Protein 1FN9 (pdb70)

GO terms:
  GO:0042025 host cell nucleus (C, EXP)
  GO:0030430 host cell cytoplasm (C, EXP)
  GO:0039580 symbiont-mediated suppression of host PKR/eIFalpha signaling (P, EXP)

InterPro domains:
  IPR000153 Reovirus, outer capsid sigma 3 [PF00979] (1-363)
  IPR023634 Reovirus, outer capsid sigma-3 domain superfamily [SSF64465] (1-364)

Foldseek 3Di:
DEFFAAALQLQLQLLLCLQQLHKQFADPVPGRDPLAPDQGQWIGRPQFIAGQQANTTQGGVVVVDRDRDDYDGLSQRDSVLQVQSVQSSLVSLQVLVLVLVVLVVLLVQLVVFDPVLLVCCLVWKAFGDWDFQCPRVCVELQADPPHDSNHGRPDDPPSQVSSFVSVLSNLLSLLVSLKAWQWKALAQVCLQPPFAADDPSVVDDDPLGRGPVARFHDFAKTFDCVCLRPDPVNINVNSSVAGRPCQQQNRQCPGQAWMWTQCGGSNWIWIFGGVVVPTTGIGTRHFLLVSLVSNVSVQVSCPVSDDPVSQCVRHNPVGVVNSSVVCSVVSVPSSPDPNNVRRGDDHDHGDHPTHMYRGITTMMD/DAFFAAALQLQLQLLLCLQQLRKQFADPVPFRDPLAPDQGQWIGRPQFIAGQQANTTQGGPVVPDRDRDDDDGLSLRDSVLQVLSVQSNLVSLQVLVLVLQVLVVLLVQLVPFDPVLLVVCLPWWWFGDWDFQCPRVPAELQADPPYDSNHGRPDDPPSQVSVQVSVLSNQLSLLVSLKAWQWWALAQVCLVPPFDADDPRNPDDDPLGRGPPDGQHDFAKTFDCVCLRPPPVCTNVNSSCAGRVCNQQNRQCPGQAWIWTQCGGSNWIWIFGGVVVPTGGIGTRHFLLVSLVSNVSVLVSNPVRDDPVSQCVRHNDPGPVVSSVVCSVCSVPSSDDVNNVRRGDDHDHGDHPTHMYRGIITMMD

Radius of gyration: 28.76 Å; Cα contacts (8 Å, |Δi|>4): 1478; chains: 2; bounding box: 69×72×65 Å

B-factor: mean 16.49, std 8.3, range [4.38, 50.14]

Organism: Reovirus type 3 (strain Dearing) (NCBI:txid10886)

Secondary structure (DSSP, 8-state):
----PPPHHHHHHHHHHHTTT---EEBTTTBT--SS----SEEEETTEEEETTTTEEEEEGGGT--SPPP--------HHHHHHHHHHHHHHHHHHHHHHHHHHHHHHHHHTS-HHHHHHHHHH--EEEE--GGGSSTTSTTT-TT--TTSPPP--TTHHHHHHHHHHHHHHHHHHTT-EESSEES-THHHHTTSPB-GGGGG----SS--TTS----PPEEE--HHHHH-GGG-HHHIIIIISTHHHH--GGG----EEE---STT--EEE--GGGTS--EEE---HHHHHGGGHHHHHHHHHHS-HHHHHHHH-TTHHHHHHHHHHHHHHHHTS-GGGG---SS-SS-SSSS-EEE---EEE-/----PPPHHHHHHHHHHHTTT---EEBTTTBT-TTS----SEEEETTEEEETTT--EEEEGGG---S-----------GGGTHHHHHHHHHHHHHHHHHHHHHHHHHHHHHT--HHHHHHHHHH--EEEE--GGGSSTTSTTT-TT--TTSPPP--TTHHHHHHHHHHHHHHHHHHTT-EESSEESSTHHHHTTSPB-GGGGG----SS--TTS------EEE--HHHHH-TTS-HHHIIIIISTHHHH--GGG----EEE-S-STT--EEE--GGGTS--EEE---HHHHHGGGHHHHHHHHHHS-HHHHHHHH-TTHHHHHHHHHHHHHHHHTS-GGGG---SS-SS-SSSS-EEE---EEE-

Sequence (730 aa):
MEVCLPNGHQVVDLINNAFEGRVSIYSAQEGWDKTISAQPDMMVCGGAVVCMHCLGVVGSLQRKLKHLPHHRCNQQIRHQDYVDVQFADRVTAHWKRGMLSFVAQMHEMMNDVSPDDLDRVRTEGGSLVELNWLQVDPNSMFRSIHSSWTDPLQVVDDLDTKLDQYWTALNLMIDSSDLIPNFMMRDPSHAFNGVKLGGDARQTQFSRTFDSRSSLEWGVMVYDYSELEHDPSKGRAYRKELVTPARDFGHFGLSHYSRATTPILGKMPAVFSGMLTGNCKMYPFIKGTAKLKTVRKLVEAVNHAWGVEKIRYALGPGGMTGWYNRTMQQAPIVLTPAALTMFPDTIKFGDLNYPVMIGDPMILGMEVCLPNGHQVVDLINNAFEGRVSIYSAQEGWDKTISAQPDMMVCGGAVVCMHCLGVVGSLQRKLKHLPHHRCNQQIRHQDYVDVQFADRVTAHWKRGMLSFVAQMHEMMNDVSPDDLDRVRTEGGSLVELNWLQVDPNSMFRSIHSSWTDPLQVVDDLDTKLDQYWTALNLMIDSSDLIPNFMMRDPSHAFNGVKLGGDARQTQFSRTFDSRSSLEWGVMVYDYSELEHDPSKGRAYRKELVTPARDFGHFGLSHYSRATTPILGKMPAVFSGMLTGNCKMYPFIKGTAKLKTVRKLVEAVNHAWGVEKIRYALGPGGMTGWYNRTMQQAPIVLTPAALTMFPDTIKFGDLNYPVMIGDPMILG

Structure (mmCIF, N/CA/C/O backbone):
data_1FN9
#
_entry.id   1FN9
#
_cell.length_a   77.898
_cell.length_b   82.564
_cell.length_c   132.264
_cell.angle_alpha   90.00
_cell.angle_beta   90.00
_cell.angle_gamma   90.00
#
_symmetry.space_group_name_H-M   'P 21 21 21'
#
loop_
_entity.id
_entity.type
_entity.pdbx_description
1 polymer 'OUTER-CAPSID PROTEIN SIGMA 3'
2 non-polymer 'ZINC ION'
3 water water
#
loop_
_atom_site.group_PDB
_atom_site.id
_atom_site.type_symbol
_atom_site.label_atom_id
_atom_site.label_alt_id
_atom_site.label_comp_id
_atom_site.label_asym_id
_atom_site.label_entity_id
_atom_site.label_seq_id
_atom_site.pdbx_PDB_ins_code
_atom_site.Cartn_x
_atom_site.Cartn_y
_atom_site.Cartn_z
_atom_site.occupancy
_atom_site.B_iso_or_equiv
_atom_site.auth_seq_id
_atom_site.auth_comp_id
_atom_site.auth_asym_id
_atom_site.auth_atom_id
_atom_site.pdbx_PDB_model_num
ATOM 1 N N . MET A 1 1 ? 36.536 46.517 53.181 1.00 15.60 1 MET A N 1
ATOM 2 C CA . MET A 1 1 ? 36.328 45.231 53.915 1.00 15.91 1 MET A CA 1
ATOM 3 C C . MET A 1 1 ? 34.867 44.806 53.907 1.00 14.79 1 MET A C 1
ATOM 4 O O . MET A 1 1 ? 33.970 45.649 53.911 1.00 13.30 1 MET A O 1
ATOM 9 N N . GLU A 1 2 ? 34.633 43.492 53.929 1.00 13.59 2 GLU A N 1
ATOM 10 C CA . GLU A 1 2 ? 33.261 42.997 53.961 1.00 12.67 2 GLU A CA 1
ATOM 11 C C . GLU A 1 2 ? 32.732 43.223 55.386 1.00 11.08 2 GLU A C 1
ATOM 12 O O . GLU A 1 2 ? 33.510 43.209 56.334 1.00 10.68 2 GLU A O 1
ATOM 18 N N . VAL A 1 3 ? 31.427 43.430 55.538 1.00 8.94 3 VAL A N 1
ATOM 19 C CA . VAL A 1 3 ? 30.864 43.609 56.882 1.00 9.32 3 VAL A CA 1
ATOM 20 C C . VAL A 1 3 ? 29.670 42.686 57.086 1.00 8.51 3 VAL A C 1
ATOM 21 O O . VAL A 1 3 ? 29.022 42.253 56.121 1.00 9.06 3 VAL A O 1
ATOM 25 N N . CYS A 1 4 ? 29.407 42.384 58.357 1.00 9.17 4 CYS A N 1
ATOM 26 C CA . CYS A 1 4 ? 28.297 41.528 58.758 1.00 8.15 4 CYS A CA 1
ATOM 27 C C . CYS A 1 4 ? 27.389 42.336 59.668 1.00 7.95 4 CYS A C 1
ATOM 28 O O . CYS A 1 4 ? 27.778 43.364 60.224 1.00 8.28 4 CYS A O 1
ATOM 31 N N . LEU A 1 5 ? 26.172 41.845 59.818 1.00 8.00 5 LEU A N 1
ATOM 32 C CA . LEU A 1 5 ? 25.204 42.506 60.687 1.00 6.18 5 LEU A CA 1
ATOM 33 C C . LEU A 1 5 ? 25.610 42.293 62.138 1.00 6.38 5 LEU A C 1
ATOM 34 O O . LEU A 1 5 ? 26.360 41.396 62.449 1.00 7.37 5 LEU A O 1
ATOM 39 N N . PRO A 1 6 ? 25.108 43.138 63.044 1.00 6.29 6 PRO A N 1
ATOM 40 C CA . PRO A 1 6 ? 25.403 42.996 64.472 1.00 6.39 6 PRO A CA 1
ATOM 41 C C . PRO A 1 6 ? 24.592 41.748 64.956 1.00 6.79 6 PRO A C 1
ATOM 42 O O . PRO A 1 6 ? 23.667 41.290 64.242 1.00 6.11 6 PRO A O 1
ATOM 46 N N . ASN A 1 7 ? 24.941 41.191 66.115 1.00 6.84 7 ASN A N 1
ATOM 47 C CA . ASN A 1 7 ? 24.183 40.047 66.661 1.00 7.38 7 ASN A CA 1
ATOM 48 C C . ASN A 1 7 ? 23.029 40.570 67.529 1.00 7.57 7 ASN A C 1
ATOM 49 O O . ASN A 1 7 ? 22.970 41.766 67.824 1.00 7.19 7 ASN A O 1
ATOM 54 N N . GLY A 1 8 ? 22.086 39.689 67.884 1.00 6.03 8 GLY A N 1
ATOM 55 C CA . GLY A 1 8 ? 20.911 40.137 68.629 1.00 7.11 8 GLY A CA 1
ATOM 56 C C . GLY A 1 8 ? 21.183 40.747 70.001 1.00 6.13 8 GLY A C 1
ATOM 57 O O . GLY A 1 8 ? 20.459 41.632 70.461 1.00 6.08 8 GLY A O 1
ATOM 58 N N . HIS A 1 9 ? 22.211 40.254 70.680 1.00 6.02 9 HIS A N 1
ATOM 59 C CA . HIS A 1 9 ? 22.552 40.779 71.997 1.00 7.18 9 HIS A CA 1
ATOM 60 C C . HIS A 1 9 ? 23.027 42.221 71.851 1.00 7.60 9 HIS A C 1
ATOM 61 O O . HIS A 1 9 ? 22.757 43.070 72.711 1.00 7.95 9 HIS A O 1
ATOM 68 N N . GLN A 1 10 ? 23.705 42.513 70.747 1.00 6.92 10 GLN A N 1
ATOM 69 C CA . GLN A 1 10 ? 24.184 43.873 70.514 1.00 5.26 10 GLN A CA 1
ATOM 70 C C . GLN A 1 10 ? 23.012 44.824 70.242 1.00 5.63 10 GLN A C 1
ATOM 71 O O . GLN A 1 10 ? 23.066 45.995 70.647 1.00 5.62 10 GLN A O 1
ATOM 77 N N . VAL A 1 11 ? 21.967 44.337 69.572 1.00 4.98 11 VAL A N 1
ATOM 78 C CA . VAL A 1 11 ? 20.807 45.193 69.333 1.00 5.82 11 VAL A CA 1
ATOM 79 C C . VAL A 1 11 ? 20.052 45.433 70.652 1.00 6.23 11 VAL A C 1
ATOM 80 O O . VAL A 1 11 ? 19.550 46.548 70.920 1.00 6.34 11 VAL A O 1
ATOM 84 N N . VAL A 1 12 ? 19.970 44.404 71.494 1.00 6.16 12 VAL A N 1
ATOM 85 C CA . VAL A 1 12 ? 19.336 44.593 72.794 1.00 6.57 12 VAL A CA 1
ATOM 86 C C . VAL A 1 12 ? 20.128 45.649 73.586 1.00 6.75 12 VAL A C 1
ATOM 87 O O . VAL A 1 12 ? 19.549 46.524 74.255 1.00 5.00 12 VAL A O 1
ATOM 91 N N . ASP A 1 13 ? 21.455 45.577 73.517 1.00 6.82 13 ASP A N 1
ATOM 92 C CA . ASP A 1 13 ? 22.270 46.562 74.241 1.00 7.74 13 ASP A CA 1
ATOM 93 C C . ASP A 1 13 ? 22.005 47.976 73.719 1.00 7.26 13 ASP A C 1
ATOM 94 O O . ASP A 1 13 ? 21.944 48.944 74.494 1.00 7.50 13 ASP A O 1
ATOM 99 N N . LEU A 1 14 ? 21.862 48.097 72.406 1.00 5.99 14 LEU A N 1
ATOM 100 C CA . LEU A 1 14 ? 21.590 49.389 71.789 1.00 6.58 14 LEU A CA 1
ATOM 101 C C . LEU A 1 14 ? 20.268 49.947 72.329 1.00 6.41 14 LEU A C 1
ATOM 102 O O . LEU A 1 14 ? 20.188 51.107 72.725 1.00 5.44 14 LEU A O 1
ATOM 107 N N . ILE A 1 15 ? 19.235 49.112 72.371 1.00 5.31 15 ILE A N 1
ATOM 108 C CA . ILE A 1 15 ? 17.939 49.550 72.851 1.00 5.45 15 ILE A CA 1
ATOM 109 C C . ILE A 1 15 ? 18.004 49.939 74.317 1.00 5.65 15 ILE A C 1
ATOM 110 O O . ILE A 1 15 ? 17.488 50.991 74.720 1.00 6.31 15 ILE A O 1
ATOM 115 N N . ASN A 1 16 ? 18.644 49.106 75.141 1.00 6.16 16 ASN A N 1
ATOM 116 C CA . ASN A 1 16 ? 18.719 49.445 76.559 1.00 6.46 16 ASN A CA 1
ATOM 117 C C . ASN A 1 16 ? 19.495 50.759 76.736 1.00 7.33 16 ASN A C 1
ATOM 118 O O . ASN A 1 16 ? 19.121 51.599 77.570 1.00 7.22 16 ASN A O 1
ATOM 123 N N . ASN A 1 17 ? 20.535 50.973 75.939 1.00 7.58 17 ASN A N 1
ATOM 124 C CA . ASN A 1 17 ? 21.290 52.224 76.066 1.00 7.19 17 ASN A CA 1
ATOM 125 C C . ASN A 1 17 ? 20.427 53.416 75.638 1.00 7.54 17 ASN A C 1
ATOM 126 O O . ASN A 1 17 ? 20.481 54.468 76.267 1.00 7.53 17 ASN A O 1
ATOM 131 N N . ALA A 1 18 ? 19.646 53.269 74.568 1.00 7.01 18 ALA A N 1
ATOM 132 C CA . ALA A 1 18 ? 18.790 54.379 74.118 1.00 6.83 18 ALA A CA 1
ATOM 133 C C . ALA A 1 18 ? 17.824 54.803 75.222 1.00 7.91 18 ALA A C 1
ATOM 134 O O . ALA A 1 18 ? 17.552 55.995 75.397 1.00 7.99 18 ALA A O 1
ATOM 136 N N . PHE A 1 19 ? 17.297 53.840 75.977 1.00 5.48 19 PHE A N 1
ATOM 137 C CA . PHE A 1 19 ? 16.374 54.216 77.029 1.00 6.44 19 PHE A CA 1
ATOM 138 C C . PHE A 1 19 ? 17.013 54.693 78.335 1.00 6.50 19 PHE A C 1
ATOM 139 O O . PHE A 1 19 ? 16.337 54.859 79.356 1.00 6.10 19 PHE A O 1
ATOM 147 N N . GLU A 1 20 ? 18.332 54.927 78.272 1.00 7.09 20 GLU A N 1
ATOM 148 C CA . GLU A 1 20 ? 19.088 55.567 79.354 1.00 7.75 20 GLU A CA 1
ATOM 149 C C . GLU A 1 20 ? 19.738 56.819 78.748 1.00 8.37 20 GLU A C 1
ATOM 150 O O . GLU A 1 20 ? 20.499 57.511 79.430 1.00 7.63 20 GLU A O 1
ATOM 156 N N . GLY A 1 21 ? 19.423 57.106 77.476 1.00 7.77 21 GLY A N 1
ATOM 157 C CA . GLY A 1 21 ? 19.975 58.279 76.787 1.00 8.68 21 GLY A CA 1
ATOM 158 C C . GLY A 1 21 ? 21.479 58.209 76.612 1.00 9.62 21 GLY A C 1
ATOM 159 O O . GLY A 1 21 ? 22.152 59.247 76.488 1.00 8.96 21 GLY A O 1
ATOM 160 N N . ARG A 1 22 ? 22.005 56.987 76.575 1.00 8.01 22 ARG A N 1
ATOM 161 C CA . ARG A 1 22 ? 23.445 56.795 76.500 1.00 9.25 22 ARG A CA 1
ATOM 162 C C . ARG A 1 22 ? 24.036 56.120 75.264 1.00 8.66 22 ARG A C 1
ATOM 163 O O . ARG A 1 22 ? 25.144 55.598 75.328 1.00 8.92 22 ARG A O 1
ATOM 171 N N . VAL A 1 23 ? 23.331 56.150 74.141 1.00 7.99 23 VAL A N 1
ATOM 172 C CA . VAL A 1 23 ? 23.892 55.554 72.926 1.00 7.96 23 VAL A CA 1
ATOM 173 C C . VAL A 1 23 ? 25.046 56.443 72.461 1.00 8.72 23 VAL A C 1
ATOM 174 O O . VAL A 1 23 ? 24.902 57.672 72.460 1.00 9.72 23 VAL A O 1
ATOM 178 N N . SER A 1 24 ? 26.188 55.843 72.125 1.00 8.97 24 SER A N 1
ATOM 179 C CA . SER A 1 24 ? 27.306 56.633 71.595 1.00 9.26 24 SER A CA 1
ATOM 180 C C . SER A 1 24 ? 27.054 56.693 70.098 1.00 9.36 24 SER A C 1
ATOM 181 O O . SER A 1 24 ? 26.965 55.651 69.437 1.00 8.33 24 SER A O 1
ATOM 184 N N . ILE A 1 25 ? 26.928 57.921 69.577 1.00 8.58 25 ILE A N 1
ATOM 185 C CA . ILE A 1 25 ? 26.636 58.183 68.167 1.00 9.85 25 ILE A CA 1
ATOM 186 C C . ILE A 1 25 ? 27.772 58.964 67.547 1.00 10.67 25 ILE A C 1
ATOM 187 O O . ILE A 1 25 ? 28.297 59.896 68.167 1.00 9.97 25 ILE A O 1
ATOM 192 N N . TYR A 1 26 ? 28.179 58.553 66.348 1.00 8.86 26 TYR A N 1
ATOM 193 C CA . TYR A 1 26 ? 29.221 59.254 65.606 1.00 9.92 26 TYR A CA 1
ATOM 194 C C . TYR A 1 26 ? 28.594 59.865 64.353 1.00 10.78 26 TYR A C 1
ATOM 195 O O . TYR A 1 26 ? 27.783 59.221 63.670 1.00 9.30 26 TYR A O 1
ATOM 204 N N . SER A 1 27 ? 28.929 61.128 64.067 1.00 11.11 27 SER A N 1
ATOM 205 C CA . SER A 1 27 ? 28.461 61.767 62.844 1.00 12.14 27 SER A CA 1
ATOM 206 C C . SER A 1 27 ? 29.679 62.489 62.267 1.00 13.33 27 SER A C 1
ATOM 207 O O . SER A 1 27 ? 30.581 62.872 63.005 1.00 13.05 27 SER A O 1
ATOM 210 N N . ALA A 1 28 ? 29.730 62.625 60.944 1.00 13.89 28 ALA A N 1
ATOM 211 C CA . ALA A 1 28 ? 30.870 63.310 60.354 1.00 14.64 28 ALA A CA 1
ATOM 212 C C . ALA A 1 28 ? 30.955 64.733 60.912 1.00 15.67 28 ALA A C 1
ATOM 213 O O . ALA A 1 28 ? 32.030 65.211 61.254 1.00 15.87 28 ALA A O 1
ATOM 215 N N . GLN A 1 29 ? 29.811 65.386 61.038 1.00 16.50 29 GLN A N 1
ATOM 216 C CA . GLN A 1 29 ? 29.772 66.764 61.507 1.00 17.64 29 GLN A CA 1
ATOM 217 C C . GLN A 1 29 ? 30.214 66.996 62.946 1.00 17.00 29 GLN A C 1
ATOM 218 O O . GLN A 1 29 ? 30.974 67.937 63.233 1.00 14.65 29 GLN A O 1
ATOM 224 N N . GLU A 1 30 ? 29.780 66.126 63.854 1.00 14.63 30 GLU A N 1
ATOM 225 C CA . GLU A 1 30 ? 30.087 66.335 65.274 1.00 14.31 30 GLU A CA 1
ATOM 226 C C . GLU A 1 30 ? 30.984 65.330 65.955 1.00 13.43 30 GLU A C 1
ATOM 227 O O . GLU A 1 30 ? 31.227 65.441 67.159 1.00 12.77 30 GLU A O 1
ATOM 233 N N . GLY A 1 31 ? 31.483 64.354 65.210 1.00 13.55 31 GLY A N 1
ATOM 234 C CA . GLY A 1 31 ? 32.321 63.346 65.833 1.00 12.62 31 GLY A CA 1
ATOM 235 C C . GLY A 1 31 ? 31.444 62.494 66.753 1.00 11.80 31 GLY A C 1
ATOM 236 O O . GLY A 1 31 ? 30.284 62.242 66.432 1.00 11.49 31 GLY A O 1
ATOM 237 N N . TRP A 1 32 ? 31.987 62.104 67.900 1.00 10.88 32 TRP A N 1
ATOM 238 C CA . TRP A 1 32 ? 31.265 61.277 68.870 1.00 11.46 32 TRP A CA 1
ATOM 239 C C . TRP A 1 32 ? 30.461 62.074 69.898 1.00 11.71 32 TRP A C 1
ATOM 240 O O . TRP A 1 32 ? 29.892 61.494 70.831 1.00 13.36 32 TRP A O 1
ATOM 251 N N . ASP A 1 33 ? 30.414 63.394 69.731 1.00 10.92 33 ASP A N 1
ATOM 252 C CA . ASP A 1 33 ? 29.703 64.281 70.654 1.00 12.07 33 ASP A CA 1
ATOM 253 C C . ASP A 1 33 ? 28.310 64.523 70.107 1.00 12.26 33 ASP A C 1
ATOM 254 O O . ASP A 1 33 ? 28.145 65.144 69.052 1.00 12.34 33 ASP A O 1
ATOM 259 N N . LYS A 1 34 ? 27.293 64.033 70.806 1.00 11.27 34 LYS A N 1
ATOM 260 C CA . LYS A 1 34 ? 25.949 64.208 70.306 1.00 10.58 34 LYS A CA 1
ATOM 261 C C . LYS A 1 34 ? 25.245 65.427 70.897 1.00 10.67 34 LYS A C 1
ATOM 262 O O . LYS A 1 34 ? 24.034 65.592 70.750 1.00 10.34 34 LYS A O 1
ATOM 268 N N . THR A 1 35 ? 26.015 66.307 71.535 1.00 11.34 35 THR A N 1
ATOM 269 C CA . THR A 1 35 ? 25.432 67.525 72.099 1.00 12.10 35 THR A CA 1
ATOM 270 C C . THR A 1 35 ? 24.607 68.209 71.004 1.00 12.14 35 THR A C 1
ATOM 271 O O . THR A 1 35 ? 23.467 68.620 71.232 1.00 12.69 35 THR A O 1
ATOM 275 N N . ILE A 1 36 ? 25.196 68.342 69.817 1.00 11.41 36 ILE A N 1
ATOM 276 C CA . ILE A 1 36 ? 24.499 68.942 68.672 1.00 11.93 36 ILE A CA 1
ATOM 277 C C . ILE A 1 36 ? 23.994 67.785 67.794 1.00 11.91 36 ILE A C 1
ATOM 278 O O . ILE A 1 36 ? 24.769 66.898 67.414 1.00 12.67 36 ILE A O 1
ATOM 283 N N . SER A 1 37 ? 22.705 67.804 67.479 1.00 12.71 37 SER A N 1
ATOM 284 C CA . SER A 1 37 ? 22.094 66.743 66.702 1.00 13.36 37 SER A CA 1
ATOM 285 C C . SER A 1 37 ? 22.592 66.707 65.271 1.00 14.34 37 SER A C 1
ATOM 286 O O . SER A 1 37 ? 22.771 67.754 64.626 1.00 12.96 37 SER A O 1
ATOM 289 N N . ALA A 1 38 ? 22.829 65.497 64.771 1.00 13.44 38 ALA A N 1
ATOM 290 C CA . ALA A 1 38 ? 23.276 65.317 63.393 1.00 13.97 38 ALA A CA 1
ATOM 291 C C . ALA A 1 38 ? 22.831 63.910 62.990 1.00 14.98 38 ALA A C 1
ATOM 292 O O . ALA A 1 38 ? 22.534 63.095 63.858 1.00 14.20 38 ALA A O 1
ATOM 294 N N . GLN A 1 39 ? 22.752 63.628 61.691 1.00 14.41 39 GLN A N 1
ATOM 295 C CA . GLN A 1 39 ? 22.340 62.291 61.276 1.00 14.94 39 GLN A CA 1
ATOM 296 C C . GLN A 1 39 ? 23.406 61.297 61.697 1.00 13.19 39 GLN A C 1
ATOM 297 O O . GLN A 1 39 ? 24.600 61.488 61.419 1.00 13.15 39 GLN A O 1
ATOM 303 N N . PRO A 1 40 ? 23.001 60.212 62.382 1.00 11.86 40 PRO A N 1
ATOM 304 C CA . PRO A 1 40 ? 24.045 59.271 62.786 1.00 11.41 40 PRO A CA 1
ATOM 305 C C . PRO A 1 40 ? 24.734 58.564 61.628 1.00 12.43 40 PRO A C 1
ATOM 306 O O . PRO A 1 40 ? 24.066 58.127 60.700 1.00 13.90 40 PRO A O 1
ATOM 310 N N . ASP A 1 41 ? 26.054 58.450 61.692 1.00 10.55 41 ASP A N 1
ATOM 311 C CA . ASP A 1 41 ? 26.791 57.685 60.685 1.00 10.93 41 ASP A CA 1
ATOM 312 C C . ASP A 1 41 ? 27.114 56.326 61.309 1.00 9.38 41 ASP A C 1
ATOM 313 O O . ASP A 1 41 ? 27.182 55.306 60.596 1.00 9.82 41 ASP A O 1
ATOM 318 N N . MET A 1 42 ? 27.382 56.321 62.621 1.00 8.17 42 MET A N 1
ATOM 319 C CA . MET A 1 42 ? 27.635 55.064 63.340 1.00 7.42 42 MET A CA 1
ATOM 320 C C . MET A 1 42 ? 26.994 55.110 64.727 1.00 8.26 42 MET A C 1
ATOM 321 O O . MET A 1 42 ? 26.802 56.181 65.309 1.00 9.25 42 MET A O 1
ATOM 326 N N . MET A 1 43 ? 26.681 53.933 65.256 1.00 8.02 43 MET A N 1
ATOM 327 C CA . MET A 1 43 ? 26.172 53.815 66.632 1.00 6.66 43 MET A CA 1
ATOM 328 C C . MET A 1 43 ? 26.890 52.645 67.295 1.00 9.04 43 MET A C 1
ATOM 329 O O . MET A 1 43 ? 27.186 51.645 66.641 1.00 8.34 43 MET A O 1
ATOM 334 N N . VAL A 1 44 ? 27.189 52.765 68.582 1.00 8.35 44 VAL A N 1
ATOM 335 C CA . VAL A 1 44 ? 27.810 51.658 69.306 1.00 8.86 44 VAL A CA 1
ATOM 336 C C . VAL A 1 44 ? 26.654 50.753 69.756 1.00 9.36 44 VAL A C 1
ATOM 337 O O . VAL A 1 44 ? 25.676 51.234 70.356 1.00 9.84 44 VAL A O 1
ATOM 341 N N . CYS A 1 45 ? 26.751 49.463 69.432 1.00 8.50 45 CYS A N 1
ATOM 342 C CA . CYS A 1 45 ? 25.730 48.467 69.774 1.00 7.36 45 CYS A CA 1
ATOM 343 C C . CYS A 1 45 ? 26.501 47.418 70.551 1.00 7.88 45 CYS A C 1
ATOM 344 O O . CYS A 1 45 ? 27.168 46.555 69.947 1.00 8.96 45 CYS A O 1
ATOM 347 N N . GLY A 1 46 ? 26.424 47.484 71.872 1.00 8.24 46 GLY A N 1
ATOM 348 C CA . GLY A 1 46 ? 27.209 46.549 72.675 1.00 9.30 46 GLY A CA 1
ATOM 349 C C . GLY A 1 46 ? 28.690 46.857 72.459 1.00 9.67 46 GLY A C 1
ATOM 350 O O . GLY A 1 46 ? 29.126 48.000 72.584 1.00 10.89 46 GLY A O 1
ATOM 351 N N . GLY A 1 47 ? 29.469 45.834 72.122 1.00 9.50 47 GLY A N 1
ATOM 352 C CA . GLY A 1 47 ? 30.884 46.042 71.910 1.00 11.56 47 GLY A CA 1
ATOM 353 C C . GLY A 1 47 ? 31.210 46.372 70.468 1.00 11.26 47 GLY A C 1
ATOM 354 O O . GLY A 1 47 ? 32.377 46.624 70.145 1.00 13.82 47 GLY A O 1
ATOM 355 N N . ALA A 1 48 ? 30.207 46.375 69.597 1.00 9.53 48 ALA A N 1
ATOM 356 C CA . ALA A 1 48 ? 30.445 46.680 68.179 1.00 9.90 48 ALA A CA 1
ATOM 357 C C . ALA A 1 48 ? 30.134 48.115 67.821 1.00 9.50 48 ALA A C 1
ATOM 358 O O . ALA A 1 48 ? 29.361 48.769 68.509 1.00 10.29 48 ALA A O 1
ATOM 360 N N . VAL A 1 49 ? 30.756 48.587 66.739 1.00 7.97 49 VAL A N 1
ATOM 361 C CA . VAL A 1 49 ? 30.479 49.907 66.191 1.00 7.37 49 VAL A CA 1
ATOM 362 C C . VAL A 1 49 ? 29.844 49.549 64.852 1.00 7.25 49 VAL A C 1
ATOM 363 O O . VAL A 1 49 ? 30.420 48.806 64.045 1.00 9.05 49 VAL A O 1
ATOM 367 N N . VAL A 1 50 ? 28.673 50.121 64.610 1.00 7.14 50 VAL A N 1
ATOM 368 C CA . VAL A 1 50 ? 27.871 49.796 63.433 1.00 6.57 50 VAL A CA 1
ATOM 369 C C . VAL A 1 50 ? 27.609 50.974 62.517 1.00 5.97 50 VAL A C 1
ATOM 370 O O . VAL A 1 50 ? 27.249 52.058 62.986 1.00 7.09 50 VAL A O 1
ATOM 374 N N . CYS A 1 51 ? 27.825 50.751 61.221 1.00 6.67 51 CYS A N 1
ATOM 375 C CA . CYS A 1 51 ? 27.556 51.765 60.184 1.00 7.84 51 CYS A CA 1
ATOM 376 C C . CYS A 1 51 ? 26.032 51.839 60.028 1.00 7.35 51 CYS A C 1
ATOM 377 O O . CYS A 1 51 ? 25.375 50.827 59.777 1.00 7.29 51 CYS A O 1
ATOM 380 N N . MET A 1 52 ? 25.455 53.034 60.165 1.00 8.17 52 MET A N 1
ATOM 381 C CA . MET A 1 52 ? 24.017 53.137 60.063 1.00 9.31 52 MET A CA 1
ATOM 382 C C . MET A 1 52 ? 23.484 53.229 58.638 1.00 11.25 52 MET A C 1
ATOM 383 O O . MET A 1 52 ? 22.275 53.345 58.454 1.00 12.76 52 MET A O 1
ATOM 388 N N . HIS A 1 53 ? 24.371 53.189 57.642 1.00 9.78 53 HIS A N 1
ATOM 389 C CA . HIS A 1 53 ? 23.945 53.209 56.253 1.00 10.72 53 HIS A CA 1
ATOM 390 C C . HIS A 1 53 ? 23.736 51.798 55.713 1.00 9.51 53 HIS A C 1
ATOM 391 O O . HIS A 1 53 ? 23.064 51.634 54.699 1.00 10.98 53 HIS A O 1
ATOM 398 N N . CYS A 1 54 ? 24.314 50.789 56.374 1.00 8.04 54 CYS A N 1
ATOM 399 C CA . CYS A 1 54 ? 24.125 49.397 55.949 1.00 8.12 54 CYS A CA 1
ATOM 400 C C . CYS A 1 54 ? 23.818 48.480 57.133 1.00 7.75 54 CYS A C 1
ATOM 401 O O . CYS A 1 54 ? 23.443 47.334 56.923 1.00 8.02 54 CYS A O 1
ATOM 404 N N . LEU A 1 55 ? 23.949 49.004 58.351 1.00 7.19 55 LEU A N 1
ATOM 405 C CA . LEU A 1 55 ? 23.808 48.255 59.624 1.00 7.25 55 LEU A CA 1
ATOM 406 C C . LEU A 1 55 ? 24.886 47.154 59.717 1.00 7.78 55 LEU A C 1
ATOM 407 O O . LEU A 1 55 ? 24.665 46.082 60.295 1.00 7.92 55 LEU A O 1
ATOM 412 N N . GLY A 1 56 ? 26.061 47.424 59.161 1.00 8.72 56 GLY A N 1
ATOM 413 C CA . GLY A 1 56 ? 27.151 46.453 59.232 1.00 8.22 56 GLY A CA 1
ATOM 414 C C . GLY A 1 56 ? 28.142 46.809 60.337 1.00 8.80 56 GLY A C 1
ATOM 415 O O . GLY A 1 56 ? 28.360 47.983 60.621 1.00 9.00 56 GLY A O 1
ATOM 416 N N . VAL A 1 57 ? 28.764 45.803 60.959 1.00 5.96 57 VAL A N 1
ATOM 417 C CA . VAL A 1 57 ? 29.718 46.073 62.033 1.00 6.41 57 VAL A CA 1
ATOM 418 C C . VAL A 1 57 ? 31.030 46.518 61.379 1.00 7.42 57 VAL A C 1
ATOM 419 O O . VAL A 1 57 ? 31.608 45.760 60.597 1.00 9.70 57 VAL A O 1
ATOM 423 N N . VAL A 1 58 ? 31.470 47.735 61.676 1.00 7.73 58 VAL A N 1
ATOM 424 C CA . VAL A 1 58 ? 32.707 48.263 61.096 1.00 7.12 58 VAL A CA 1
ATOM 425 C C . VAL A 1 58 ? 33.877 48.344 62.062 1.00 8.67 58 VAL A C 1
ATOM 426 O O . VAL A 1 58 ? 34.986 48.738 61.677 1.00 9.49 58 VAL A O 1
ATOM 430 N N . GLY A 1 59 ? 33.648 47.972 63.309 1.00 9.17 59 GLY A N 1
ATOM 431 C CA . GLY A 1 59 ? 34.730 47.988 64.282 1.00 9.31 59 GLY A CA 1
ATOM 432 C C . GLY A 1 59 ? 34.243 47.617 65.666 1.00 10.06 59 GLY A C 1
ATOM 433 O O . GLY A 1 59 ? 33.142 47.114 65.821 1.00 8.60 59 GLY A O 1
ATOM 434 N N . SER A 1 60 ? 35.084 47.831 66.669 1.00 11.15 60 SER A N 1
ATOM 435 C CA . SER A 1 60 ? 34.714 47.535 68.042 1.00 11.59 60 SER A CA 1
ATOM 436 C C . SER A 1 60 ? 34.989 48.741 68.912 1.00 13.06 60 SER A C 1
ATOM 437 O O . SER A 1 60 ? 35.704 49.666 68.528 1.00 12.57 60 SER A O 1
ATOM 440 N N . LEU A 1 61 ? 34.392 48.728 70.089 1.00 14.02 61 LEU A N 1
ATOM 441 C CA . LEU A 1 61 ? 34.589 49.785 71.057 1.00 17.05 61 LEU A CA 1
ATOM 442 C C . LEU A 1 61 ? 36.065 49.881 71.402 1.00 19.10 61 LEU A C 1
ATOM 443 O O . LEU A 1 61 ? 36.644 50.976 71.451 1.00 19.19 61 LEU A O 1
ATOM 448 N N . GLN A 1 62 ? 36.698 48.729 71.623 1.00 20.31 62 GLN A N 1
ATOM 449 C CA . GLN A 1 62 ? 38.097 48.745 72.006 1.00 22.57 62 GLN A CA 1
ATOM 450 C C . GLN A 1 62 ? 39.051 49.335 70.976 1.00 23.84 62 GLN A C 1
ATOM 451 O O . GLN A 1 62 ? 40.117 49.823 71.342 1.00 26.63 62 GLN A O 1
ATOM 457 N N . ARG A 1 63 ? 38.681 49.314 69.701 1.00 23.34 63 ARG A N 1
ATOM 458 C CA . ARG A 1 63 ? 39.531 49.875 68.653 1.00 23.92 63 ARG A CA 1
ATOM 459 C C . ARG A 1 63 ? 39.525 51.405 68.610 1.00 22.82 63 ARG A C 1
ATOM 460 O O . ARG A 1 63 ? 40.340 52.013 67.913 1.00 23.60 63 ARG A O 1
ATOM 468 N N . LYS A 1 64 ? 38.606 52.016 69.345 1.00 21.54 64 LYS A N 1
ATOM 469 C CA . LYS A 1 64 ? 38.489 53.468 69.413 1.00 21.05 64 LYS A CA 1
ATOM 470 C C . LYS A 1 64 ? 38.473 54.129 68.046 1.00 19.17 64 LYS A C 1
ATOM 471 O O . LYS A 1 64 ? 39.332 54.954 67.717 1.00 18.68 64 LYS A O 1
ATOM 477 N N . LEU A 1 65 ? 37.475 53.781 67.241 1.00 16.56 65 LEU A N 1
ATOM 478 C CA . LEU A 1 65 ? 37.356 54.363 65.917 1.00 14.86 65 LEU A CA 1
ATOM 479 C C . LEU A 1 65 ? 37.179 55.861 66.000 1.00 15.75 65 LEU A C 1
ATOM 480 O O . LEU A 1 65 ? 36.403 56.366 66.829 1.00 14.86 65 LEU A O 1
ATOM 485 N N . LYS A 1 66 ? 37.863 56.555 65.095 1.00 14.66 66 LYS A N 1
ATOM 486 C CA . LYS A 1 66 ? 37.806 58.004 65.018 1.00 16.51 66 LYS A CA 1
ATOM 487 C C . LYS A 1 66 ? 36.929 58.511 63.877 1.00 15.55 66 LYS A C 1
ATOM 488 O O . LYS A 1 66 ? 36.574 59.696 63.846 1.00 15.55 66 LYS A O 1
ATOM 494 N N . HIS A 1 67 ? 36.592 57.627 62.934 1.00 13.86 67 HIS A N 1
ATOM 495 C CA . HIS A 1 67 ? 35.743 58.000 61.807 1.00 12.70 67 HIS A CA 1
ATOM 496 C C . HIS A 1 67 ? 35.095 56.742 61.232 1.00 11.44 67 HIS A C 1
ATOM 497 O O . HIS A 1 67 ? 35.364 55.640 61.704 1.00 11.34 67 HIS A O 1
ATOM 504 N N . LEU A 1 68 ? 34.231 56.924 60.241 1.00 11.52 68 LEU A N 1
ATOM 505 C CA . LEU A 1 68 ? 33.578 55.786 59.579 1.00 10.24 68 LEU A CA 1
ATOM 506 C C . LEU A 1 68 ? 34.638 55.074 58.731 1.00 10.07 68 LEU A C 1
ATOM 507 O O . LEU A 1 68 ? 35.188 55.657 57.797 1.00 9.89 68 LEU A O 1
ATOM 512 N N . PRO A 1 69 ? 34.928 53.798 59.024 1.00 10.74 69 PRO A N 1
ATOM 513 C CA . PRO A 1 69 ? 35.945 53.085 58.237 1.00 11.03 69 PRO A CA 1
ATOM 514 C C . PRO A 1 69 ? 35.477 52.749 56.827 1.00 10.77 69 PRO A C 1
ATOM 515 O O . PRO A 1 69 ? 34.292 52.586 56.580 1.00 9.70 69 PRO A O 1
ATOM 519 N N . HIS A 1 70 ? 36.429 52.658 55.901 1.00 10.44 70 HIS A N 1
ATOM 520 C CA . HIS A 1 70 ? 36.133 52.274 54.522 1.00 9.73 70 HIS A CA 1
ATOM 521 C C . HIS A 1 70 ? 35.642 50.815 54.533 1.00 10.39 70 HIS A C 1
ATOM 522 O O . HIS A 1 70 ? 36.301 49.933 55.097 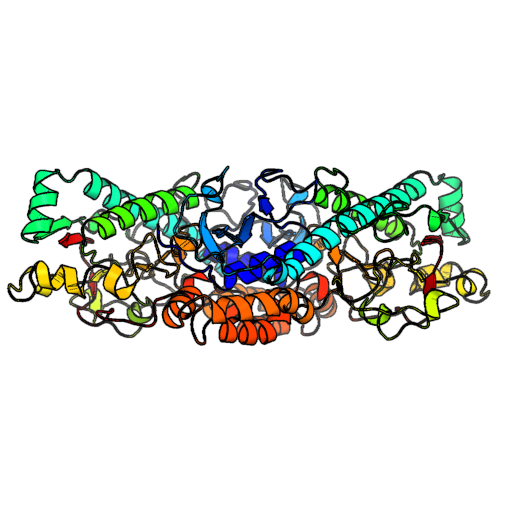1.00 11.77 70 HIS A O 1
ATOM 529 N N . HIS A 1 71 ? 34.475 50.576 53.949 1.00 10.76 71 HIS A N 1
ATOM 530 C CA . HIS A 1 71 ? 33.943 49.218 53.886 1.00 10.61 71 HIS A CA 1
ATOM 531 C C . HIS A 1 71 ? 32.972 49.072 52.715 1.00 11.56 71 HIS A C 1
ATOM 532 O O . HIS A 1 71 ? 32.557 50.059 52.111 1.00 10.21 71 HIS A O 1
ATOM 539 N N . ARG A 1 72 ? 32.613 47.830 52.392 1.00 11.87 72 ARG A N 1
ATOM 540 C CA . ARG A 1 72 ? 31.670 47.558 51.311 1.00 13.92 72 ARG A CA 1
ATOM 541 C C . ARG A 1 72 ? 30.295 47.761 51.936 1.00 13.28 72 ARG A C 1
ATOM 542 O O . ARG A 1 72 ? 29.773 46.879 52.637 1.00 12.61 72 ARG A O 1
ATOM 550 N N . CYS A 1 73 ? 29.727 48.935 51.685 1.00 11.62 73 CYS A N 1
ATOM 551 C CA . CYS A 1 73 ? 28.447 49.350 52.269 1.00 11.93 73 CYS A CA 1
ATOM 552 C C . CYS A 1 73 ? 27.272 49.238 51.299 1.00 12.46 73 CYS A C 1
ATOM 553 O O . CYS A 1 73 ? 27.316 49.820 50.215 1.00 13.06 73 CYS A O 1
ATOM 556 N N . ASN A 1 74 ? 26.221 48.505 51.670 1.00 11.87 74 ASN A N 1
ATOM 557 C CA . ASN A 1 74 ? 25.085 48.380 50.759 1.00 12.16 74 ASN A CA 1
ATOM 558 C C . ASN A 1 74 ? 24.307 49.684 50.615 1.00 11.95 74 ASN A C 1
ATOM 559 O O . ASN A 1 74 ? 23.529 49.857 49.664 1.00 11.84 74 ASN A O 1
ATOM 564 N N . GLN A 1 75 ? 24.508 50.600 51.562 1.00 12.28 75 GLN A N 1
ATOM 565 C CA . GLN A 1 75 ? 23.879 51.918 51.541 1.00 13.96 75 GLN A CA 1
ATOM 566 C C . GLN A 1 75 ? 22.357 51.887 51.458 1.00 15.01 75 GLN A C 1
ATOM 567 O O . GLN A 1 75 ? 21.733 52.873 51.049 1.00 15.42 75 GLN A O 1
ATOM 573 N N . GLN A 1 76 ? 21.748 50.788 51.896 1.00 14.30 76 GLN A N 1
ATOM 574 C CA . GLN A 1 76 ? 20.298 50.662 51.807 1.00 14.72 76 GLN A CA 1
ATOM 575 C C . GLN A 1 76 ? 19.523 50.951 53.062 1.00 14.88 76 GLN A C 1
ATOM 576 O O . GLN A 1 76 ? 18.295 50.955 53.019 1.00 16.24 76 GLN A O 1
ATOM 582 N N . ILE A 1 77 ? 20.201 51.162 54.188 1.00 12.32 77 ILE A N 1
ATOM 583 C CA . ILE A 1 77 ? 19.480 51.471 55.419 1.00 11.16 77 ILE A CA 1
ATOM 584 C C . ILE A 1 77 ? 19.317 52.990 55.441 1.00 12.12 77 ILE A C 1
ATOM 585 O O . ILE A 1 77 ? 20.293 53.724 55.341 1.00 12.43 77 ILE A O 1
ATOM 590 N N . ARG A 1 78 ? 18.074 53.444 55.531 1.00 11.85 78 ARG A N 1
ATOM 591 C CA . ARG A 1 78 ? 17.771 54.867 55.492 1.00 13.10 78 ARG A CA 1
ATOM 592 C C . ARG A 1 78 ? 17.606 55.457 56.876 1.00 12.55 78 ARG A C 1
ATOM 593 O O . ARG A 1 78 ? 17.352 54.744 57.846 1.00 11.27 78 ARG A O 1
ATOM 601 N N . HIS A 1 79 ? 17.729 56.772 56.964 1.00 10.22 79 HIS A N 1
ATOM 602 C CA . HIS A 1 79 ? 17.584 57.417 58.254 1.00 11.42 79 HIS A CA 1
ATOM 603 C C . HIS A 1 79 ? 16.242 57.033 58.903 1.00 11.51 79 HIS A C 1
ATOM 604 O O . HIS A 1 79 ? 16.186 56.751 60.099 1.00 9.87 79 HIS A O 1
ATOM 611 N N . GLN A 1 80 ? 15.166 56.989 58.122 1.00 10.68 80 GLN A N 1
ATOM 612 C CA . GLN A 1 80 ? 13.867 56.634 58.688 1.00 11.36 80 GLN A CA 1
ATOM 613 C C . GLN A 1 80 ? 13.790 55.227 59.262 1.00 10.44 80 GLN A C 1
ATOM 614 O O . GLN A 1 80 ? 12.915 54.935 60.100 1.00 9.87 80 GLN A O 1
ATOM 620 N N . ASP A 1 81 ? 14.704 54.361 58.824 1.00 9.58 81 ASP A N 1
ATOM 621 C CA . ASP A 1 81 ? 14.714 52.984 59.291 1.00 9.85 81 ASP A CA 1
ATOM 622 C C . ASP A 1 81 ? 15.227 52.826 60.708 1.00 9.24 81 ASP A C 1
ATOM 623 O O . ASP A 1 81 ? 14.989 51.786 61.326 1.00 10.42 81 ASP A O 1
ATOM 628 N N . TYR A 1 82 ? 15.933 53.832 61.232 1.00 8.95 82 TYR A N 1
ATOM 629 C CA . TYR A 1 82 ? 16.440 53.709 62.602 1.00 9.11 82 TYR A CA 1
ATOM 630 C C . TYR A 1 82 ? 16.214 54.970 63.425 1.00 9.28 82 TYR A C 1
ATOM 631 O O . TYR A 1 82 ? 16.604 55.012 64.573 1.00 8.68 82 TYR A O 1
ATOM 640 N N . VAL A 1 83 ? 15.560 55.973 62.855 1.00 8.35 83 VAL A N 1
ATOM 641 C CA . VAL A 1 83 ? 15.346 57.210 63.612 1.00 9.38 83 VAL A CA 1
ATOM 642 C C . VAL A 1 83 ? 14.573 56.977 64.915 1.00 8.70 83 VAL A C 1
ATOM 643 O O . VAL A 1 83 ? 14.743 57.737 65.886 1.00 7.53 83 VAL A O 1
ATOM 647 N N . ASP A 1 84 ? 13.760 55.925 64.975 1.00 8.39 84 ASP A N 1
ATOM 648 C CA . ASP A 1 84 ? 13.030 55.680 66.218 1.00 8.47 84 ASP A CA 1
ATOM 649 C C . ASP A 1 84 ? 13.977 55.422 67.397 1.00 8.54 84 ASP A C 1
ATOM 650 O O . ASP A 1 84 ? 13.653 55.757 68.553 1.00 7.64 84 ASP A O 1
ATOM 655 N N . VAL A 1 85 ? 15.135 54.825 67.116 1.00 7.35 85 VAL A N 1
ATOM 656 C CA . VAL A 1 85 ? 16.122 54.548 68.161 1.00 8.01 85 VAL A CA 1
ATOM 657 C C . VAL A 1 85 ? 16.809 55.874 68.513 1.00 8.76 85 VAL A C 1
ATOM 658 O O . VAL A 1 85 ? 16.980 56.234 69.684 1.00 8.76 85 VAL A O 1
ATOM 662 N N . GLN A 1 86 ? 17.187 56.616 67.483 1.00 8.26 86 GLN A N 1
ATOM 663 C CA . GLN A 1 86 ? 17.828 57.906 67.725 1.00 7.38 86 GLN A CA 1
ATOM 664 C C . GLN A 1 86 ? 16.907 58.826 68.533 1.00 7.36 86 GLN A C 1
ATOM 665 O O . GLN A 1 86 ? 17.364 59.572 69.418 1.00 7.08 86 GLN A O 1
ATOM 671 N N . PHE A 1 87 ? 15.615 58.794 68.206 1.00 7.38 87 PHE A N 1
ATOM 672 C CA . PHE A 1 87 ? 14.623 59.610 68.897 1.00 6.84 87 PHE A CA 1
ATOM 673 C C . PHE A 1 87 ? 14.511 59.167 70.357 1.00 8.44 87 PHE A C 1
ATOM 674 O O . PHE A 1 87 ? 14.611 59.989 71.270 1.00 8.26 87 PHE A O 1
ATOM 682 N N . ALA A 1 88 ? 14.330 57.871 70.609 1.00 6.77 88 ALA A N 1
ATOM 683 C CA . ALA A 1 88 ? 14.215 57.432 72.003 1.00 6.51 88 ALA A CA 1
ATOM 684 C C . ALA A 1 88 ? 15.454 57.815 72.808 1.00 6.69 88 ALA A C 1
ATOM 685 O O . ALA A 1 88 ? 15.354 58.266 73.958 1.00 6.98 88 ALA A O 1
ATOM 687 N N . ASP A 1 89 ? 16.628 57.637 72.209 1.00 6.21 89 ASP A N 1
ATOM 688 C CA . ASP A 1 89 ? 17.856 57.974 72.903 1.00 8.39 89 ASP A CA 1
ATOM 689 C C . ASP A 1 89 ? 17.965 59.467 73.205 1.00 8.10 89 ASP A C 1
ATOM 690 O O . ASP A 1 89 ? 18.303 59.851 74.320 1.00 8.08 89 ASP A O 1
ATOM 695 N N . ARG A 1 90 ? 17.713 60.308 72.208 1.00 7.14 90 ARG A N 1
ATOM 696 C CA . ARG A 1 90 ? 17.872 61.745 72.433 1.00 7.17 90 ARG A CA 1
ATOM 697 C C . ARG A 1 90 ? 16.815 62.319 73.368 1.00 7.20 90 ARG A C 1
ATOM 698 O O . ARG A 1 90 ? 17.105 63.193 74.208 1.00 6.61 90 ARG A O 1
ATOM 706 N N . VAL A 1 91 ? 15.592 61.827 73.257 1.00 6.90 91 VAL A N 1
ATOM 707 C CA . VAL A 1 91 ? 14.542 62.332 74.138 1.00 6.43 91 VAL A CA 1
ATOM 708 C C . VAL A 1 91 ? 14.840 61.871 75.574 1.00 7.12 91 VAL A C 1
ATOM 709 O O . VAL A 1 91 ? 14.681 62.648 76.526 1.00 6.50 91 VAL A O 1
ATOM 713 N N . THR A 1 92 ? 15.293 60.627 75.737 1.00 7.31 92 THR A N 1
ATOM 714 C CA . THR A 1 92 ? 15.611 60.185 77.083 1.00 6.65 92 THR A CA 1
ATOM 715 C C . THR A 1 92 ? 16.759 61.041 77.631 1.00 7.76 92 THR A C 1
ATOM 716 O O . THR A 1 92 ? 16.780 61.381 78.828 1.00 7.20 92 THR A O 1
ATOM 720 N N . ALA A 1 93 ? 17.708 61.404 76.762 1.00 6.57 93 ALA A N 1
ATOM 721 C CA . ALA A 1 93 ? 18.828 62.233 77.219 1.00 6.89 93 ALA A CA 1
ATOM 722 C C . ALA A 1 93 ? 18.312 63.591 77.671 1.00 7.23 93 ALA A C 1
ATOM 723 O O . ALA A 1 93 ? 18.744 64.087 78.732 1.00 8.44 93 ALA A O 1
ATOM 725 N N . HIS A 1 94 ? 17.423 64.209 76.896 1.00 6.40 94 HIS A N 1
ATOM 726 C CA . HIS A 1 94 ? 16.860 65.512 77.339 1.00 6.59 94 HIS A CA 1
ATOM 727 C C . HIS A 1 94 ? 16.081 65.329 78.646 1.00 7.17 94 HIS A C 1
ATOM 728 O O . HIS A 1 94 ? 16.124 66.160 79.559 1.00 7.06 94 HIS A O 1
ATOM 735 N N . TRP A 1 95 ? 15.308 64.256 78.705 1.00 5.53 95 TRP A N 1
ATOM 736 C CA . TRP A 1 95 ? 14.468 63.983 79.861 1.00 5.78 95 TRP A CA 1
ATOM 737 C C . TRP A 1 95 ? 15.291 63.793 81.151 1.00 5.74 95 TRP A C 1
ATOM 738 O O . TRP A 1 95 ? 14.919 64.326 82.204 1.00 6.81 95 TRP A O 1
ATOM 749 N N . LYS A 1 96 ? 16.424 63.086 81.073 1.00 5.48 96 LYS A N 1
ATOM 750 C CA . LYS A 1 96 ? 17.245 62.871 82.266 1.00 6.60 96 LYS A CA 1
ATOM 751 C C . LYS A 1 96 ? 17.845 64.190 82.773 1.00 7.19 96 LYS A C 1
ATOM 752 O O . LYS A 1 96 ? 17.949 64.412 83.977 1.00 7.35 96 LYS A O 1
ATOM 758 N N . ARG A 1 97 ? 18.231 65.051 81.841 1.00 7.33 97 ARG A N 1
ATOM 759 C CA . ARG A 1 97 ? 18.777 66.368 82.188 1.00 8.36 97 ARG A CA 1
ATOM 760 C C . ARG A 1 97 ? 17.676 67.199 82.840 1.00 9.32 97 ARG A C 1
ATOM 761 O O . ARG A 1 97 ? 17.912 67.865 83.852 1.00 7.90 97 ARG A O 1
ATOM 769 N N . GLY A 1 98 ? 16.469 67.135 82.287 1.00 10.12 98 GLY A N 1
ATOM 770 C CA . GLY A 1 98 ? 15.370 67.886 82.889 1.00 9.52 98 GLY A CA 1
ATOM 771 C C . GLY A 1 98 ? 15.030 67.377 84.280 1.00 10.38 98 GLY A C 1
ATOM 772 O O . GLY A 1 98 ? 14.784 68.168 85.203 1.00 9.50 98 GLY A O 1
ATOM 773 N N . MET A 1 99 ? 15.003 66.056 84.443 1.00 8.64 99 MET A N 1
ATOM 774 C CA . MET A 1 99 ? 14.704 65.482 85.755 1.00 8.62 99 MET A CA 1
ATOM 775 C C . MET A 1 99 ? 15.811 65.881 86.727 1.00 8.20 99 MET A C 1
ATOM 776 O O . MET A 1 99 ? 15.546 66.171 87.885 1.00 8.62 99 MET A O 1
ATOM 781 N N . LEU A 1 100 ? 17.060 65.886 86.278 1.00 8.35 100 LEU A N 1
ATOM 782 C CA . LEU A 1 100 ? 18.119 66.308 87.196 1.00 9.52 100 LEU A CA 1
ATOM 783 C C . LEU A 1 100 ? 17.880 67.755 87.665 1.00 10.33 100 LEU A C 1
ATOM 784 O O . LEU A 1 100 ? 17.986 68.052 88.865 1.00 11.03 100 LEU A O 1
ATOM 789 N N . SER A 1 101 ? 17.570 68.648 86.735 1.00 9.99 101 SER A N 1
ATOM 790 C CA . SER A 1 101 ? 17.376 70.051 87.131 1.00 10.13 101 SER A CA 1
ATOM 791 C C . SER A 1 101 ? 16.234 70.178 88.142 1.00 10.11 101 SER A C 1
ATOM 792 O O . SER A 1 101 ? 16.331 70.971 89.083 1.00 10.11 101 SER A O 1
ATOM 795 N N . PHE A 1 102 ? 15.171 69.393 87.964 1.00 8.74 102 PHE A N 1
ATOM 796 C CA . PHE A 1 102 ? 14.033 69.394 88.900 1.00 9.14 102 PHE A CA 1
ATOM 797 C C . PHE A 1 102 ? 14.436 68.864 90.281 1.00 9.17 102 PHE A C 1
ATOM 798 O O . PHE A 1 102 ? 14.132 69.490 91.304 1.00 9.92 102 PHE A O 1
ATOM 806 N N . VAL A 1 103 ? 15.128 67.730 90.332 1.00 8.82 103 VAL A N 1
ATOM 807 C CA . VAL A 1 103 ? 15.520 67.192 91.634 1.00 8.70 103 VAL A CA 1
ATOM 808 C C . VAL A 1 103 ? 16.475 68.163 92.346 1.00 9.89 103 VAL A C 1
ATOM 809 O O . VAL A 1 103 ? 16.382 68.374 93.570 1.00 9.22 103 VAL A O 1
ATOM 813 N N . ALA A 1 104 ? 17.364 68.792 91.583 1.00 9.08 104 ALA A N 1
ATOM 814 C CA . ALA A 1 104 ? 18.311 69.740 92.175 1.00 10.12 104 ALA A CA 1
ATOM 815 C C . ALA A 1 104 ? 17.568 70.950 92.735 1.00 10.99 104 ALA A C 1
ATOM 816 O O . ALA A 1 104 ? 17.903 71.463 93.800 1.00 10.85 104 ALA A O 1
ATOM 818 N N . GLN A 1 105 ? 16.556 71.417 92.017 1.00 11.46 105 GLN A N 1
ATOM 819 C CA . GLN A 1 105 ? 15.760 72.560 92.490 1.00 11.82 105 GLN A CA 1
ATOM 820 C C . GLN A 1 105 ? 15.087 72.233 93.819 1.00 12.48 105 GLN A C 1
ATOM 821 O O . GLN A 1 105 ? 15.043 73.069 94.731 1.00 12.25 105 GLN A O 1
ATOM 827 N N . MET A 1 106 ? 14.531 71.027 93.933 1.00 11.61 106 MET A N 1
ATOM 828 C CA . MET A 1 106 ? 13.857 70.661 95.179 1.00 11.79 106 MET A CA 1
ATOM 829 C C . MET A 1 106 ? 14.875 70.531 96.310 1.00 11.86 106 MET A C 1
ATOM 830 O O . MET A 1 106 ? 14.625 70.957 97.448 1.00 13.25 106 MET A O 1
ATOM 835 N N . HIS A 1 107 ? 16.021 69.934 96.003 1.00 12.74 107 HIS A N 1
ATOM 836 C CA . HIS A 1 107 ? 17.080 69.773 96.995 1.00 13.79 107 HIS A CA 1
ATOM 837 C C . HIS A 1 107 ? 17.560 71.147 97.447 1.00 15.18 107 HIS A C 1
ATOM 838 O O . HIS A 1 107 ? 17.767 71.389 98.639 1.00 15.06 107 HIS A O 1
ATOM 845 N N . GLU A 1 108 ? 17.747 72.051 96.490 1.00 15.20 108 GLU A N 1
ATOM 846 C CA . GLU A 1 108 ? 18.197 73.407 96.801 1.00 18.42 108 GLU A CA 1
ATOM 847 C C . GLU A 1 108 ? 17.214 74.140 97.722 1.00 18.66 108 GLU A C 1
ATOM 848 O O . GLU A 1 108 ? 17.620 74.786 98.704 1.00 18.90 108 GLU A O 1
ATOM 854 N N . MET A 1 109 ? 15.927 74.043 97.415 1.00 18.32 109 MET A N 1
ATOM 855 C CA . MET A 1 109 ? 14.922 74.708 98.240 1.00 18.90 109 MET A CA 1
ATOM 856 C C . MET A 1 109 ? 14.893 74.084 99.629 1.00 19.33 109 MET A C 1
ATOM 857 O O . MET A 1 109 ? 14.744 74.794 100.634 1.00 20.40 109 MET A O 1
ATOM 862 N N . MET A 1 110 ? 15.032 72.770 99.704 1.00 18.16 110 MET A N 1
ATOM 863 C CA . MET A 1 110 ? 15.027 72.119 101.002 1.00 19.92 110 MET A CA 1
ATOM 864 C C . MET A 1 110 ? 16.221 72.568 101.835 1.00 21.57 110 MET A C 1
ATOM 865 O O . MET A 1 110 ? 16.118 72.737 103.056 1.00 20.22 110 MET A O 1
ATOM 870 N N . ASN A 1 111 ? 17.358 72.771 101.188 1.00 22.77 111 ASN A N 1
ATOM 871 C CA . ASN A 1 111 ? 18.522 73.204 101.944 1.00 25.66 111 ASN A CA 1
ATOM 872 C C . ASN A 1 111 ? 18.442 74.657 102.367 1.00 26.24 111 ASN A C 1
ATOM 873 O O . ASN A 1 111 ? 19.184 75.080 103.244 1.00 28.11 111 ASN A O 1
ATOM 878 N N . ASP A 1 112 ? 17.557 75.434 101.758 1.00 25.54 112 ASP A N 1
ATOM 879 C CA . ASP A 1 112 ? 17.448 76.839 102.137 1.00 27.15 112 ASP A CA 1
ATOM 880 C C . ASP A 1 112 ? 16.401 77.061 103.222 1.00 26.40 112 ASP A C 1
ATOM 881 O O . ASP A 1 112 ? 16.196 78.187 103.668 1.00 27.29 112 ASP A O 1
ATOM 886 N N . VAL A 1 113 ? 15.739 75.991 103.643 1.00 25.68 113 VAL A N 1
ATOM 887 C CA . VAL A 1 113 ? 14.719 76.102 104.685 1.00 25.11 113 VAL A CA 1
ATOM 888 C C . VAL A 1 113 ? 15.395 76.402 106.019 1.00 25.07 113 VAL A C 1
ATOM 889 O O . VAL A 1 113 ? 16.291 75.669 106.433 1.00 25.44 113 VAL A O 1
ATOM 893 N N . SER A 1 114 ? 14.946 77.450 106.705 1.00 26.30 114 SER A N 1
ATOM 894 C CA . SER A 1 114 ? 15.546 77.797 107.989 1.00 26.68 114 SER A CA 1
ATOM 895 C C . SER A 1 114 ? 15.257 76.727 109.025 1.00 27.37 114 SER A C 1
ATOM 896 O O . SER A 1 114 ? 14.247 76.026 108.955 1.00 27.02 114 SER A O 1
ATOM 899 N N . PRO A 1 115 ? 16.166 76.564 109.992 1.00 27.90 115 PRO A N 1
ATOM 900 C CA . PRO A 1 115 ? 15.972 75.569 111.043 1.00 28.13 115 PRO A CA 1
ATOM 901 C C . PRO A 1 115 ? 14.623 75.769 111.739 1.00 28.43 115 PRO A C 1
ATOM 902 O O . PRO A 1 115 ? 13.929 74.805 112.043 1.00 28.13 115 PRO A O 1
ATOM 906 N N . ASP A 1 116 ? 14.247 77.022 111.976 1.00 29.08 116 ASP A N 1
ATOM 907 C CA . ASP A 1 116 ? 12.980 77.305 112.637 1.00 29.44 116 ASP A CA 1
ATOM 908 C C . ASP A 1 116 ? 11.792 76.874 111.785 1.00 28.59 116 ASP A C 1
ATOM 909 O O . ASP A 1 116 ? 10.824 76.321 112.309 1.00 27.40 116 ASP A O 1
ATOM 914 N N . ASP A 1 117 ? 11.852 77.133 110.478 1.00 26.63 117 ASP A N 1
ATOM 915 C CA . ASP A 1 117 ? 10.741 76.744 109.628 1.00 26.20 117 ASP A CA 1
ATOM 916 C C . ASP A 1 117 ? 10.611 75.233 109.596 1.00 23.96 117 ASP A C 1
ATOM 917 O O . ASP A 1 117 ? 9.494 74.716 109.652 1.00 23.07 117 ASP A O 1
ATOM 922 N N . LEU A 1 118 ? 11.737 74.525 109.538 1.00 22.83 118 LEU A N 1
ATOM 923 C CA . LEU A 1 118 ? 11.679 73.063 109.534 1.00 21.74 118 LEU A CA 1
ATOM 924 C C . LEU A 1 118 ? 11.088 72.565 110.851 1.00 22.45 118 LEU A C 1
ATOM 925 O O . LEU A 1 118 ? 10.199 71.716 110.860 1.00 20.70 118 LEU A O 1
ATOM 930 N N . ASP A 1 119 ? 11.570 73.096 111.974 1.00 22.37 119 ASP A N 1
ATOM 931 C CA . ASP A 1 119 ? 11.044 72.670 113.265 1.00 23.80 119 ASP A CA 1
ATOM 932 C C . ASP A 1 119 ? 9.532 72.917 113.357 1.00 23.05 119 ASP A C 1
ATOM 933 O O . ASP A 1 119 ? 8.782 72.053 113.814 1.00 23.07 119 ASP A O 1
ATOM 938 N N . ARG A 1 120 ? 9.088 74.090 112.923 1.00 23.35 120 ARG A N 1
ATOM 939 C CA . ARG A 1 120 ? 7.663 74.422 112.966 1.00 23.11 120 ARG A CA 1
ATOM 940 C C . ARG A 1 120 ? 6.828 73.430 112.167 1.00 22.64 120 ARG A C 1
ATOM 941 O O . ARG A 1 120 ? 5.833 72.901 112.663 1.00 22.28 120 ARG A O 1
ATOM 949 N N . VAL A 1 121 ? 7.237 73.164 110.931 1.00 21.76 121 VAL A N 1
ATOM 950 C CA . VAL A 1 121 ? 6.490 72.233 110.086 1.00 20.32 121 VAL A CA 1
ATOM 951 C C . VAL A 1 121 ? 6.516 70.832 110.662 1.00 19.36 121 VAL A C 1
ATOM 952 O O . VAL A 1 121 ? 5.522 70.115 110.592 1.00 19.76 121 VAL A O 1
ATOM 956 N N . ARG A 1 122 ? 7.641 70.426 111.232 1.00 19.69 122 ARG A N 1
ATOM 957 C CA . ARG A 1 122 ? 7.702 69.098 111.832 1.00 19.87 122 ARG A CA 1
ATOM 958 C C . ARG A 1 122 ? 6.741 68.984 113.005 1.00 20.66 122 ARG A C 1
ATOM 959 O O . ARG A 1 122 ? 6.126 67.946 113.216 1.00 20.20 122 ARG A O 1
ATOM 967 N N . THR A 1 123 ? 6.613 70.070 113.758 1.00 21.17 123 THR A N 1
ATOM 968 C CA . THR A 1 123 ? 5.755 70.089 114.940 1.00 22.77 123 THR A CA 1
ATOM 969 C C . THR A 1 123 ? 4.274 70.331 114.639 1.00 23.10 123 THR A C 1
ATOM 970 O O . THR A 1 123 ? 3.412 69.622 115.158 1.00 25.20 123 THR A O 1
ATOM 974 N N . GLU A 1 124 ? 3.978 71.305 113.786 1.00 23.59 124 GLU A N 1
ATOM 975 C CA . GLU A 1 124 ? 2.587 71.649 113.478 1.00 23.98 124 GLU A CA 1
ATOM 976 C C . GLU A 1 124 ? 2.083 71.220 112.117 1.00 23.05 124 GLU A C 1
ATOM 977 O O . GLU A 1 124 ? 0.876 71.182 111.895 1.00 22.07 124 GLU A O 1
ATOM 983 N N . GLY A 1 125 ? 3.000 70.928 111.198 1.00 21.90 125 GLY A N 1
ATOM 984 C CA . GLY A 1 125 ? 2.599 70.563 109.854 1.00 21.52 125 GLY A CA 1
ATOM 985 C C . GLY A 1 125 ? 2.546 71.836 109.029 1.00 21.97 125 GLY A C 1
ATOM 986 O O . GLY A 1 125 ? 2.624 72.943 109.574 1.00 22.70 125 GLY A O 1
ATOM 987 N N . GLY A 1 126 ? 2.404 71.694 107.717 1.00 21.64 126 GLY A N 1
ATOM 988 C CA . GLY A 1 126 ? 2.328 72.853 106.842 1.00 20.59 126 GLY A CA 1
ATOM 989 C C . GLY A 1 126 ? 3.234 72.729 105.630 1.00 19.39 126 GLY A C 1
ATOM 990 O O . GLY A 1 126 ? 4.094 71.858 105.575 1.00 17.54 126 GLY A O 1
ATOM 991 N N . SER A 1 127 ? 3.048 73.607 104.651 1.00 19.22 127 SER A N 1
ATOM 992 C CA . SER A 1 127 ? 3.883 73.573 103.453 1.00 18.35 127 SER A CA 1
ATOM 993 C C . SER A 1 127 ? 5.313 73.953 103.793 1.00 18.13 127 SER A C 1
ATOM 994 O O . SER A 1 127 ? 5.559 74.895 104.560 1.00 18.80 127 SER A O 1
ATOM 997 N N . LEU A 1 128 ? 6.275 73.221 103.234 1.00 17.45 128 LEU A N 1
ATOM 998 C CA . LEU A 1 128 ? 7.674 73.509 103.500 1.00 16.69 128 LEU A CA 1
ATOM 999 C C . LEU A 1 128 ? 8.352 74.161 102.296 1.00 17.19 128 LEU A C 1
ATOM 1000 O O . LEU A 1 128 ? 8.992 75.208 102.422 1.00 17.60 128 LEU A O 1
ATOM 1005 N N . VAL A 1 129 ? 8.247 73.525 101.129 1.00 16.25 129 VAL A N 1
ATOM 1006 C CA . VAL A 1 129 ? 8.812 74.086 99.898 1.00 16.27 129 VAL A CA 1
ATOM 1007 C C . VAL A 1 129 ? 7.803 73.868 98.789 1.00 15.55 129 VAL A C 1
ATOM 1008 O O . VAL A 1 129 ? 7.147 72.831 98.747 1.00 14.48 129 VAL A O 1
ATOM 1012 N N . GLU A 1 130 ? 7.655 74.858 97.918 1.00 15.15 130 GLU A N 1
ATOM 1013 C CA . GLU A 1 130 ? 6.712 74.770 96.800 1.00 15.00 130 GLU A CA 1
ATOM 1014 C C . GLU A 1 130 ? 7.455 75.330 95.603 1.00 14.52 130 GLU A C 1
ATOM 1015 O O . GLU A 1 130 ? 7.916 76.473 95.640 1.00 14.92 130 GLU A O 1
ATOM 1021 N N . LEU A 1 131 ? 7.589 74.528 94.550 1.00 11.31 131 LEU A N 1
ATOM 1022 C CA . LEU A 1 131 ? 8.300 74.958 93.345 1.00 11.15 131 LEU A CA 1
ATOM 1023 C C . LEU A 1 131 ? 7.303 75.361 92.270 1.00 11.49 131 LEU A C 1
ATOM 1024 O O . LEU A 1 131 ? 6.486 74.541 91.882 1.00 10.44 131 LEU A O 1
ATOM 1029 N N . ASN A 1 132 ? 7.347 76.614 91.808 1.00 10.78 132 ASN A N 1
ATOM 1030 C CA . ASN A 1 132 ? 6.437 77.071 90.741 1.00 12.00 132 ASN A CA 1
ATOM 1031 C C . ASN A 1 132 ? 6.662 76.125 89.552 1.00 10.27 132 ASN A C 1
ATOM 1032 O O . ASN A 1 132 ? 7.747 76.136 88.979 1.00 10.79 132 ASN A O 1
ATOM 1037 N N . TRP A 1 133 ? 5.656 75.337 89.160 1.00 11.67 133 TRP A N 1
ATOM 1038 C CA . TRP A 1 133 ? 5.890 74.384 88.075 1.00 11.34 133 TRP A CA 1
ATOM 1039 C C . TRP A 1 133 ? 6.377 74.973 86.758 1.00 11.41 133 TRP A C 1
ATOM 1040 O O . TRP A 1 133 ? 7.026 74.276 85.965 1.00 11.24 133 TRP A O 1
ATOM 1051 N N . LEU A 1 134 ? 6.085 76.253 86.516 1.00 11.26 134 LEU A N 1
ATOM 1052 C CA . LEU A 1 134 ? 6.529 76.907 85.287 1.00 12.35 134 LEU A CA 1
ATOM 1053 C C . LEU A 1 134 ? 8.044 77.091 85.260 1.00 12.52 134 LEU A C 1
ATOM 1054 O O . LEU A 1 134 ? 8.614 77.459 84.219 1.00 14.29 134 LEU A O 1
ATOM 1059 N N . GLN A 1 135 ? 8.694 76.834 86.393 1.00 13.45 135 GLN A N 1
ATOM 1060 C CA . GLN A 1 135 ? 10.145 76.972 86.505 1.00 13.18 135 GLN A CA 1
ATOM 1061 C C . GLN A 1 135 ? 10.882 75.644 86.326 1.00 12.82 135 GLN A C 1
ATOM 1062 O O . GLN A 1 135 ? 12.112 75.591 86.411 1.00 12.22 135 GLN A O 1
ATOM 1068 N N . VAL A 1 136 ? 10.136 74.573 86.063 1.00 12.01 136 VAL A N 1
ATOM 1069 C CA . VAL A 1 136 ? 10.754 73.257 85.863 1.00 11.74 136 VAL A CA 1
ATOM 1070 C C . VAL A 1 136 ? 11.156 73.088 84.383 1.00 12.68 136 VAL A C 1
ATOM 1071 O O . VAL A 1 136 ? 10.289 73.096 83.515 1.00 14.44 136 VAL A O 1
ATOM 1075 N N . ASP A 1 137 ? 12.455 72.973 84.102 1.00 12.45 137 ASP A N 1
ATOM 1076 C CA . ASP A 1 137 ? 12.975 72.745 82.743 1.00 13.21 137 ASP A CA 1
ATOM 1077 C C . ASP A 1 137 ? 12.152 73.518 81.709 1.00 13.40 137 ASP A C 1
ATOM 1078 O O . ASP A 1 137 ? 11.754 72.986 80.680 1.00 10.94 137 ASP A O 1
ATOM 1083 N N . PRO A 1 138 ? 11.970 74.829 81.933 1.00 13.52 138 PRO A N 1
ATOM 1084 C CA . PRO A 1 138 ? 11.170 75.662 81.031 1.00 14.65 138 PRO A CA 1
ATOM 1085 C C . PRO A 1 138 ? 11.526 75.815 79.559 1.00 15.83 138 PRO A C 1
ATOM 1086 O O . PRO A 1 138 ? 10.648 76.083 78.738 1.00 17.35 138 PRO A O 1
ATOM 1090 N N . ASN A 1 139 ? 12.785 75.642 79.201 1.00 16.35 139 ASN A N 1
ATOM 1091 C CA . ASN A 1 139 ? 13.118 75.830 77.801 1.00 19.06 139 ASN A CA 1
ATOM 1092 C C . ASN A 1 139 ? 13.320 74.537 77.026 1.00 18.01 139 ASN A C 1
ATOM 1093 O O . ASN A 1 139 ? 13.819 74.552 75.900 1.00 18.55 139 ASN A O 1
ATOM 1098 N N . SER A 1 140 ? 12.888 73.426 77.616 1.00 16.83 140 SER A N 1
ATOM 1099 C CA . SER A 1 140 ? 13.061 72.110 77.005 1.00 14.40 140 SER A CA 1
ATOM 1100 C C . SER A 1 140 ? 11.964 71.716 76.041 1.00 13.35 140 SER A C 1
ATOM 1101 O O . SER A 1 140 ? 10.932 72.383 75.933 1.00 11.28 140 SER A O 1
ATOM 1104 N N . MET A 1 141 ? 12.185 70.594 75.355 1.00 10.22 141 MET A N 1
ATOM 1105 C CA . MET A 1 141 ? 11.198 70.062 74.433 1.00 11.40 141 MET A CA 1
ATOM 1106 C C . MET A 1 141 ? 9.960 69.610 75.210 1.00 10.49 141 MET A C 1
ATOM 1107 O O . MET A 1 141 ? 8.918 69.298 74.621 1.00 11.03 141 MET A O 1
ATOM 1112 N N . PHE A 1 142 ? 10.050 69.558 76.535 1.00 9.27 142 PHE A N 1
ATOM 1113 C CA . PHE A 1 142 ? 8.896 69.103 77.301 1.00 8.95 142 PHE A CA 1
ATOM 1114 C C . PHE A 1 142 ? 8.029 70.243 77.795 1.00 9.43 142 PHE A C 1
ATOM 1115 O O . PHE A 1 142 ? 6.962 69.996 78.335 1.00 9.34 142 PHE A O 1
ATOM 1123 N N . ARG A 1 143 ? 8.482 71.471 77.587 1.00 10.15 143 ARG A N 1
ATOM 1124 C CA . ARG A 1 143 ? 7.769 72.621 78.138 1.00 12.56 143 ARG A CA 1
ATOM 1125 C C . ARG A 1 143 ? 7.583 73.811 77.236 1.00 14.97 143 ARG A C 1
ATOM 1126 O O . ARG A 1 143 ? 6.791 74.694 77.552 1.00 15.22 143 ARG A O 1
ATOM 1134 N N . SER A 1 144 ? 8.309 73.849 76.137 1.00 17.39 144 SER A N 1
ATOM 1135 C CA . SER A 1 144 ? 8.215 74.976 75.227 1.00 20.50 144 SER A CA 1
ATOM 1136 C C . SER A 1 144 ? 7.777 74.580 73.835 1.00 22.15 144 SER A C 1
ATOM 1137 O O . SER A 1 144 ? 8.294 73.626 73.249 1.00 21.05 144 SER A O 1
ATOM 1140 N N . ILE A 1 145 ? 6.825 75.335 73.301 1.00 24.03 145 ILE A N 1
ATOM 1141 C CA . ILE A 1 145 ? 6.308 75.065 71.970 1.00 27.36 145 ILE A CA 1
ATOM 1142 C C . ILE A 1 145 ? 7.405 75.311 70.936 1.00 26.56 145 ILE A C 1
ATOM 1143 O O . ILE A 1 145 ? 7.355 74.778 69.829 1.00 28.78 145 ILE A O 1
ATOM 1148 N N . HIS A 1 146 ? 8.404 76.102 71.304 1.00 25.99 146 HIS A N 1
ATOM 1149 C CA . HIS A 1 146 ? 9.479 76.432 70.376 1.00 26.26 146 HIS A CA 1
ATOM 1150 C C . HIS A 1 146 ? 10.681 75.502 70.418 1.00 25.29 146 HIS A C 1
ATOM 1151 O O . HIS A 1 146 ? 11.627 75.670 69.645 1.00 24.73 146 HIS A O 1
ATOM 1158 N N . SER A 1 147 ? 10.639 74.517 71.311 1.00 22.18 147 SER A N 1
ATOM 1159 C CA . SER A 1 147 ? 11.739 73.570 71.427 1.00 20.91 147 SER A CA 1
ATOM 1160 C C . SER A 1 147 ? 11.410 72.281 70.706 1.00 19.68 147 SER A C 1
ATOM 1161 O O . SER A 1 147 ? 10.246 71.992 70.420 1.00 21.77 147 SER A O 1
ATOM 1164 N N . SER A 1 148 ? 12.445 71.513 70.405 1.00 15.62 148 SER A N 1
ATOM 1165 C CA . SER A 1 148 ? 12.288 70.268 69.669 1.00 16.26 148 SER A CA 1
ATOM 1166 C C . SER A 1 148 ? 13.307 69.266 70.193 1.00 13.95 148 SER A C 1
ATOM 1167 O O . SER A 1 148 ? 14.324 69.655 70.753 1.00 13.74 148 SER A O 1
ATOM 1170 N N . TRP A 1 149 ? 13.035 67.984 69.997 1.00 12.56 149 TRP A N 1
ATOM 1171 C CA . TRP A 1 149 ? 13.969 66.967 70.448 1.00 10.89 149 TRP A CA 1
ATOM 1172 C C . TRP A 1 149 ? 15.326 67.136 69.764 1.00 11.04 149 TRP A C 1
ATOM 1173 O O . TRP A 1 149 ? 16.356 66.721 70.297 1.00 9.68 149 TRP A O 1
ATOM 1184 N N . THR A 1 150 ? 15.330 67.746 68.580 1.00 11.73 150 THR A N 1
ATOM 1185 C CA . THR A 1 150 ? 16.584 67.927 67.865 1.00 12.40 150 THR A CA 1
ATOM 1186 C C . THR A 1 150 ? 17.424 69.078 68.391 1.00 12.83 150 THR A C 1
ATOM 1187 O O . THR A 1 150 ? 18.529 69.294 67.894 1.00 12.26 150 THR A O 1
ATOM 1191 N N . ASP A 1 151 ? 16.918 69.812 69.389 1.00 13.08 151 ASP A N 1
ATOM 1192 C CA . ASP A 1 151 ? 17.693 70.918 69.965 1.00 13.66 151 ASP A CA 1
ATOM 1193 C C . ASP A 1 151 ? 18.900 70.347 70.706 1.00 13.53 151 ASP A C 1
ATOM 1194 O O . ASP A 1 151 ? 18.944 69.161 71.070 1.00 14.15 151 ASP A O 1
ATOM 1199 N N . PRO A 1 152 ? 19.900 71.189 70.961 1.00 13.43 152 PRO A N 1
ATOM 1200 C CA . PRO A 1 152 ? 21.091 70.721 71.665 1.00 12.27 152 PRO A CA 1
ATOM 1201 C C . PRO A 1 152 ? 20.804 70.144 73.048 1.00 11.42 152 PRO A C 1
ATOM 1202 O O . PRO A 1 152 ? 19.893 70.590 73.755 1.00 11.81 152 PRO A O 1
ATOM 1206 N N . LEU A 1 153 ? 21.617 69.173 73.431 1.00 11.60 153 LEU A N 1
ATOM 1207 C CA . LEU A 1 153 ? 21.501 68.562 74.756 1.00 11.51 153 LEU A CA 1
ATOM 1208 C C . LEU A 1 153 ? 22.289 69.435 75.701 1.00 12.19 153 LEU A C 1
ATOM 1209 O O . LEU A 1 153 ? 23.441 69.781 75.421 1.00 14.10 153 LEU A O 1
ATOM 1214 N N . GLN A 1 154 ? 21.676 69.793 76.822 1.00 12.77 154 GLN A N 1
ATOM 1215 C CA . GLN A 1 154 ? 22.375 70.580 77.833 1.00 13.50 154 GLN A CA 1
ATOM 1216 C C . GLN A 1 154 ? 23.641 69.820 78.211 1.00 14.03 154 GLN A C 1
ATOM 1217 O O . GLN A 1 154 ? 23.619 68.600 78.409 1.00 14.05 154 GLN A O 1
ATOM 1223 N N . VAL A 1 155 ? 24.761 70.530 78.313 1.00 13.79 155 VAL A N 1
ATOM 1224 C CA . VAL A 1 155 ? 26.003 69.864 78.663 1.00 15.40 155 VAL A CA 1
ATOM 1225 C C . VAL A 1 155 ? 26.027 69.621 80.164 1.00 16.75 155 VAL A C 1
ATOM 1226 O O . VAL A 1 155 ? 26.064 70.569 80.956 1.00 17.61 155 VAL A O 1
ATOM 1230 N N . VAL A 1 156 ? 25.972 68.353 80.550 1.00 16.87 156 VAL A N 1
ATOM 1231 C CA . VAL A 1 156 ? 25.995 67.966 81.959 1.00 17.33 156 VAL A CA 1
ATOM 1232 C C . VAL A 1 156 ? 26.986 66.834 82.131 1.00 18.03 156 VAL A C 1
ATOM 1233 O O . VAL A 1 156 ? 26.774 65.730 81.639 1.00 19.40 156 VAL A O 1
ATOM 1237 N N . ASP A 1 157 ? 28.085 67.087 82.821 1.00 18.98 157 ASP A N 1
ATOM 1238 C CA . ASP A 1 157 ? 29.043 66.012 83.024 1.00 19.39 157 ASP A CA 1
ATOM 1239 C C . ASP A 1 157 ? 28.608 65.234 84.256 1.00 17.47 157 ASP A C 1
ATOM 1240 O O . ASP A 1 157 ? 27.958 65.791 85.138 1.00 17.87 157 ASP A O 1
ATOM 1245 N N . ASP A 1 158 ? 28.956 63.952 84.297 1.00 17.83 158 ASP A N 1
ATOM 1246 C CA . ASP A 1 158 ? 28.626 63.091 85.441 1.00 16.97 158 ASP A CA 1
ATOM 1247 C C . ASP A 1 158 ? 27.132 63.145 85.770 1.00 16.36 158 ASP A C 1
ATOM 1248 O O . ASP A 1 158 ? 26.739 63.255 86.936 1.00 13.13 158 ASP A O 1
ATOM 1253 N N . LEU A 1 159 ? 26.316 63.039 84.723 1.00 12.96 159 LEU A N 1
ATOM 1254 C CA . LEU A 1 159 ? 24.866 63.105 84.882 1.00 12.52 159 LEU A CA 1
ATOM 1255 C C . LEU A 1 159 ? 24.327 62.084 85.882 1.00 12.04 159 LEU A C 1
ATOM 1256 O O . LEU A 1 159 ? 23.593 62.441 86.808 1.00 10.79 159 LEU A O 1
ATOM 1261 N N . ASP A 1 160 ? 24.679 60.812 85.721 1.00 11.79 160 ASP A N 1
ATOM 1262 C CA . ASP A 1 160 ? 24.158 59.809 86.646 1.00 11.85 160 ASP A CA 1
ATOM 1263 C C . ASP A 1 160 ? 24.641 59.994 88.078 1.00 11.76 160 ASP A C 1
ATOM 1264 O O . ASP A 1 160 ? 23.893 59.746 89.024 1.00 11.77 160 ASP A O 1
ATOM 1269 N N . THR A 1 161 ? 25.886 60.446 88.248 1.00 10.75 161 THR A N 1
ATOM 1270 C CA . THR A 1 161 ? 26.400 60.671 89.5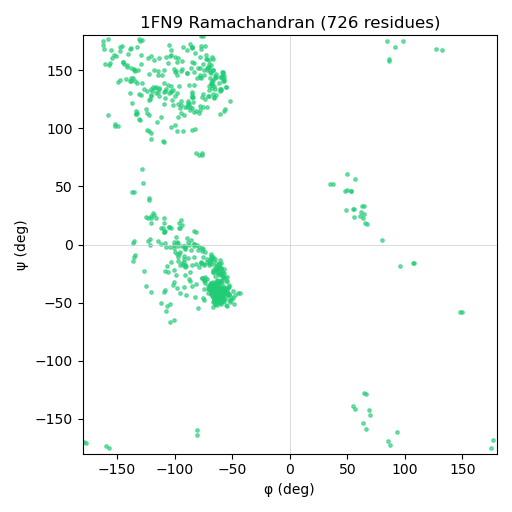86 1.00 11.93 161 THR A CA 1
ATOM 1271 C C . THR A 1 161 ? 25.607 61.776 90.268 1.00 11.24 161 THR A C 1
ATOM 1272 O O . THR A 1 161 ? 25.279 61.685 91.456 1.00 10.56 161 THR A O 1
ATOM 1276 N N . LYS A 1 162 ? 25.294 62.829 89.520 1.00 11.07 162 LYS A N 1
ATOM 1277 C CA . LYS A 1 162 ? 24.540 63.934 90.103 1.00 10.63 162 LYS A CA 1
ATOM 1278 C C . LYS A 1 162 ? 23.112 63.485 90.430 1.00 10.49 162 LYS A C 1
ATOM 1279 O O . LYS A 1 162 ? 22.579 63.846 91.484 1.00 10.95 162 LYS A O 1
ATOM 1285 N N . LEU A 1 163 ? 22.496 62.716 89.538 1.00 9.89 163 LEU A N 1
ATOM 1286 C CA . LEU A 1 163 ? 21.146 62.234 89.821 1.00 9.06 163 LEU A CA 1
ATOM 1287 C C . LEU A 1 163 ? 21.175 61.430 91.119 1.00 9.12 163 LEU A C 1
ATOM 1288 O O . LEU A 1 163 ? 20.314 61.599 91.972 1.00 7.75 163 LEU A O 1
ATOM 1293 N N . ASP A 1 164 ? 22.179 60.567 91.271 1.00 8.55 164 ASP A N 1
ATOM 1294 C CA . ASP A 1 164 ? 22.282 59.775 92.487 1.00 10.79 164 ASP A CA 1
ATOM 1295 C C . ASP A 1 164 ? 22.455 60.663 93.722 1.00 11.46 164 ASP A C 1
ATOM 1296 O O . ASP A 1 164 ? 21.704 60.546 94.699 1.00 11.45 164 ASP A O 1
ATOM 1301 N N . GLN A 1 165 ? 23.409 61.582 93.663 1.00 11.97 165 GLN A N 1
ATOM 1302 C CA . GLN A 1 165 ? 23.680 62.466 94.787 1.00 13.46 165 GLN A CA 1
ATOM 1303 C C . GLN A 1 165 ? 22.477 63.298 95.221 1.00 12.41 165 GLN A C 1
ATOM 1304 O O . GLN A 1 165 ? 22.147 63.334 96.406 1.00 11.40 165 GLN A O 1
ATOM 1310 N N . TYR A 1 166 ? 21.812 63.943 94.266 1.00 10.92 166 TYR A N 1
ATOM 1311 C CA . TYR A 1 166 ? 20.657 64.794 94.604 1.00 10.44 166 TYR A CA 1
ATOM 1312 C C . TYR A 1 166 ? 19.439 63.993 95.049 1.00 9.98 166 TYR A C 1
ATOM 1313 O O . TYR A 1 166 ? 18.750 64.375 95.995 1.00 10.19 166 TYR A O 1
ATOM 1322 N N . TRP A 1 167 ? 19.150 62.887 94.375 1.00 9.33 167 TRP A N 1
ATOM 1323 C CA . TRP A 1 167 ? 17.992 62.120 94.803 1.00 8.05 167 TRP A CA 1
ATOM 1324 C C . TRP A 1 167 ? 18.242 61.564 96.195 1.00 9.28 167 TRP A C 1
ATOM 1325 O O . TRP A 1 167 ? 17.358 61.578 97.050 1.00 9.14 167 TRP A O 1
ATOM 1336 N N . THR A 1 168 ? 19.455 61.069 96.431 1.00 8.46 168 THR A N 1
ATOM 1337 C CA . THR A 1 168 ? 19.786 60.528 97.742 1.00 10.36 168 THR A CA 1
ATOM 1338 C C . THR A 1 168 ? 19.674 61.599 98.819 1.00 9.79 168 THR A C 1
ATOM 1339 O O . THR A 1 168 ? 19.035 61.385 99.854 1.00 11.33 168 THR A O 1
ATOM 1343 N N . ALA A 1 169 ? 20.244 62.764 98.559 1.00 10.70 169 ALA A N 1
ATOM 1344 C CA . ALA A 1 169 ? 20.198 63.846 99.544 1.00 11.03 169 ALA A CA 1
ATOM 1345 C C . ALA A 1 169 ? 18.751 64.272 99.848 1.00 12.16 169 ALA A C 1
ATOM 1346 O O . ALA A 1 169 ? 18.350 64.429 101.019 1.00 11.65 169 ALA A O 1
ATOM 1348 N N . LEU A 1 170 ? 17.960 64.423 98.800 1.00 9.28 170 LEU A N 1
ATOM 1349 C CA . LEU A 1 170 ? 16.576 64.857 98.978 1.00 9.36 170 LEU A CA 1
ATOM 1350 C C . LEU A 1 170 ? 15.771 63.842 99.761 1.00 9.27 170 LEU A C 1
ATOM 1351 O O . LEU A 1 170 ? 15.002 64.201 100.667 1.00 9.03 170 LEU A O 1
ATOM 1356 N N . ASN A 1 171 ? 15.943 62.559 99.454 1.00 7.72 171 ASN A N 1
ATOM 1357 C CA . ASN A 1 171 ? 15.154 61.576 100.164 1.00 9.13 171 ASN A CA 1
ATOM 1358 C C . ASN A 1 171 ? 15.581 61.386 101.617 1.00 9.69 171 ASN A C 1
ATOM 1359 O O . ASN A 1 171 ? 14.738 61.103 102.467 1.00 8.85 171 ASN A O 1
ATOM 1364 N N . LEU A 1 172 ? 16.864 61.593 101.914 1.00 10.55 172 LEU A N 1
ATOM 1365 C CA . LEU A 1 172 ? 17.321 61.484 103.300 1.00 12.20 172 LEU A CA 1
ATOM 1366 C C . LEU A 1 172 ? 16.672 62.608 104.102 1.00 11.19 172 LEU A C 1
ATOM 1367 O O . LEU A 1 172 ? 16.273 62.405 105.242 1.00 13.03 172 LEU A O 1
ATOM 1372 N N . MET A 1 173 ? 16.570 63.787 103.500 1.00 12.35 173 MET A N 1
ATOM 1373 C CA . MET A 1 173 ? 15.916 64.903 104.175 1.00 12.03 173 MET A CA 1
ATOM 1374 C C . MET A 1 173 ? 14.442 64.619 104.396 1.00 12.35 173 MET A C 1
ATOM 1375 O O . MET A 1 173 ? 13.911 64.873 105.477 1.00 10.78 173 MET A O 1
ATOM 1380 N N . ILE A 1 174 ? 13.776 64.090 103.376 1.00 10.59 174 ILE A N 1
ATOM 1381 C CA . ILE A 1 174 ? 12.360 63.764 103.521 1.00 11.04 174 ILE A CA 1
ATOM 1382 C C . ILE A 1 174 ? 12.194 62.681 104.590 1.00 12.24 174 ILE A C 1
ATOM 1383 O O . ILE A 1 174 ? 11.330 62.775 105.467 1.00 12.18 174 ILE A O 1
ATOM 1388 N N . ASP A 1 175 ? 13.045 61.665 104.539 1.00 12.35 175 ASP A N 1
ATOM 1389 C CA . ASP A 1 175 ? 12.931 60.553 105.478 1.00 14.78 175 ASP A CA 1
ATOM 1390 C C . ASP A 1 175 ? 13.197 60.968 106.921 1.00 14.45 175 ASP A C 1
ATOM 1391 O O . ASP A 1 175 ? 12.448 60.593 107.833 1.00 15.05 175 ASP A O 1
ATOM 1396 N N . SER A 1 176 ? 14.243 61.757 107.132 1.00 14.62 176 SER A N 1
ATOM 1397 C CA . SER A 1 176 ? 14.588 62.128 108.495 1.00 15.48 176 SER A CA 1
ATOM 1398 C C . SER A 1 176 ? 13.569 62.986 109.220 1.00 14.98 176 SER A C 1
ATOM 1399 O O . SER A 1 176 ? 13.471 62.906 110.450 1.00 15.35 176 SER A O 1
ATOM 1402 N N . SER A 1 177 ? 12.786 63.767 108.484 1.00 13.70 177 SER A N 1
ATOM 1403 C CA . SER A 1 177 ? 11.781 64.609 109.123 1.00 13.01 177 SER A CA 1
ATOM 1404 C C . SER A 1 177 ? 10.343 64.158 108.859 1.00 13.05 177 SER A C 1
ATOM 1405 O O . SER A 1 177 ? 9.390 64.917 109.118 1.00 11.52 177 SER A O 1
ATOM 1408 N N . ASP A 1 178 ? 10.185 62.931 108.362 1.00 12.40 178 ASP A N 1
ATOM 1409 C CA . ASP A 1 178 ? 8.866 62.372 108.042 1.00 12.02 178 ASP A CA 1
ATOM 1410 C C . ASP A 1 178 ? 8.036 63.327 107.200 1.00 12.24 178 ASP A C 1
ATOM 1411 O O . ASP A 1 178 ? 6.853 63.550 107.484 1.00 13.25 178 ASP A O 1
ATOM 1416 N N . LEU A 1 179 ? 8.655 63.879 106.162 1.00 11.20 179 LEU A N 1
ATOM 1417 C CA . LEU A 1 179 ? 7.971 64.824 105.292 1.00 11.38 179 LEU A CA 1
ATOM 1418 C C . LEU A 1 179 ? 7.154 64.157 104.193 1.00 10.80 179 LEU A C 1
ATOM 1419 O O . LEU A 1 179 ? 7.241 62.947 103.968 1.00 10.33 179 LEU A O 1
ATOM 1424 N N . ILE A 1 180 ? 6.347 64.967 103.522 1.00 10.96 180 ILE A N 1
ATOM 1425 C CA . ILE A 1 180 ? 5.444 64.484 102.485 1.00 11.80 180 ILE A CA 1
ATOM 1426 C C . ILE A 1 180 ? 5.661 65.159 101.118 1.00 11.43 180 ILE A C 1
ATOM 1427 O O . ILE A 1 180 ? 5.386 66.347 100.969 1.00 11.73 180 ILE A O 1
ATOM 1432 N N . PRO A 1 181 ? 6.154 64.423 100.114 1.00 10.79 181 PRO A N 1
ATOM 1433 C CA . PRO A 1 181 ? 6.349 65.030 98.788 1.00 10.93 181 PRO A CA 1
ATOM 1434 C C . PRO A 1 181 ? 5.079 64.730 97.984 1.00 10.23 181 PRO A C 1
ATOM 1435 O O . PRO A 1 181 ? 4.442 63.709 98.231 1.00 10.81 181 PRO A O 1
ATOM 1439 N N . ASN A 1 182 ? 4.698 65.585 97.025 1.00 9.11 182 ASN A N 1
ATOM 1440 C CA . ASN A 1 182 ? 3.501 65.294 96.233 1.00 7.29 182 ASN A CA 1
ATOM 1441 C C . ASN A 1 182 ? 3.923 64.810 94.845 1.00 8.54 182 ASN A C 1
ATOM 1442 O O . ASN A 1 182 ? 3.101 64.725 93.936 1.00 8.43 182 ASN A O 1
ATOM 1447 N N . PHE A 1 183 ? 5.197 64.448 94.691 1.00 7.84 183 PHE A N 1
ATOM 1448 C CA . PHE A 1 183 ? 5.699 64.044 93.389 1.00 7.86 183 PHE A CA 1
ATOM 1449 C C . PHE A 1 183 ? 6.250 62.638 93.352 1.00 7.94 183 PHE A C 1
ATOM 1450 O O . PHE A 1 183 ? 7.070 62.336 92.489 1.00 8.39 183 PHE A O 1
ATOM 1458 N N . MET A 1 184 ? 5.783 61.784 94.273 1.00 8.68 184 MET A N 1
ATOM 1459 C CA . MET A 1 184 ? 6.226 60.387 94.315 1.00 8.75 184 MET A CA 1
ATOM 1460 C C . MET A 1 184 ? 5.079 59.412 94.088 1.00 8.82 184 MET A C 1
ATOM 1461 O O . MET A 1 184 ? 3.906 59.727 94.365 1.00 9.57 184 MET A O 1
ATOM 1466 N N . MET A 1 185 ? 5.405 58.252 93.515 1.00 7.47 185 MET A N 1
ATOM 1467 C CA . MET A 1 185 ? 4.401 57.215 93.265 1.00 6.22 185 MET A CA 1
ATOM 1468 C C . MET A 1 185 ? 4.936 55.877 93.743 1.00 7.29 185 MET A C 1
ATOM 1469 O O . MET A 1 185 ? 6.123 55.570 93.532 1.00 7.35 185 MET A O 1
ATOM 1474 N N . ARG A 1 186 ? 4.058 55.101 94.381 1.00 7.56 186 ARG A N 1
ATOM 1475 C CA . ARG A 1 186 ? 4.389 53.767 94.892 1.00 7.77 186 ARG A CA 1
ATOM 1476 C C . ARG A 1 186 ? 4.435 52.758 93.749 1.00 8.91 186 ARG A C 1
ATOM 1477 O O . ARG A 1 186 ? 5.149 51.753 93.834 1.00 9.39 186 ARG A O 1
ATOM 1485 N N . ASP A 1 187 ? 3.651 53.001 92.695 1.00 9.58 187 ASP A N 1
ATOM 1486 C CA . ASP A 1 187 ? 3.654 52.162 91.485 1.00 10.58 187 ASP A CA 1
ATOM 1487 C C . ASP A 1 187 ? 3.248 53.089 90.346 1.00 10.38 187 ASP A C 1
ATOM 1488 O O . ASP A 1 187 ? 2.058 53.433 90.201 1.00 10.44 187 ASP A O 1
ATOM 1493 N N . PRO A 1 188 ? 4.221 53.515 89.520 1.00 9.91 188 PRO A N 1
ATOM 1494 C CA . PRO A 1 188 ? 3.934 54.428 88.415 1.00 8.80 188 PRO A CA 1
ATOM 1495 C C . PRO A 1 188 ? 2.948 53.943 87.377 1.00 8.81 188 PRO A C 1
ATOM 1496 O O . PRO A 1 188 ? 2.467 54.733 86.576 1.00 8.67 188 PRO A O 1
ATOM 1500 N N . SER A 1 189 ? 2.671 52.641 87.360 1.00 8.76 189 SER A N 1
ATOM 1501 C CA . SER A 1 189 ? 1.663 52.122 86.451 1.00 11.70 189 SER A CA 1
ATOM 1502 C C . SER A 1 189 ? 0.348 52.888 86.712 1.00 11.63 189 SER A C 1
ATOM 1503 O O . SER A 1 189 ? -0.479 53.086 85.801 1.00 11.10 189 SER A O 1
ATOM 1506 N N . HIS A 1 190 ? 0.154 53.303 87.963 1.00 10.65 190 HIS A N 1
ATOM 1507 C CA . HIS A 1 190 ? -1.063 54.043 88.326 1.00 11.79 190 HIS A CA 1
ATOM 1508 C C . HIS A 1 190 ? -1.194 55.389 87.605 1.00 11.29 190 HIS A C 1
ATOM 1509 O O . HIS A 1 190 ? -2.305 55.904 87.463 1.00 12.48 190 HIS A O 1
ATOM 1516 N N . ALA A 1 191 ? -0.084 55.966 87.152 1.00 9.97 191 ALA A N 1
ATOM 1517 C CA . ALA A 1 191 ? -0.175 57.233 86.415 1.00 11.50 191 ALA A CA 1
ATOM 1518 C C . ALA A 1 191 ? -0.972 57.023 85.132 1.00 12.08 191 ALA A C 1
ATOM 1519 O O . ALA A 1 191 ? -1.751 57.877 84.724 1.00 12.46 191 ALA A O 1
ATOM 1521 N N . PHE A 1 192 ? -0.770 55.875 84.498 1.00 12.40 192 PHE A N 1
ATOM 1522 C CA . PHE A 1 192 ? -1.416 55.584 83.227 1.00 13.37 192 PHE A CA 1
ATOM 1523 C C . PHE A 1 192 ? -2.786 54.951 83.385 1.00 14.87 192 PHE A C 1
ATOM 1524 O O . PHE A 1 192 ? -3.661 55.109 82.53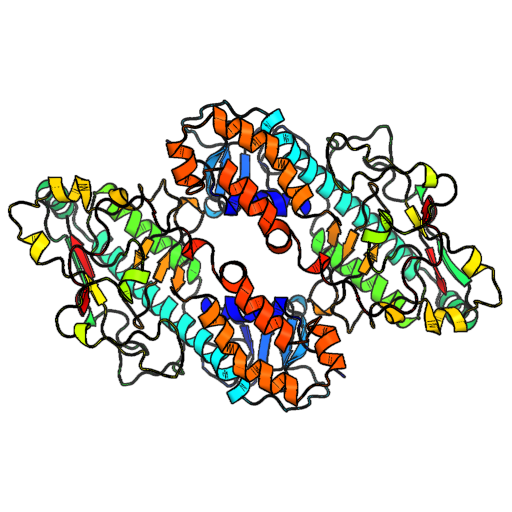1 1.00 15.05 192 PHE A O 1
ATOM 1532 N N . ASN A 1 193 ? -2.957 54.211 84.466 1.00 15.40 193 ASN A N 1
ATOM 1533 C CA . ASN A 1 193 ? -4.219 53.530 84.731 1.00 17.41 193 ASN A CA 1
ATOM 1534 C C . ASN A 1 193 ? -4.394 53.364 86.229 1.00 16.28 193 ASN A C 1
ATOM 1535 O O . ASN A 1 193 ? -3.770 52.498 86.863 1.00 15.34 193 ASN A O 1
ATOM 1540 N N . GLY A 1 194 ? -5.231 54.221 86.801 1.00 15.66 194 GLY A N 1
ATOM 1541 C CA . GLY A 1 194 ? -5.480 54.141 88.227 1.00 15.57 194 GLY A CA 1
ATOM 1542 C C . GLY A 1 194 ? -5.803 55.464 88.896 1.00 14.00 194 GLY A C 1
ATOM 1543 O O . GLY A 1 194 ? -6.863 55.615 89.498 1.00 13.17 194 GLY A O 1
ATOM 1544 N N . VAL A 1 195 ? -4.906 56.435 88.802 1.00 13.52 195 VAL A N 1
ATOM 1545 C CA . VAL A 1 195 ? -5.161 57.711 89.450 1.00 13.15 195 VAL A CA 1
ATOM 1546 C C . VAL A 1 195 ? -6.267 58.495 88.772 1.00 13.88 195 VAL A C 1
ATOM 1547 O O . VAL A 1 195 ? -6.526 58.342 87.570 1.00 14.00 195 VAL A O 1
ATOM 1551 N N . LYS A 1 196 ? -6.930 59.325 89.556 1.00 13.61 196 LYS A N 1
ATOM 1552 C CA . LYS A 1 196 ? -7.953 60.190 89.011 1.00 14.89 196 LYS A CA 1
ATOM 1553 C C . LYS A 1 196 ? -7.204 61.441 88.568 1.00 13.88 196 LYS A C 1
ATOM 1554 O O . LYS A 1 196 ? -6.284 61.903 89.254 1.00 14.82 196 LYS A O 1
ATOM 1560 N N . LEU A 1 197 ? -7.545 61.958 87.392 1.00 13.72 197 LEU A N 1
ATOM 1561 C CA . LEU A 1 197 ? -6.898 63.167 86.908 1.00 11.88 197 LEU A CA 1
ATOM 1562 C C . LEU A 1 197 ? -7.825 64.318 87.280 1.00 13.69 197 LEU A C 1
ATOM 1563 O O . LEU A 1 197 ? -9.041 64.217 87.128 1.00 14.58 197 LEU A O 1
ATOM 1568 N N . GLY A 1 198 ? -7.260 65.408 87.776 1.00 12.41 198 GLY A N 1
ATOM 1569 C CA . GLY A 1 198 ? -8.103 66.517 88.174 1.00 14.16 198 GLY A CA 1
ATOM 1570 C C . GLY A 1 198 ? -7.895 67.756 87.339 1.00 13.48 198 GLY A C 1
ATOM 1571 O O . GLY A 1 198 ? -6.812 68.006 86.841 1.00 13.31 198 GLY A O 1
ATOM 1572 N N . GLY A 1 199 ? -8.953 68.542 87.181 1.00 14.11 199 GLY A N 1
ATOM 1573 C CA . GLY A 1 199 ? -8.814 69.771 86.431 1.00 13.85 199 GLY A CA 1
ATOM 1574 C C . GLY A 1 199 ? -8.294 69.611 85.019 1.00 13.05 199 GLY A C 1
ATOM 1575 O O . GLY A 1 199 ? -8.662 68.659 84.321 1.00 13.33 199 GLY A O 1
ATOM 1576 N N . ASP A 1 200 ? -7.450 70.544 84.592 1.00 11.57 200 ASP A N 1
ATOM 1577 C CA . ASP A 1 200 ? -6.918 70.482 83.238 1.00 12.40 200 ASP A CA 1
ATOM 1578 C C . ASP A 1 200 ? -6.109 69.212 82.987 1.00 11.81 200 ASP A C 1
ATOM 1579 O O . ASP A 1 200 ? -5.906 68.840 81.833 1.00 11.69 200 ASP A O 1
ATOM 1584 N N . ALA A 1 201 ? -5.648 68.535 84.040 1.00 10.79 201 ALA A N 1
ATOM 1585 C CA . ALA A 1 201 ? -4.885 67.314 83.792 1.00 8.46 201 ALA A CA 1
ATOM 1586 C C . ALA A 1 201 ? -5.743 66.247 83.119 1.00 8.76 201 ALA A C 1
ATOM 1587 O O . ALA A 1 201 ? -5.225 65.274 82.606 1.00 9.35 201 ALA A O 1
ATOM 1589 N N . ARG A 1 202 ? -7.066 66.410 83.152 1.00 10.27 202 ARG A N 1
ATOM 1590 C CA . ARG A 1 202 ? -7.960 65.460 82.497 1.00 10.00 202 ARG A CA 1
ATOM 1591 C C . ARG A 1 202 ? -7.699 65.401 80.995 1.00 10.52 202 ARG A C 1
ATOM 1592 O O . ARG A 1 202 ? -8.117 64.463 80.321 1.00 10.35 202 ARG A O 1
ATOM 1600 N N . GLN A 1 203 ? -6.999 66.405 80.470 1.00 10.09 203 GLN A N 1
ATOM 1601 C CA . GLN A 1 203 ? -6.684 66.475 79.037 1.00 9.91 203 GLN A CA 1
ATOM 1602 C C . GLN A 1 203 ? -5.536 65.521 78.649 1.00 10.21 203 GLN A C 1
ATOM 1603 O O . GLN A 1 203 ? -5.326 65.234 77.471 1.00 11.32 203 GLN A O 1
ATOM 1609 N N . THR A 1 204 ? -4.804 65.039 79.645 1.00 9.99 204 THR A N 1
ATOM 1610 C CA . THR A 1 204 ? -3.632 64.195 79.391 1.00 9.51 204 THR A CA 1
ATOM 1611 C C . THR A 1 204 ? -3.889 62.885 78.661 1.00 9.99 204 THR A C 1
ATOM 1612 O O . THR A 1 204 ? -4.808 62.142 79.003 1.00 11.37 204 THR A O 1
ATOM 1616 N N . GLN A 1 205 ? -3.056 62.604 77.667 1.00 10.75 205 GLN A N 1
ATOM 1617 C CA . GLN A 1 205 ? -3.133 61.348 76.918 1.00 12.70 205 GLN A CA 1
ATOM 1618 C C . GLN A 1 205 ? -1.721 60.768 77.057 1.00 12.36 205 GLN A C 1
ATOM 1619 O O . GLN A 1 205 ? -0.765 61.367 76.574 1.00 12.45 205 GLN A O 1
ATOM 1625 N N . PHE A 1 206 ? -1.596 59.609 77.702 1.00 10.27 206 PHE A N 1
ATOM 1626 C CA . PHE A 1 206 ? -0.270 59.012 77.933 1.00 10.20 206 PHE A CA 1
ATOM 1627 C C . PHE A 1 206 ? 0.095 58.009 76.860 1.00 10.37 206 PHE A C 1
ATOM 1628 O O . PHE A 1 206 ? -0.649 57.042 76.648 1.00 11.89 206 PHE A O 1
ATOM 1636 N N . SER A 1 207 ? 1.221 58.211 76.186 1.00 9.58 207 SER A N 1
ATOM 1637 C CA . SER A 1 207 ? 1.621 57.239 75.183 1.00 9.90 207 SER A CA 1
ATOM 1638 C C . SER A 1 207 ? 2.387 56.098 75.848 1.00 9.72 207 SER A C 1
ATOM 1639 O O . SER A 1 207 ? 2.552 55.018 75.253 1.00 9.17 207 SER A O 1
ATOM 1642 N N . ARG A 1 208 ? 2.855 56.354 77.073 1.00 8.34 208 ARG A N 1
ATOM 1643 C CA . ARG A 1 208 ? 3.653 55.408 77.877 1.00 8.43 208 ARG A CA 1
ATOM 1644 C C . ARG A 1 208 ? 5.036 55.152 77.257 1.00 9.66 208 ARG A C 1
ATOM 1645 O O . ARG A 1 208 ? 5.711 54.170 77.585 1.00 8.99 208 ARG A O 1
ATOM 1653 N N . THR A 1 209 ? 5.462 56.036 76.363 1.00 9.54 209 THR A N 1
ATOM 1654 C CA . THR A 1 209 ? 6.765 55.856 75.750 1.00 10.49 209 THR A CA 1
ATOM 1655 C C . THR A 1 209 ? 7.333 57.168 75.218 1.00 11.29 209 THR A C 1
ATOM 1656 O O . THR A 1 209 ? 6.773 58.249 75.473 1.00 9.93 209 THR A O 1
ATOM 1660 N N . PHE A 1 210 ? 8.482 57.075 74.539 1.00 10.22 210 PHE A N 1
ATOM 1661 C CA . PHE A 1 210 ? 9.077 58.232 73.892 1.00 9.77 210 PHE A CA 1
ATOM 1662 C C . PHE A 1 210 ? 9.172 57.889 72.403 1.00 10.21 210 PHE A C 1
ATOM 1663 O O . PHE A 1 210 ? 10.114 57.214 71.972 1.00 10.56 210 PHE A O 1
ATOM 1671 N N . ASP A 1 211 ? 8.190 58.317 71.619 1.00 11.14 211 ASP A N 1
ATOM 1672 C CA . ASP A 1 211 ? 8.266 58.089 70.183 1.00 13.06 211 ASP A CA 1
ATOM 1673 C C . ASP A 1 211 ? 7.744 59.326 69.456 1.00 13.82 211 ASP A C 1
ATOM 1674 O O . ASP A 1 211 ? 7.122 60.187 70.071 1.00 12.23 211 ASP A O 1
ATOM 1679 N N . SER A 1 212 ? 8.048 59.430 68.165 1.00 15.00 212 SER A N 1
ATOM 1680 C CA . SER A 1 212 ? 7.702 60.632 67.410 1.00 16.95 212 SER A CA 1
ATOM 1681 C C . SER A 1 212 ? 6.226 60.913 67.247 1.00 18.70 212 SER A C 1
ATOM 1682 O O . SER A 1 212 ? 5.844 62.052 66.975 1.00 17.59 212 SER A O 1
ATOM 1685 N N . ARG A 1 213 ? 5.395 59.893 67.423 1.00 19.12 213 ARG A N 1
ATOM 1686 C CA . ARG A 1 213 ? 3.962 60.085 67.295 1.00 22.29 213 ARG A CA 1
ATOM 1687 C C . ARG A 1 213 ? 3.435 60.727 68.559 1.00 22.65 213 ARG A C 1
ATOM 1688 O O . ARG A 1 213 ? 2.353 61.311 68.549 1.00 23.54 213 ARG A O 1
ATOM 1696 N N . SER A 1 214 ? 4.217 60.619 69.636 1.00 21.96 214 SER A N 1
ATOM 1697 C CA . SER A 1 214 ? 3.867 61.189 70.939 1.00 20.61 214 SER A CA 1
ATOM 1698 C C . SER A 1 214 ? 3.970 62.722 70.869 1.00 20.55 214 SER A C 1
ATOM 1699 O O . SER A 1 214 ? 4.725 63.278 70.056 1.00 20.10 214 SER A O 1
ATOM 1702 N N . SER A 1 215 ? 3.192 63.404 71.703 1.00 18.75 215 SER A N 1
ATOM 1703 C CA . SER A 1 215 ? 3.269 64.854 71.819 1.00 16.85 215 SER A CA 1
ATOM 1704 C C . SER A 1 215 ? 3.836 64.892 73.231 1.00 14.44 215 SER A C 1
ATOM 1705 O O . SER A 1 215 ? 3.134 64.555 74.183 1.00 15.68 215 SER A O 1
ATOM 1708 N N . LEU A 1 216 ? 5.101 65.283 73.369 1.00 12.33 216 LEU A N 1
ATOM 1709 C CA . LEU A 1 216 ? 5.750 65.253 74.674 1.00 10.78 216 LEU A CA 1
ATOM 1710 C C . LEU A 1 216 ? 5.841 66.583 75.404 1.00 10.61 216 LEU A C 1
ATOM 1711 O O . LEU A 1 216 ? 6.385 66.657 76.516 1.00 10.32 216 LEU A O 1
ATOM 1716 N N . GLU A 1 217 ? 5.328 67.650 74.795 1.00 11.45 217 GLU A N 1
ATOM 1717 C CA . GLU A 1 217 ? 5.337 68.928 75.489 1.00 11.60 217 GLU A CA 1
ATOM 1718 C C . GLU A 1 217 ? 4.058 68.849 76.348 1.00 11.16 217 GLU A C 1
ATOM 1719 O O . GLU A 1 217 ? 2.964 68.591 75.829 1.00 11.41 217 GLU A O 1
ATOM 1725 N N . TRP A 1 218 ? 4.176 69.076 77.652 1.00 10.19 218 TRP A N 1
ATOM 1726 C CA . TRP A 1 218 ? 3.004 68.968 78.513 1.00 9.98 218 TRP A CA 1
ATOM 1727 C C . TRP A 1 218 ? 3.267 69.676 79.832 1.00 9.10 218 TRP A C 1
ATOM 1728 O O . TRP A 1 218 ? 4.367 70.159 80.074 1.00 10.67 218 TRP A O 1
ATOM 1739 N N . GLY A 1 219 ? 2.245 69.735 80.674 1.00 9.94 219 GLY A N 1
ATOM 1740 C CA . GLY A 1 219 ? 2.403 70.352 81.980 1.00 9.49 219 GLY A CA 1
ATOM 1741 C C . GLY A 1 219 ? 3.134 69.390 82.904 1.00 10.98 219 GLY A C 1
ATOM 1742 O O . GLY A 1 219 ? 3.381 68.231 82.545 1.00 10.37 219 GLY A O 1
ATOM 1743 N N . VAL A 1 220 ? 3.521 69.901 84.072 1.00 8.80 220 VAL A N 1
ATOM 1744 C CA . VAL A 1 220 ? 4.217 69.133 85.114 1.00 8.32 220 VAL A CA 1
ATOM 1745 C C . VAL A 1 220 ? 3.090 68.531 85.954 1.00 8.18 220 VAL A C 1
ATOM 1746 O O . VAL A 1 220 ? 2.245 69.270 86.465 1.00 8.75 220 VAL A O 1
ATOM 1750 N N . MET A 1 221 ? 3.055 67.200 86.072 1.00 6.97 221 MET A N 1
ATOM 1751 C CA . MET A 1 221 ? 2.010 66.504 86.817 1.00 7.28 221 MET A CA 1
ATOM 1752 C C . MET A 1 221 ? 2.484 66.033 88.186 1.00 6.64 221 MET A C 1
ATOM 1753 O O . MET A 1 221 ? 3.543 65.398 88.307 1.00 6.29 221 MET A O 1
ATOM 1758 N N . VAL A 1 222 ? 1.673 66.332 89.199 1.00 7.18 222 VAL A N 1
ATOM 1759 C CA . VAL A 1 222 ? 1.987 65.983 90.587 1.00 7.30 222 VAL A CA 1
ATOM 1760 C C . VAL A 1 222 ? 0.660 65.696 91.290 1.00 8.38 222 VAL A C 1
ATOM 1761 O O . VAL A 1 222 ? -0.423 65.957 90.740 1.00 9.40 222 VAL A O 1
ATOM 1765 N N . TYR A 1 223 ? 0.714 65.158 92.501 1.00 7.25 223 TYR A N 1
ATOM 1766 C CA . TYR A 1 223 ? -0.544 64.928 93.207 1.00 8.77 223 TYR A CA 1
ATOM 1767 C C . TYR A 1 223 ? -1.106 66.245 93.723 1.00 8.83 223 TYR A C 1
ATOM 1768 O O . TYR A 1 223 ? -0.360 67.144 94.118 1.00 8.88 223 TYR A O 1
ATOM 1777 N N . ASP A 1 224 ? -2.430 66.344 93.730 1.00 8.77 224 ASP A N 1
ATOM 1778 C CA . ASP A 1 224 ? -3.082 67.523 94.292 1.00 9.12 224 ASP A CA 1
ATOM 1779 C C . ASP A 1 224 ? -3.351 67.138 95.757 1.00 8.67 224 ASP A C 1
ATOM 1780 O O . ASP A 1 224 ? -4.328 66.435 96.055 1.00 9.67 224 ASP A O 1
ATOM 1785 N N . TYR A 1 225 ? -2.467 67.558 96.660 1.00 8.69 225 TYR A N 1
ATOM 1786 C CA . TYR A 1 225 ? -2.634 67.257 98.084 1.00 10.33 225 TYR A CA 1
ATOM 1787 C C . TYR A 1 225 ? -3.312 68.423 98.817 1.00 11.30 225 TYR A C 1
ATOM 1788 O O . TYR A 1 225 ? -3.244 68.512 100.047 1.00 12.95 225 TYR A O 1
ATOM 1797 N N . SER A 1 226 ? -3.968 69.312 98.076 1.00 11.18 226 SER A N 1
ATOM 1798 C CA . SER A 1 226 ? -4.616 70.440 98.726 1.00 11.86 226 SER A CA 1
ATOM 1799 C C . SER A 1 226 ? -5.620 69.979 99.783 1.00 12.15 226 SER A C 1
ATOM 1800 O O . SER A 1 226 ? -5.685 70.561 100.874 1.00 11.85 226 SER A O 1
ATOM 1803 N N . GLU A 1 227 ? -6.398 68.943 99.489 1.00 12.03 227 GLU A N 1
ATOM 1804 C CA . GLU A 1 227 ? -7.383 68.528 100.493 1.00 13.63 227 GLU A CA 1
ATOM 1805 C C . GLU A 1 227 ? -6.693 68.032 101.766 1.00 14.34 227 GLU A C 1
ATOM 1806 O O . GLU A 1 227 ? -7.112 68.348 102.875 1.00 12.90 227 GLU A O 1
ATOM 1812 N N . LEU A 1 228 ? -5.616 67.271 101.603 1.00 13.39 228 LEU A N 1
ATOM 1813 C CA . LEU A 1 228 ? -4.868 66.767 102.749 1.00 14.09 228 LEU A CA 1
ATOM 1814 C C . LEU A 1 228 ? -4.262 67.934 103.526 1.00 13.93 228 LEU A C 1
ATOM 1815 O O . LEU A 1 228 ? -4.306 67.977 104.753 1.00 15.19 228 LEU A O 1
ATOM 1820 N N . GLU A 1 229 ? -3.699 68.896 102.807 1.00 14.64 229 GLU A N 1
ATOM 1821 C CA . GLU A 1 229 ? -3.090 70.056 103.425 1.00 15.02 229 GLU A CA 1
ATOM 1822 C C . GLU A 1 229 ? -4.071 70.876 104.274 1.00 15.86 229 GLU A C 1
ATOM 1823 O O . GLU A 1 229 ? -3.740 71.318 105.377 1.00 15.78 229 GLU A O 1
ATOM 1829 N N . HIS A 1 230 ? -5.290 71.053 103.772 1.00 14.76 230 HIS A N 1
ATOM 1830 C CA . HIS A 1 230 ? -6.255 71.884 104.475 1.00 15.83 230 HIS A CA 1
ATOM 1831 C C . HIS A 1 230 ? -7.297 71.202 105.335 1.00 17.26 230 HIS A C 1
ATOM 1832 O O . HIS A 1 230 ? -8.193 71.871 105.844 1.00 17.36 230 HIS A O 1
ATOM 1839 N N . ASP A 1 231 ? -7.190 69.889 105.512 1.00 16.09 231 ASP A N 1
ATOM 1840 C CA . ASP A 1 231 ? -8.152 69.186 106.341 1.00 17.55 231 ASP A CA 1
ATOM 1841 C C . ASP A 1 231 ? -7.566 69.018 107.734 1.00 18.81 231 ASP A C 1
ATOM 1842 O O . ASP A 1 231 ? -6.643 68.241 107.938 1.00 19.26 231 ASP A O 1
ATOM 1847 N N . PRO A 1 232 ? -8.110 69.737 108.726 1.00 19.98 232 PRO A N 1
ATOM 1848 C CA . PRO A 1 232 ? -7.551 69.585 110.078 1.00 20.76 232 PRO A CA 1
ATOM 1849 C C . PRO A 1 232 ? -7.606 68.172 110.668 1.00 21.35 232 PRO A C 1
ATOM 1850 O O . PRO A 1 232 ? -6.849 67.857 111.598 1.00 22.38 232 PRO A O 1
ATOM 1854 N N . SER A 1 233 ? -8.477 67.310 110.149 1.00 21.45 233 SER A N 1
ATOM 1855 C CA . SER A 1 233 ? -8.557 65.952 110.678 1.00 21.78 233 SER A CA 1
ATOM 1856 C C . SER A 1 233 ? -7.483 65.049 110.062 1.00 21.56 233 SER A C 1
ATOM 1857 O O . SER A 1 233 ? -7.370 63.861 110.388 1.00 20.40 233 SER A O 1
ATOM 1860 N N . LYS A 1 234 ? -6.700 65.618 109.153 1.00 20.68 234 LYS A N 1
ATOM 1861 C CA . LYS A 1 234 ? -5.616 64.866 108.510 1.00 20.63 234 LYS A CA 1
ATOM 1862 C C . LYS A 1 234 ? -4.365 65.700 108.682 1.00 19.79 234 LYS A C 1
ATOM 1863 O O . LYS A 1 234 ? -3.636 65.987 107.719 1.00 19.08 234 LYS A O 1
ATOM 1869 N N . GLY A 1 235 ? -4.124 66.058 109.940 1.00 17.91 235 GLY A N 1
ATOM 1870 C CA . GLY A 1 235 ? -3.005 66.901 110.306 1.00 17.76 235 GLY A CA 1
ATOM 1871 C C . GLY A 1 235 ? -1.658 66.224 110.426 1.00 16.64 235 GLY A C 1
ATOM 1872 O O . GLY A 1 235 ? -1.464 65.093 109.975 1.00 16.34 235 GLY A O 1
ATOM 1873 N N . ARG A 1 236 ? -0.737 66.922 111.074 1.00 16.71 236 ARG A N 1
ATOM 1874 C CA . ARG A 1 236 ? 0.622 66.432 111.205 1.00 15.83 236 ARG A CA 1
ATOM 1875 C C . ARG A 1 236 ? 0.774 64.992 111.675 1.00 15.92 236 ARG A C 1
ATOM 1876 O O . ARG A 1 236 ? 1.489 64.207 111.038 1.00 14.91 236 ARG A O 1
ATOM 1884 N N . ALA A 1 237 ? 0.125 64.632 112.782 1.00 16.08 237 ALA A N 1
ATOM 1885 C CA . ALA A 1 237 ? 0.245 63.269 113.297 1.00 16.74 237 ALA A CA 1
ATOM 1886 C C . ALA A 1 237 ? -0.262 62.244 112.287 1.00 16.71 237 ALA A C 1
ATOM 1887 O O . ALA A 1 237 ? 0.342 61.178 112.099 1.00 16.37 237 ALA A O 1
ATOM 1889 N N . TYR A 1 238 ? -1.390 62.548 111.651 1.00 16.14 238 TYR A N 1
ATOM 1890 C CA . TYR A 1 238 ? -1.958 61.665 110.636 1.00 16.41 238 TYR A CA 1
ATOM 1891 C C . TYR A 1 238 ? -0.970 61.456 109.476 1.00 15.13 238 TYR A C 1
ATOM 1892 O O . TYR A 1 238 ? -0.750 60.333 109.018 1.00 15.71 238 TYR A O 1
ATOM 1901 N N . ARG A 1 239 ? -0.373 62.547 109.013 1.00 14.56 239 ARG A N 1
ATOM 1902 C CA . ARG A 1 239 ? 0.573 62.493 107.891 1.00 13.80 239 ARG A CA 1
ATOM 1903 C C . ARG A 1 239 ? 1.817 61.690 108.228 1.00 13.96 239 ARG A C 1
ATOM 1904 O O . ARG A 1 239 ? 2.297 60.911 107.408 1.00 13.51 239 ARG A O 1
ATOM 1912 N N . LYS A 1 240 ? 2.346 61.875 109.435 1.00 14.90 240 LYS A N 1
ATOM 1913 C CA . LYS A 1 240 ? 3.537 61.136 109.862 1.00 16.07 240 LYS A CA 1
ATOM 1914 C C . LYS A 1 240 ? 3.271 59.645 109.943 1.00 17.65 240 LYS A C 1
ATOM 1915 O O . LYS A 1 240 ? 4.116 58.806 109.588 1.00 17.72 240 LYS A O 1
ATOM 1921 N N . GLU A 1 241 ? 2.089 59.311 110.438 1.00 17.04 241 GLU A N 1
ATOM 1922 C CA . GLU A 1 241 ? 1.714 57.923 110.630 1.00 18.86 241 GLU A CA 1
ATOM 1923 C C . GLU A 1 241 ? 1.447 57.148 109.353 1.00 17.79 241 GLU A C 1
ATOM 1924 O O . GLU A 1 241 ? 1.826 55.983 109.236 1.00 17.49 241 GLU A O 1
ATOM 1930 N N . LEU A 1 242 ? 0.865 57.818 108.368 1.00 15.95 242 LEU A N 1
ATOM 1931 C CA . LEU A 1 242 ? 0.469 57.156 107.137 1.00 14.81 242 LEU A CA 1
ATOM 1932 C C . LEU A 1 242 ? 1.045 57.612 105.796 1.00 13.81 242 LEU A C 1
ATOM 1933 O O . LEU A 1 242 ? 1.406 56.789 104.960 1.00 12.77 242 LEU A O 1
ATOM 1938 N N . VAL A 1 243 ? 1.159 58.921 105.618 1.00 12.96 243 VAL A N 1
ATOM 1939 C CA . VAL A 1 243 ? 1.542 59.486 104.333 1.00 11.73 243 VAL A CA 1
ATOM 1940 C C . VAL A 1 243 ? 3.013 59.645 103.979 1.00 11.24 243 VAL A C 1
ATOM 1941 O O . VAL A 1 243 ? 3.365 59.557 102.797 1.00 11.01 243 VAL A O 1
ATOM 1945 N N . THR A 1 244 ? 3.878 59.889 104.956 1.00 9.79 244 THR A N 1
ATOM 1946 C CA . THR A 1 244 ? 5.297 60.062 104.630 1.00 10.06 244 THR A CA 1
ATOM 1947 C C . THR A 1 244 ? 5.744 58.783 103.907 1.00 10.36 244 THR A C 1
ATOM 1948 O O . THR A 1 244 ? 5.300 57.690 104.244 1.00 10.71 244 THR A O 1
ATOM 1952 N N . PRO A 1 245 ? 6.611 58.915 102.882 1.00 10.27 245 PRO A N 1
ATOM 1953 C CA . PRO A 1 245 ? 7.090 57.775 102.092 1.00 9.95 245 PRO A CA 1
ATOM 1954 C C . PRO A 1 245 ? 7.531 56.502 102.788 1.00 10.14 245 PRO A C 1
ATOM 1955 O O . PRO A 1 245 ? 7.207 55.405 102.318 1.00 10.58 245 PRO A O 1
ATOM 1959 N N . ALA A 1 246 ? 8.248 56.624 103.893 1.00 11.72 246 ALA A N 1
ATOM 1960 C CA . ALA A 1 246 ? 8.751 55.423 104.567 1.00 11.06 246 ALA A CA 1
ATOM 1961 C C . ALA A 1 246 ? 7.696 54.414 104.952 1.00 12.52 246 ALA A C 1
ATOM 1962 O O . ALA A 1 246 ? 7.998 53.215 105.032 1.00 12.70 246 ALA A O 1
ATOM 1964 N N . ARG A 1 247 ? 6.460 54.863 105.190 1.00 11.79 247 ARG A N 1
ATOM 1965 C CA . ARG A 1 247 ? 5.415 53.916 105.579 1.00 12.92 247 ARG A CA 1
ATOM 1966 C C . ARG A 1 247 ? 5.111 52.894 104.482 1.00 12.35 247 ARG A C 1
ATOM 1967 O O . ARG A 1 247 ? 4.803 51.730 104.780 1.00 14.89 247 ARG A O 1
ATOM 1975 N N . ASP A 1 248 ? 5.189 53.313 103.220 1.00 10.86 248 ASP A N 1
ATOM 1976 C CA . ASP A 1 248 ? 4.934 52.421 102.086 1.00 10.08 248 ASP A CA 1
ATOM 1977 C C . ASP A 1 248 ? 6.218 51.854 101.465 1.00 10.42 248 ASP A C 1
ATOM 1978 O O . ASP A 1 248 ? 6.255 50.692 101.060 1.00 11.66 248 ASP A O 1
ATOM 1983 N N . PHE A 1 249 ? 7.261 52.681 101.400 1.00 9.29 249 PHE A N 1
ATOM 1984 C CA . PHE A 1 249 ? 8.517 52.287 100.747 1.00 9.46 249 PHE A CA 1
ATOM 1985 C C . PHE A 1 249 ? 9.614 51.748 101.658 1.00 10.16 249 PHE A C 1
ATOM 1986 O O . PHE A 1 249 ? 10.661 51.310 101.157 1.00 10.23 249 PHE A O 1
ATOM 1994 N N . GLY A 1 250 ? 9.402 51.833 102.970 1.00 10.07 250 GLY A N 1
ATOM 1995 C CA . GLY A 1 250 ? 10.416 51.433 103.937 1.00 10.23 250 GLY A CA 1
ATOM 1996 C C . GLY A 1 250 ? 11.296 52.659 104.130 1.00 10.26 250 GLY A C 1
ATOM 1997 O O . GLY A 1 250 ? 11.281 53.561 103.292 1.00 10.78 250 GLY A O 1
ATOM 1998 N N . HIS A 1 251 ? 12.041 52.744 105.219 1.00 10.31 251 HIS A N 1
ATOM 1999 C CA . HIS A 1 251 ? 12.936 53.893 105.390 1.00 10.75 251 HIS A CA 1
ATOM 2000 C C . HIS A 1 251 ? 13.947 53.937 104.238 1.00 10.10 251 HIS A C 1
ATOM 2001 O O . HIS A 1 251 ? 14.527 52.922 103.882 1.00 10.75 251 HIS A O 1
ATOM 2008 N N . PHE A 1 252 ? 14.147 55.121 103.658 1.00 10.25 252 PHE A N 1
ATOM 2009 C CA . PHE A 1 252 ? 15.007 55.283 102.486 1.00 11.29 252 PHE A CA 1
ATOM 2010 C C . PHE A 1 252 ? 16.386 54.666 102.624 1.00 12.45 252 PHE A C 1
ATOM 2011 O O . PHE A 1 252 ? 16.862 53.987 101.706 1.00 13.06 252 PHE A O 1
ATOM 2019 N N . GLY A 1 253 ? 17.009 54.891 103.770 1.00 12.49 253 GLY A N 1
ATOM 2020 C CA . GLY A 1 253 ? 18.342 54.355 103.998 1.00 13.60 253 GLY A CA 1
ATOM 2021 C C . GLY A 1 253 ? 18.402 52.871 104.288 1.00 14.04 253 GLY A C 1
ATOM 2022 O O . GLY A 1 253 ? 19.505 52.305 104.387 1.00 14.81 253 GLY A O 1
ATOM 2023 N N . LEU A 1 254 ? 17.249 52.216 104.395 1.00 12.80 254 LEU A N 1
ATOM 2024 C CA . LEU A 1 254 ? 17.242 50.793 104.701 1.00 13.53 254 LEU A CA 1
ATOM 2025 C C . LEU A 1 254 ? 16.229 50.069 103.833 1.00 12.58 254 LEU A C 1
ATOM 2026 O O . LEU A 1 254 ? 15.467 49.241 104.322 1.00 12.89 254 LEU A O 1
ATOM 2031 N N . SER A 1 255 ? 16.231 50.381 102.544 1.00 10.60 255 SER A N 1
ATOM 2032 C CA . SER A 1 255 ? 15.282 49.760 101.641 1.00 9.21 255 SER A CA 1
ATOM 2033 C C . SER A 1 255 ? 15.829 49.560 100.244 1.00 8.69 255 SER A C 1
ATOM 2034 O O . SER A 1 255 ? 16.542 50.424 99.726 1.00 9.95 255 SER A O 1
ATOM 2037 N N . HIS A 1 256 ? 15.477 48.430 99.641 1.00 7.31 256 HIS A N 1
ATOM 2038 C CA . HIS A 1 256 ? 15.862 48.135 98.250 1.00 8.32 256 HIS A CA 1
ATOM 2039 C C . HIS A 1 256 ? 14.755 48.626 97.304 1.00 7.12 256 HIS A C 1
ATOM 2040 O O . HIS A 1 256 ? 14.929 48.616 96.069 1.00 8.00 256 HIS A O 1
ATOM 2047 N N . TYR A 1 257 ? 13.606 49.016 97.858 1.00 7.81 257 TYR A N 1
ATOM 2048 C CA . TYR A 1 257 ? 12.502 49.407 96.985 1.00 6.95 257 TYR A CA 1
ATOM 2049 C C . TYR A 1 257 ? 12.756 50.666 96.191 1.00 6.69 257 TYR A C 1
ATOM 2050 O O . TYR A 1 257 ? 13.320 51.617 96.686 1.00 7.54 257 TYR A O 1
ATOM 2059 N N . SER A 1 258 ? 12.288 50.656 94.947 1.00 7.07 258 SER A N 1
ATOM 2060 C CA . SER A 1 258 ? 12.400 51.814 94.072 1.00 5.87 258 SER A CA 1
ATOM 2061 C C . SER A 1 258 ? 11.331 52.842 94.466 1.00 7.16 258 SER A C 1
ATOM 2062 O O . SER A 1 258 ? 10.263 52.478 94.974 1.00 7.92 258 SER A O 1
ATOM 2065 N N . ARG A 1 259 ? 11.616 54.117 94.226 1.00 6.44 259 ARG A N 1
ATOM 2066 C CA . ARG A 1 259 ? 10.619 55.177 94.447 1.00 7.38 259 ARG A CA 1
ATOM 2067 C C . ARG A 1 259 ? 10.457 55.822 93.086 1.00 7.48 259 ARG A C 1
ATOM 2068 O O . ARG A 1 259 ? 11.457 56.155 92.438 1.00 8.05 259 ARG A O 1
ATOM 2076 N N . ALA A 1 260 ? 9.215 55.958 92.623 1.00 7.64 260 ALA A N 1
ATOM 2077 C CA . ALA A 1 260 ? 8.974 56.603 91.344 1.00 6.81 260 ALA A CA 1
ATOM 2078 C C . ALA A 1 260 ? 8.441 58.011 91.550 1.00 7.36 260 ALA A C 1
ATOM 2079 O O . ALA A 1 260 ? 8.020 58.379 92.653 1.00 8.92 260 ALA A O 1
ATOM 2081 N N . THR A 1 261 ? 8.523 58.827 90.499 1.00 8.14 261 THR A N 1
ATOM 2082 C CA . THR A 1 261 ? 7.945 60.164 90.570 1.00 7.66 261 THR A CA 1
ATOM 2083 C C . THR A 1 261 ? 6.638 60.145 89.789 1.00 8.17 261 THR A C 1
ATOM 2084 O O . THR A 1 261 ? 6.309 59.176 89.095 1.00 6.96 261 THR A O 1
ATOM 2088 N N . THR A 1 262 ? 5.855 61.208 89.960 1.00 6.69 262 THR A N 1
ATOM 2089 C CA . THR A 1 262 ? 4.653 61.389 89.160 1.00 7.20 262 THR A CA 1
ATOM 2090 C C . THR A 1 262 ? 5.239 61.830 87.781 1.00 7.93 262 THR A C 1
ATOM 2091 O O . THR A 1 262 ? 6.476 61.954 87.624 1.00 8.08 262 THR A O 1
ATOM 2095 N N . PRO A 1 263 ? 4.378 62.083 86.771 1.00 7.79 263 PRO A N 1
ATOM 2096 C CA . PRO A 1 263 ? 4.847 62.504 85.431 1.00 8.27 263 PRO A CA 1
ATOM 2097 C C . PRO A 1 263 ? 5.279 63.984 85.385 1.00 7.68 263 PRO A C 1
ATOM 2098 O O . PRO A 1 263 ? 4.561 64.867 84.883 1.00 8.08 263 PRO A O 1
ATOM 2102 N N . ILE A 1 264 ? 6.463 64.254 85.918 1.00 7.94 264 ILE A N 1
ATOM 2103 C CA . ILE A 1 264 ? 7.000 65.616 85.962 1.00 9.32 264 ILE A CA 1
ATOM 2104 C C . ILE A 1 264 ? 7.302 66.147 84.559 1.00 9.42 264 ILE A C 1
ATOM 2105 O O . ILE A 1 264 ? 6.957 67.292 84.237 1.00 8.26 264 ILE A O 1
ATOM 2110 N N . LEU A 1 265 ? 7.942 65.318 83.735 1.00 8.29 265 LEU A N 1
ATOM 2111 C CA . LEU A 1 265 ? 8.299 65.721 82.363 1.00 8.71 265 LEU A CA 1
ATOM 2112 C C . LEU A 1 265 ? 7.963 64.651 81.329 1.00 8.26 265 LEU A C 1
ATOM 2113 O O . LEU A 1 265 ? 8.162 63.451 81.562 1.00 8.13 265 LEU A O 1
ATOM 2118 N N . GLY A 1 266 ? 7.470 65.108 80.175 1.00 8.29 266 GLY A N 1
ATOM 2119 C CA . GLY A 1 266 ? 7.154 64.211 79.069 1.00 7.19 266 GLY A CA 1
ATOM 2120 C C . GLY A 1 266 ? 6.098 63.160 79.351 1.00 8.00 266 GLY A C 1
ATOM 2121 O O . GLY A 1 266 ? 6.094 62.126 78.680 1.00 8.80 266 GLY A O 1
ATOM 2122 N N . LYS A 1 267 ? 5.215 63.437 80.319 1.00 6.84 267 LYS A N 1
ATOM 2123 C CA . LYS A 1 267 ? 4.143 62.519 80.723 1.00 6.42 267 LYS A CA 1
ATOM 2124 C C . LYS A 1 267 ? 4.755 61.174 81.094 1.00 6.84 267 LYS A C 1
ATOM 2125 O O . LYS A 1 267 ? 4.119 60.140 80.980 1.00 6.79 267 LYS A O 1
ATOM 2131 N N . MET A 1 268 ? 5.974 61.221 81.602 1.00 6.69 268 MET A N 1
ATOM 2132 C CA . MET A 1 268 ? 6.710 59.988 81.904 1.00 6.88 268 MET A CA 1
ATOM 2133 C C . MET A 1 268 ? 7.322 59.909 83.292 1.00 6.33 268 MET A C 1
ATOM 2134 O O . MET A 1 268 ? 8.307 60.590 83.587 1.00 6.67 268 MET A O 1
ATOM 2139 N N . PRO A 1 269 ? 6.732 59.090 84.167 1.00 6.68 269 PRO A N 1
ATOM 2140 C CA . PRO A 1 269 ? 7.272 58.947 85.521 1.00 6.94 269 PRO A CA 1
ATOM 2141 C C . PRO A 1 269 ? 8.717 58.470 85.458 1.00 7.61 269 PRO A C 1
ATOM 2142 O O . PRO A 1 269 ? 9.082 57.672 84.562 1.00 7.10 269 PRO A O 1
ATOM 2146 N N . ALA A 1 270 ? 9.527 58.911 86.428 1.00 6.36 270 ALA A N 1
ATOM 2147 C CA . ALA A 1 270 ? 10.905 58.444 86.529 1.00 6.38 270 ALA A CA 1
ATOM 2148 C C . ALA A 1 270 ? 10.908 57.384 87.638 1.00 7.08 270 ALA A C 1
ATOM 2149 O O . ALA A 1 270 ? 10.081 57.418 88.555 1.00 8.27 270 ALA A O 1
ATOM 2151 N N . VAL A 1 271 ? 11.810 56.422 87.538 1.00 5.65 271 VAL A N 1
ATOM 2152 C CA . VAL A 1 271 ? 11.911 55.381 88.551 1.00 6.70 271 VAL A CA 1
ATOM 2153 C C . VAL A 1 271 ? 13.341 55.450 89.082 1.00 7.52 271 VAL A C 1
ATOM 2154 O O . VAL A 1 271 ? 14.280 55.391 88.300 1.00 7.48 271 VAL A O 1
ATOM 2158 N N . PHE A 1 272 ? 13.494 55.607 90.395 1.00 6.63 272 PHE A N 1
ATOM 2159 C CA . PHE A 1 272 ? 14.822 55.631 91.014 1.00 7.84 272 PHE A CA 1
ATOM 2160 C C . PHE A 1 272 ? 15.025 54.326 91.784 1.00 7.46 272 PHE A C 1
ATOM 2161 O O . PHE A 1 272 ? 14.137 53.912 92.530 1.00 8.34 272 PHE A O 1
ATOM 2169 N N . SER A 1 273 ? 16.185 53.683 91.617 1.00 8.22 273 SER A N 1
ATOM 2170 C CA . SER A 1 273 ? 16.442 52.456 92.369 1.00 7.41 273 SER A CA 1
ATOM 2171 C C . SER A 1 273 ? 16.637 52.808 93.847 1.00 8.34 273 SER A C 1
ATOM 2172 O O . SER A 1 273 ? 16.944 53.964 94.192 1.00 8.32 273 SER A O 1
ATOM 2175 N N . GLY A 1 274 ? 16.446 51.813 94.718 1.00 7.00 274 GLY A N 1
ATOM 2176 C CA . GLY A 1 274 ? 16.578 52.041 96.146 1.00 8.32 274 GLY A CA 1
ATOM 2177 C C . GLY A 1 274 ? 18.008 52.161 96.638 1.00 9.01 274 GLY A C 1
ATOM 2178 O O . GLY A 1 274 ? 18.944 51.615 96.041 1.00 7.85 274 GLY A O 1
ATOM 2179 N N . MET A 1 275 ? 18.189 52.845 97.757 1.00 9.86 275 MET A N 1
ATOM 2180 C CA . MET A 1 275 ? 19.542 53.040 98.253 1.00 10.97 275 MET A CA 1
ATOM 2181 C C . MET A 1 275 ? 20.328 51.776 98.517 1.00 10.09 275 MET A C 1
ATOM 2182 O O . MET A 1 275 ? 21.534 51.734 98.241 1.00 10.35 275 MET A O 1
ATOM 2187 N N . LEU A 1 276 ? 19.677 50.733 99.030 1.00 8.86 276 LEU A N 1
ATOM 2188 C CA . LEU A 1 276 ? 20.419 49.497 99.313 1.00 9.21 276 LEU A CA 1
ATOM 2189 C C . LEU A 1 276 ? 20.899 48.749 98.053 1.00 10.05 276 LEU A C 1
ATOM 2190 O O . LEU A 1 276 ? 21.732 47.830 98.147 1.00 8.01 276 LEU A O 1
ATOM 2195 N N . THR A 1 277 ? 20.392 49.140 96.881 1.00 9.27 277 THR A N 1
ATOM 2196 C CA . THR A 1 277 ? 20.829 48.489 95.636 1.00 9.78 277 THR A CA 1
ATOM 2197 C C . THR A 1 277 ? 22.257 48.959 95.382 1.00 11.16 277 THR A C 1
ATOM 2198 O O . THR A 1 277 ? 22.979 48.363 94.581 1.00 12.22 277 THR A O 1
ATOM 2202 N N . GLY A 1 278 ? 22.648 50.023 96.081 1.00 10.83 278 GLY A N 1
ATOM 2203 C CA . GLY A 1 278 ? 23.993 50.561 95.972 1.00 12.68 278 GLY A CA 1
ATOM 2204 C C . GLY A 1 278 ? 24.140 51.879 95.246 1.00 14.56 278 GLY A C 1
ATOM 2205 O O . GLY A 1 278 ? 25.175 52.523 95.363 1.00 15.68 278 GLY A O 1
ATOM 2206 N N . ASN A 1 279 ? 23.109 52.273 94.502 1.00 12.97 279 ASN A N 1
ATOM 2207 C CA . ASN A 1 279 ? 23.111 53.515 93.724 1.00 14.86 279 ASN A CA 1
ATOM 2208 C C . ASN A 1 279 ? 21.657 53.890 93.537 1.00 13.31 279 ASN A C 1
ATOM 2209 O O . ASN A 1 279 ? 20.798 53.029 93.579 1.00 13.21 279 ASN A O 1
ATOM 2214 N N . CYS A 1 280 ? 21.387 55.167 93.303 1.00 10.72 280 CYS A N 1
ATOM 2215 C CA . CYS A 1 280 ? 20.026 55.564 92.976 1.00 10.24 280 CYS A CA 1
ATOM 2216 C C . CYS A 1 280 ? 20.079 55.950 91.490 1.00 10.63 280 CYS A C 1
ATOM 2217 O O . CYS A 1 280 ? 20.370 57.097 91.149 1.00 11.46 280 CYS A O 1
ATOM 2220 N N . LYS A 1 281 ? 19.876 54.963 90.617 1.00 9.48 281 LYS A N 1
ATOM 2221 C CA . LYS A 1 281 ? 19.864 55.165 89.170 1.00 10.02 281 LYS A CA 1
ATOM 2222 C C . LYS A 1 281 ? 18.431 55.511 88.748 1.00 8.76 281 LYS A C 1
ATOM 2223 O O . LYS A 1 281 ? 17.463 54.991 89.321 1.00 10.05 281 LYS A O 1
ATOM 2229 N N . MET A 1 282 ? 18.308 56.342 87.721 1.00 8.24 282 MET A N 1
ATOM 2230 C CA . MET A 1 282 ? 16.996 56.814 87.261 1.00 6.44 282 MET A CA 1
ATOM 2231 C C . MET A 1 282 ? 16.667 56.316 85.862 1.00 6.97 282 MET A C 1
ATOM 2232 O O . MET A 1 282 ? 17.499 56.422 84.935 1.00 7.37 282 MET A O 1
ATOM 2237 N N . TYR A 1 283 ? 15.458 55.779 85.711 1.00 6.22 283 TYR A N 1
ATOM 2238 C CA . TYR A 1 283 ? 15.000 55.237 84.441 1.00 6.47 283 TYR A CA 1
ATOM 2239 C C . TYR A 1 283 ? 13.575 55.676 84.122 1.00 6.66 283 TYR A C 1
ATOM 2240 O O . TYR A 1 283 ? 12.761 55.898 85.026 1.00 8.03 283 TYR A O 1
ATOM 2249 N N . PRO A 1 284 ? 13.253 55.786 82.828 1.00 7.57 284 PRO A N 1
ATOM 2250 C CA . PRO A 1 284 ? 11.891 56.172 82.455 1.00 6.70 284 PRO A CA 1
ATOM 2251 C C . PRO A 1 284 ? 11.035 54.907 82.630 1.00 7.05 284 PRO A C 1
ATOM 2252 O O . PRO A 1 284 ? 11.513 53.793 82.377 1.00 6.94 284 PRO A O 1
ATOM 2256 N N . PHE A 1 285 ? 9.790 55.082 83.072 1.00 6.96 285 PHE A N 1
ATOM 2257 C CA . PHE A 1 285 ? 8.893 53.946 83.265 1.00 8.64 285 PHE A CA 1
ATOM 2258 C C . PHE A 1 285 ? 8.247 53.517 81.941 1.00 8.38 285 PHE A C 1
ATOM 2259 O O . PHE A 1 285 ? 7.086 53.811 81.658 1.00 8.53 285 PHE A O 1
ATOM 2267 N N . ILE A 1 286 ? 9.013 52.782 81.144 1.00 7.61 286 ILE A N 1
ATOM 2268 C CA . ILE A 1 286 ? 8.590 52.337 79.826 1.00 6.74 286 ILE A CA 1
ATOM 2269 C C . ILE A 1 286 ? 8.776 50.832 79.776 1.00 7.40 286 ILE A C 1
ATOM 2270 O O . ILE A 1 286 ? 9.823 50.334 80.194 1.00 9.09 286 ILE A O 1
ATOM 2275 N N . LYS A 1 287 ? 7.761 50.119 79.282 1.00 8.31 287 LYS A N 1
ATOM 2276 C CA . LYS A 1 287 ? 7.796 48.657 79.207 1.00 8.94 287 LYS A CA 1
ATOM 2277 C C . LYS A 1 287 ? 8.799 48.160 78.197 1.00 8.27 287 LYS A C 1
ATOM 2278 O O . LYS A 1 287 ? 9.014 48.791 77.163 1.00 8.26 287 LYS A O 1
ATOM 2284 N N . GLY A 1 288 ? 9.391 47.004 78.486 1.00 7.75 288 GLY A N 1
ATOM 2285 C CA . GLY A 1 288 ? 10.373 46.441 77.570 1.00 8.09 288 GLY A CA 1
ATOM 2286 C C . GLY A 1 288 ? 9.779 46.256 76.184 1.00 8.71 288 GLY A C 1
ATOM 2287 O O . GLY A 1 288 ? 10.448 46.505 75.195 1.00 8.29 288 GLY A O 1
ATOM 2288 N N . THR A 1 289 ? 8.529 45.792 76.100 1.00 9.86 289 THR A N 1
ATOM 2289 C CA . THR A 1 289 ? 7.929 45.594 74.790 1.00 9.45 289 THR A CA 1
ATOM 2290 C C . THR A 1 289 ? 7.811 46.896 74.018 1.00 9.24 289 THR A C 1
ATOM 2291 O O . THR A 1 289 ? 7.954 46.908 72.798 1.00 10.68 289 THR A O 1
ATOM 2295 N N . ALA A 1 290 ? 7.585 48.010 74.717 1.00 8.61 290 ALA A N 1
ATOM 2296 C CA . ALA A 1 290 ? 7.491 49.294 74.031 1.00 7.23 290 ALA A CA 1
ATOM 2297 C C . ALA A 1 290 ? 8.884 49.682 73.527 1.00 7.17 290 ALA A C 1
ATOM 2298 O O . ALA A 1 290 ? 9.034 50.265 72.457 1.00 8.42 290 ALA A O 1
ATOM 2300 N N . LYS A 1 291 ? 9.909 49.395 74.313 1.00 7.63 291 LYS A N 1
ATOM 2301 C CA . LYS A 1 291 ? 11.266 49.732 73.877 1.00 6.54 291 LYS A CA 1
ATOM 2302 C C . LYS A 1 291 ? 11.659 48.970 72.610 1.00 7.35 291 LYS A C 1
ATOM 2303 O O . LYS A 1 291 ? 12.284 49.521 71.687 1.00 7.54 291 LYS A O 1
ATOM 2309 N N . LEU A 1 292 ? 11.296 47.694 72.567 1.00 7.17 292 LEU A N 1
ATOM 2310 C CA . LEU A 1 292 ? 11.646 46.869 71.419 1.00 7.92 292 LEU A CA 1
ATOM 2311 C C . LEU A 1 292 ? 11.043 47.400 70.127 1.00 8.47 292 LEU A C 1
ATOM 2312 O O . LEU A 1 292 ? 11.644 47.290 69.066 1.00 7.83 292 LEU A O 1
ATOM 2317 N N . LYS A 1 293 ? 9.881 48.032 70.219 1.00 7.46 293 LYS A N 1
ATOM 2318 C CA . LYS A 1 293 ? 9.266 48.543 69.008 1.00 8.57 293 LYS A CA 1
ATOM 2319 C C . LYS A 1 293 ? 10.083 49.591 68.266 1.00 8.27 293 LYS A C 1
ATOM 2320 O O . LYS A 1 293 ? 9.826 49.866 67.083 1.00 8.34 293 LYS A O 1
ATOM 2326 N N . THR A 1 294 ? 11.068 50.177 68.942 1.00 7.98 294 THR A N 1
ATOM 2327 C CA . THR A 1 294 ? 11.897 51.176 68.291 1.00 8.22 294 THR A CA 1
ATOM 2328 C C . THR A 1 294 ? 12.713 50.586 67.129 1.00 8.81 294 THR A C 1
ATOM 2329 O O . THR A 1 294 ? 13.194 51.336 66.279 1.00 7.93 294 THR A O 1
ATOM 2333 N N . VAL A 1 295 ? 12.880 49.256 67.074 1.00 7.91 295 VAL A N 1
ATOM 2334 C CA . VAL A 1 295 ? 13.635 48.682 65.958 1.00 7.23 295 VAL A CA 1
ATOM 2335 C C . VAL A 1 295 ? 12.753 47.916 64.968 1.00 7.67 295 VAL A C 1
ATOM 2336 O O . VAL A 1 295 ? 13.270 47.248 64.070 1.00 8.28 295 VAL A O 1
ATOM 2340 N N . ARG A 1 296 ? 11.431 48.036 65.103 1.00 8.56 296 ARG A N 1
ATOM 2341 C CA . ARG A 1 296 ? 10.523 47.312 64.202 1.00 9.47 296 ARG A CA 1
ATOM 2342 C C . ARG A 1 296 ? 10.769 47.696 62.745 1.00 10.45 296 ARG A C 1
ATOM 2343 O O . ARG A 1 296 ? 10.837 46.823 61.851 1.00 9.77 296 ARG A O 1
ATOM 2351 N N . LYS A 1 297 ? 10.928 48.994 62.489 1.00 10.20 297 LYS A N 1
ATOM 2352 C CA . LYS A 1 297 ? 11.177 49.428 61.102 1.00 9.90 297 LYS A CA 1
ATOM 2353 C C . LYS A 1 297 ? 12.551 48.960 60.627 1.00 9.70 297 LYS A C 1
ATOM 2354 O O . LYS A 1 297 ? 12.727 48.622 59.436 1.00 9.77 297 LYS A O 1
ATOM 2360 N N . LEU A 1 298 ? 13.528 48.946 61.537 1.00 9.28 298 LEU A N 1
ATOM 2361 C CA . LEU A 1 298 ? 14.877 48.528 61.183 1.00 8.42 298 LEU A CA 1
ATOM 2362 C C . LEU A 1 298 ? 14.899 47.060 60.790 1.00 9.45 298 LEU A C 1
ATOM 2363 O O . LEU A 1 298 ? 15.569 46.686 59.839 1.00 8.99 298 LEU A O 1
ATOM 2368 N N . VAL A 1 299 ? 14.168 46.218 61.513 1.00 8.46 299 VAL A N 1
ATOM 2369 C CA . VAL A 1 299 ? 14.142 44.796 61.157 1.00 9.15 299 VAL A CA 1
ATOM 2370 C C . VAL A 1 299 ? 13.608 44.631 59.736 1.00 8.99 299 VAL A C 1
ATOM 2371 O O . VAL A 1 299 ? 14.145 43.867 58.933 1.00 8.54 299 VAL A O 1
ATOM 2375 N N . GLU A 1 300 ? 12.536 45.351 59.427 1.00 11.06 300 GLU A N 1
ATOM 2376 C CA . GLU A 1 300 ? 11.937 45.267 58.097 1.00 12.50 300 GLU A CA 1
ATOM 2377 C C . GLU A 1 300 ? 12.952 45.690 57.028 1.00 11.34 300 GLU A C 1
ATOM 2378 O O . GLU A 1 300 ? 13.076 45.062 55.967 1.00 12.25 300 GLU A O 1
ATOM 2384 N N . ALA A 1 301 ? 13.701 46.750 57.320 1.00 9.36 301 ALA A N 1
ATOM 2385 C CA . ALA A 1 301 ? 14.702 47.255 56.377 1.00 8.04 301 ALA A CA 1
ATOM 2386 C C . ALA A 1 301 ? 15.808 46.224 56.180 1.00 8.64 301 ALA A C 1
ATOM 2387 O O . ALA A 1 301 ? 16.274 46.010 55.056 1.00 8.38 301 ALA A O 1
ATOM 2389 N N . VAL A 1 302 ? 16.242 45.597 57.273 1.00 7.38 302 VAL A N 1
ATOM 2390 C CA . VAL A 1 302 ? 17.292 44.586 57.159 1.00 6.86 302 VAL A CA 1
ATOM 2391 C C . VAL A 1 302 ? 16.811 43.406 56.325 1.00 8.54 302 VAL A C 1
ATOM 2392 O O . VAL A 1 302 ? 17.559 42.855 55.497 1.00 8.33 302 VAL A O 1
ATOM 2396 N N . ASN A 1 303 ? 15.568 43.001 56.546 1.00 8.91 303 ASN A N 1
ATOM 2397 C CA . ASN A 1 303 ? 15.007 41.882 55.805 1.00 9.42 303 ASN A CA 1
ATOM 2398 C C . ASN A 1 303 ? 15.005 42.108 54.285 1.00 10.91 303 ASN A C 1
ATOM 2399 O O . ASN A 1 303 ? 14.999 41.144 53.514 1.00 11.54 303 ASN A O 1
ATOM 2404 N N . HIS A 1 304 ? 15.006 43.360 53.840 1.00 10.07 304 HIS A N 1
ATOM 2405 C CA . HIS A 1 304 ? 15.025 43.614 52.414 1.00 10.36 304 HIS A CA 1
ATOM 2406 C C . HIS A 1 304 ? 16.403 43.987 51.881 1.00 11.06 304 HIS A C 1
ATOM 2407 O O . HIS A 1 304 ? 16.680 43.793 50.699 1.00 11.60 304 HIS A O 1
ATOM 2414 N N . ALA A 1 305 ? 17.284 44.471 52.757 1.00 10.01 305 ALA A N 1
ATOM 2415 C CA . ALA A 1 305 ? 18.613 44.904 52.343 1.00 9.97 305 ALA A CA 1
ATOM 2416 C C . ALA A 1 305 ? 19.670 43.808 52.413 1.00 9.63 305 ALA A C 1
ATOM 2417 O O . ALA A 1 305 ? 20.673 43.865 51.710 1.00 10.54 305 ALA A O 1
ATOM 2419 N N . TRP A 1 306 ? 19.454 42.838 53.297 1.00 8.68 306 TRP A N 1
ATOM 2420 C CA . TRP A 1 306 ? 20.393 41.749 53.501 1.00 7.25 306 TRP A CA 1
ATOM 2421 C C . TRP A 1 306 ? 19.861 40.376 53.095 1.00 8.07 306 TRP A C 1
ATOM 2422 O O . TRP A 1 306 ? 18.685 40.089 53.256 1.00 9.43 306 TRP A O 1
ATOM 2433 N N . GLY A 1 307 ? 20.739 39.513 52.579 1.00 8.78 307 GLY A N 1
ATOM 2434 C CA . GLY A 1 307 ? 20.290 38.180 52.207 1.00 10.25 307 GLY A CA 1
ATOM 2435 C C . GLY A 1 307 ? 19.942 37.338 53.429 1.00 10.60 307 GLY A C 1
ATOM 2436 O O . GLY A 1 307 ? 20.499 37.510 54.524 1.00 9.94 307 GLY A O 1
ATOM 2437 N N . VAL A 1 308 ? 19.006 36.419 53.253 1.00 10.29 308 VAL A N 1
ATOM 2438 C CA . VAL A 1 308 ? 18.593 35.566 54.357 1.00 10.31 308 VAL A CA 1
ATOM 2439 C C . VAL A 1 308 ? 19.754 34.835 55.038 1.00 10.21 308 VAL A C 1
ATOM 2440 O O . VAL A 1 308 ? 19.803 34.742 56.284 1.00 11.42 308 VAL A O 1
ATOM 2444 N N . GLU A 1 309 ? 20.684 34.297 54.254 1.00 11.23 309 GLU A N 1
ATOM 2445 C CA . GLU A 1 309 ? 21.801 33.591 54.889 1.00 11.94 309 GLU A CA 1
ATOM 2446 C C . GLU A 1 309 ? 22.708 34.514 55.697 1.00 11.17 309 GLU A C 1
ATOM 2447 O O . GLU A 1 309 ? 23.200 34.109 56.748 1.00 11.32 309 GLU A O 1
ATOM 2453 N N . LYS A 1 310 ? 22.911 35.757 55.247 1.00 8.73 310 LYS A N 1
ATOM 2454 C CA . LYS A 1 310 ? 23.756 36.662 56.034 1.00 9.60 310 LYS A CA 1
ATOM 2455 C C . LYS A 1 310 ? 23.046 37.046 57.336 1.00 8.80 310 LYS A C 1
ATOM 2456 O O . LYS A 1 310 ? 23.685 37.230 58.380 1.00 8.57 310 LYS A O 1
ATOM 2462 N N . ILE A 1 311 ? 21.725 37.200 57.266 1.00 8.06 311 ILE A N 1
ATOM 2463 C CA . ILE A 1 311 ? 20.959 37.544 58.460 1.00 7.66 311 ILE A CA 1
ATOM 2464 C C . ILE A 1 311 ? 21.034 36.394 59.469 1.00 8.87 311 ILE A C 1
ATOM 2465 O O . ILE A 1 311 ? 21.261 36.614 60.663 1.00 9.37 311 ILE A O 1
ATOM 2470 N N . ARG A 1 312 ? 20.911 35.154 58.991 1.00 10.42 312 ARG A N 1
ATOM 2471 C CA . ARG A 1 312 ? 20.961 33.996 59.885 1.00 12.31 312 ARG A CA 1
ATOM 2472 C C . ARG A 1 312 ? 22.348 33.872 60.526 1.00 12.18 312 ARG A C 1
ATOM 2473 O O . ARG A 1 312 ? 22.476 33.549 61.703 1.00 13.61 312 ARG A O 1
ATOM 2481 N N . TYR A 1 313 ? 23.384 34.163 59.751 1.00 11.81 313 TYR A N 1
ATOM 2482 C CA . TYR A 1 313 ? 24.758 34.099 60.229 1.00 11.27 313 TYR A CA 1
ATOM 2483 C C . TYR A 1 313 ? 24.985 34.979 61.454 1.00 11.81 313 TYR A C 1
ATOM 2484 O O . TYR A 1 313 ? 25.671 34.585 62.403 1.00 11.58 313 TYR A O 1
ATOM 2493 N N . ALA A 1 314 ? 24.409 36.177 61.432 1.00 11.40 314 ALA A N 1
ATOM 2494 C CA . ALA A 1 314 ? 24.577 37.118 62.529 1.00 10.97 314 ALA A CA 1
ATOM 2495 C C . ALA A 1 314 ? 23.548 37.013 63.630 1.00 12.54 314 ALA A C 1
ATOM 2496 O O . ALA A 1 314 ? 23.895 37.060 64.815 1.00 11.16 314 ALA A O 1
ATOM 2498 N N . LEU A 1 315 ? 22.285 36.871 63.241 1.00 12.18 315 LEU A N 1
ATOM 2499 C CA . LEU A 1 315 ? 21.203 36.842 64.218 1.00 13.52 315 LEU A CA 1
ATOM 2500 C C . LEU A 1 315 ? 20.791 35.478 64.733 1.00 15.46 315 LEU A C 1
ATOM 2501 O O . LEU A 1 315 ? 20.079 35.397 65.738 1.00 17.21 315 LEU A O 1
ATOM 2506 N N . GLY A 1 316 ? 21.218 34.422 64.051 1.00 15.85 316 GLY A N 1
ATOM 2507 C CA . GLY A 1 316 ? 20.882 33.077 64.494 1.00 17.60 316 GLY A CA 1
ATOM 2508 C C . GLY A 1 316 ? 19.701 32.505 63.749 1.00 17.94 316 GLY A C 1
ATOM 2509 O O . GLY A 1 316 ? 19.079 33.183 62.932 1.00 15.08 316 GLY A O 1
ATOM 2510 N N . PRO A 1 317 ? 19.360 31.232 64.012 1.00 19.83 317 PRO A N 1
ATOM 2511 C CA . PRO A 1 317 ? 18.215 30.645 63.311 1.00 20.90 317 PRO A CA 1
ATOM 2512 C C . PRO A 1 317 ? 16.967 31.502 63.572 1.00 20.30 317 PRO A C 1
ATOM 2513 O O . PRO A 1 317 ? 16.758 31.981 64.689 1.00 22.61 317 PRO A O 1
ATOM 2517 N N . GLY A 1 318 ? 16.137 31.679 62.551 1.00 18.52 318 GLY A N 1
ATOM 2518 C CA . GLY A 1 318 ? 14.962 32.518 62.693 1.00 16.56 318 GLY A CA 1
ATOM 2519 C C . GLY A 1 318 ? 15.283 33.915 62.172 1.00 14.00 318 GLY A C 1
ATOM 2520 O O . GLY A 1 318 ? 14.386 34.704 61.884 1.00 14.01 318 GLY A O 1
ATOM 2521 N N . GLY A 1 319 ? 16.569 34.223 62.059 1.00 12.92 319 GLY A N 1
ATOM 2522 C CA . GLY A 1 319 ? 16.964 35.532 61.552 1.00 10.66 319 GLY A CA 1
ATOM 2523 C C . GLY A 1 319 ? 16.583 36.677 62.476 1.00 11.09 319 GLY A C 1
ATOM 2524 O O . GLY A 1 319 ? 16.378 36.471 63.682 1.00 8.45 319 GLY A O 1
ATOM 2525 N N . MET A 1 320 ? 16.499 37.888 61.928 1.00 9.18 320 MET A N 1
ATOM 2526 C CA . MET A 1 320 ? 16.171 39.037 62.765 1.00 8.57 320 MET A CA 1
ATOM 2527 C C . MET A 1 320 ? 14.684 39.067 63.156 1.00 8.95 320 MET A C 1
ATOM 2528 O O . MET A 1 320 ? 14.339 39.533 64.243 1.00 9.43 320 MET A O 1
ATOM 2533 N N . THR A 1 321 ? 13.808 38.551 62.291 1.00 8.36 321 THR A N 1
ATOM 2534 C CA . THR A 1 321 ? 12.379 38.491 62.632 1.00 8.71 321 THR A CA 1
ATOM 2535 C C . THR A 1 321 ? 12.226 37.546 63.827 1.00 8.63 321 THR A C 1
ATOM 2536 O O . THR A 1 321 ? 11.498 37.847 64.777 1.00 9.46 321 THR A O 1
ATOM 2540 N N . GLY A 1 322 ? 12.923 36.408 63.773 1.00 8.37 322 GLY A N 1
ATOM 2541 C CA . GLY A 1 322 ? 12.885 35.437 64.864 1.00 9.00 322 GLY A CA 1
ATOM 2542 C C . GLY A 1 322 ? 13.435 36.068 66.135 1.00 9.03 322 GLY A C 1
ATOM 2543 O O . GLY A 1 322 ? 12.876 35.901 67.217 1.00 7.81 322 GLY A O 1
ATOM 2544 N N . TRP A 1 323 ? 14.529 36.815 65.993 1.00 8.15 323 TRP A N 1
ATOM 2545 C CA . TRP A 1 323 ? 15.141 37.471 67.147 1.00 7.83 323 TRP A CA 1
ATOM 2546 C C . TRP A 1 323 ? 14.173 38.475 67.760 1.00 7.95 323 TRP A C 1
ATOM 2547 O O . TRP A 1 323 ? 14.016 38.539 68.987 1.00 8.60 323 TRP A O 1
ATOM 2558 N N . TYR A 1 324 ? 13.524 39.260 66.905 1.00 7.12 324 TYR A N 1
ATOM 2559 C CA . TYR A 1 324 ? 12.578 40.269 67.372 1.00 7.67 324 TYR A CA 1
ATOM 2560 C C . TYR A 1 324 ? 11.434 39.613 68.149 1.00 8.88 324 TYR A C 1
ATOM 2561 O O . TYR A 1 324 ? 11.082 40.040 69.251 1.00 7.42 324 TYR A O 1
ATOM 2570 N N . ASN A 1 325 ? 10.842 38.578 67.562 1.00 9.13 325 ASN A N 1
ATOM 2571 C CA . ASN A 1 325 ? 9.718 37.915 68.234 1.00 9.51 325 ASN A CA 1
ATOM 2572 C C . ASN A 1 325 ? 10.121 37.280 69.563 1.00 9.44 325 ASN A C 1
ATOM 2573 O O . ASN A 1 325 ? 9.368 37.347 70.545 1.00 10.18 325 ASN A O 1
ATOM 2578 N N . ARG A 1 326 ? 11.304 36.671 69.612 1.00 9.23 326 ARG A N 1
ATOM 2579 C CA . ARG A 1 326 ? 11.777 36.035 70.839 1.00 9.45 326 ARG A CA 1
ATOM 2580 C C . ARG A 1 326 ? 12.082 37.099 71.882 1.00 9.60 326 ARG A C 1
ATOM 2581 O O . ARG A 1 326 ? 11.754 36.947 73.058 1.00 8.59 326 ARG A O 1
ATOM 2589 N N . THR A 1 327 ? 12.706 38.195 71.447 1.00 7.50 327 THR A N 1
ATOM 2590 C CA . THR A 1 327 ? 13.025 39.271 72.390 1.00 8.54 327 THR A CA 1
ATOM 2591 C C . THR A 1 327 ? 11.760 39.915 72.965 1.00 9.26 327 THR A C 1
ATOM 2592 O O . THR A 1 327 ? 11.733 40.333 74.126 1.00 9.02 327 THR A O 1
ATOM 2596 N N . MET A 1 328 ? 10.699 39.974 72.163 1.00 7.92 328 MET A N 1
ATOM 2597 C CA . MET A 1 328 ? 9.441 40.527 72.642 1.00 9.98 328 MET A CA 1
ATOM 2598 C C . MET A 1 328 ? 8.980 39.701 73.862 1.00 10.18 328 MET A C 1
ATOM 2599 O O . MET A 1 328 ? 8.484 40.243 74.860 1.00 9.93 328 MET A O 1
ATOM 2604 N N . GLN A 1 329 ? 9.132 38.383 73.780 1.00 9.10 329 GLN A N 1
ATOM 2605 C CA . GLN A 1 329 ? 8.738 37.505 74.884 1.00 10.26 329 GLN A CA 1
ATOM 2606 C C . GLN A 1 329 ? 9.691 37.567 76.079 1.00 10.47 329 GLN A C 1
ATOM 2607 O O . GLN A 1 329 ? 9.270 37.343 77.223 1.00 11.05 329 GLN A O 1
ATOM 2613 N N . GLN A 1 330 ? 10.961 37.883 75.810 1.00 8.67 330 GLN A N 1
ATOM 2614 C CA . GLN A 1 330 ? 11.994 37.991 76.829 1.00 8.60 330 GLN A CA 1
ATOM 2615 C C . GLN A 1 330 ? 12.116 39.413 77.375 1.00 8.97 330 GLN A C 1
ATOM 2616 O O . GLN A 1 330 ? 12.879 39.647 78.312 1.00 8.29 330 GLN A O 1
ATOM 2622 N N . ALA A 1 331 ? 11.345 40.345 76.820 1.00 8.16 331 ALA A N 1
ATOM 2623 C CA . ALA A 1 331 ? 11.485 41.742 77.217 1.00 9.74 331 ALA A CA 1
ATOM 2624 C C . ALA A 1 331 ? 11.378 42.029 78.715 1.00 10.71 331 ALA A C 1
ATOM 2625 O O . ALA A 1 331 ? 12.078 42.906 79.221 1.00 8.87 331 ALA A O 1
ATOM 2627 N N . PRO A 1 332 ? 10.505 41.308 79.449 1.00 10.55 332 PRO A N 1
ATOM 2628 C CA . PRO A 1 332 ? 10.404 41.578 80.894 1.00 11.05 332 PRO A CA 1
ATOM 2629 C C . PRO A 1 332 ? 11.720 41.342 81.625 1.00 12.87 332 PRO A C 1
ATOM 2630 O O . PRO A 1 332 ? 11.943 41.860 82.729 1.00 12.47 332 PRO A O 1
ATOM 2634 N N . ILE A 1 333 ? 12.583 40.540 81.014 1.00 12.03 333 ILE A N 1
ATOM 2635 C CA . ILE A 1 333 ? 13.876 40.242 81.602 1.00 13.51 333 ILE A CA 1
ATOM 2636 C C . ILE A 1 333 ? 15.007 41.006 80.913 1.00 13.66 333 ILE A C 1
ATOM 2637 O O . ILE A 1 333 ? 15.788 41.682 81.579 1.00 17.04 333 ILE A O 1
ATOM 2642 N N . VAL A 1 334 ? 15.084 40.932 79.591 1.00 10.77 334 VAL A N 1
ATOM 2643 C CA . VAL A 1 334 ? 16.221 41.559 78.930 1.00 10.16 334 VAL A CA 1
ATOM 2644 C C . VAL A 1 334 ? 16.139 43.023 78.526 1.00 9.11 334 VAL A C 1
ATOM 2645 O O . VAL A 1 334 ? 17.176 43.608 78.179 1.00 9.67 334 VAL A O 1
ATOM 2649 N N . LEU A 1 335 ? 14.948 43.617 78.587 1.00 8.17 335 LEU A N 1
ATOM 2650 C CA . LEU A 1 335 ? 14.795 45.029 78.215 1.00 7.63 335 LEU A CA 1
ATOM 2651 C C . LEU A 1 335 ? 14.144 45.782 79.369 1.00 7.69 335 LEU A C 1
ATOM 2652 O O . LEU A 1 335 ? 13.527 46.831 79.164 1.00 8.40 335 LEU A O 1
ATOM 2657 N N . THR A 1 336 ? 14.288 45.242 80.580 1.00 7.88 336 THR A N 1
ATOM 2658 C CA . THR A 1 336 ? 13.674 45.864 81.753 1.00 7.94 336 THR A CA 1
ATOM 2659 C C . THR A 1 336 ? 14.635 45.993 82.925 1.00 8.87 336 THR A C 1
ATOM 2660 O O . THR A 1 336 ? 15.069 44.984 83.497 1.00 8.70 336 THR A O 1
ATOM 2664 N N . PRO A 1 337 ? 14.989 47.233 83.295 1.00 8.51 337 PRO A N 1
ATOM 2665 C CA . PRO A 1 337 ? 15.905 47.435 84.424 1.00 8.94 337 PRO A CA 1
ATOM 2666 C C . PRO A 1 337 ? 15.303 46.813 85.675 1.00 9.44 337 PRO A C 1
ATOM 2667 O O . PRO A 1 337 ? 14.079 46.853 85.875 1.00 8.52 337 PRO A O 1
ATOM 2671 N N . ALA A 1 338 ? 16.153 46.232 86.515 1.00 8.44 338 ALA A N 1
ATOM 2672 C CA . ALA A 1 338 ? 15.655 45.622 87.741 1.00 8.71 338 ALA A CA 1
ATOM 2673 C C . ALA A 1 338 ? 14.789 46.618 88.545 1.00 8.29 338 ALA A C 1
ATOM 2674 O O . ALA A 1 338 ? 13.821 46.230 89.186 1.00 8.51 338 ALA A O 1
ATOM 2676 N N . ALA A 1 339 ? 15.151 47.893 88.506 1.00 8.11 339 ALA A N 1
ATOM 2677 C CA . ALA A 1 339 ? 14.422 48.893 89.290 1.00 8.82 339 ALA A CA 1
ATOM 2678 C C . ALA A 1 339 ? 12.943 48.964 88.974 1.00 8.54 339 ALA A C 1
ATOM 2679 O O . ALA A 1 339 ? 12.152 49.300 89.843 1.00 9.42 339 ALA A O 1
ATOM 2681 N N . LEU A 1 340 ? 12.567 48.635 87.740 1.00 8.33 340 LEU A N 1
ATOM 2682 C CA . LEU A 1 340 ? 11.158 48.721 87.342 1.00 8.65 340 LEU A CA 1
ATOM 2683 C C . LEU A 1 340 ? 10.302 47.595 87.874 1.00 10.60 340 LEU A C 1
ATOM 2684 O O . LEU A 1 340 ? 9.075 47.591 87.676 1.00 12.14 340 LEU A O 1
ATOM 2689 N N . THR A 1 341 ? 10.927 46.629 88.529 1.00 10.48 341 THR A N 1
ATOM 2690 C CA . THR A 1 341 ? 10.162 45.532 89.110 1.00 12.17 341 THR A CA 1
ATOM 2691 C C . THR A 1 341 ? 10.422 45.419 90.608 1.00 11.82 341 THR A C 1
ATOM 2692 O O . THR A 1 341 ? 10.205 44.357 91.210 1.00 11.78 341 THR A O 1
ATOM 2696 N N . MET A 1 342 ? 10.854 46.525 91.215 1.00 8.78 342 MET A N 1
ATOM 2697 C CA . MET A 1 342 ? 11.132 46.541 92.646 1.00 8.58 342 MET A CA 1
ATOM 2698 C C . MET A 1 342 ? 10.338 47.570 93.441 1.00 8.69 342 MET A C 1
ATOM 2699 O O . MET A 1 342 ? 10.845 48.196 94.366 1.00 8.73 342 MET A O 1
ATOM 2704 N N . PHE A 1 343 ? 9.069 47.745 93.072 1.00 9.13 343 PHE A N 1
ATOM 2705 C CA . PHE A 1 343 ? 8.225 48.669 93.830 1.00 10.70 343 PHE A CA 1
ATOM 2706 C C . PHE A 1 343 ? 7.652 47.911 95.018 1.00 12.38 343 PHE A C 1
ATOM 2707 O O . PHE A 1 343 ? 7.560 46.676 94.983 1.00 11.90 343 PHE A O 1
ATOM 2715 N N . PRO A 1 344 ? 7.252 48.631 96.075 1.00 13.48 344 PRO A N 1
ATOM 2716 C CA . PRO A 1 344 ? 6.695 47.933 97.237 1.00 15.10 344 PRO A CA 1
ATOM 2717 C C . PRO A 1 344 ? 5.404 47.209 96.914 1.00 17.35 344 PRO A C 1
ATOM 2718 O O . PRO A 1 344 ? 4.624 47.655 96.077 1.00 16.66 344 PRO A O 1
ATOM 2722 N N . ASP A 1 345 ? 5.182 46.077 97.576 1.00 20.29 345 ASP A N 1
ATOM 2723 C CA . ASP A 1 345 ? 3.955 45.328 97.347 1.00 23.95 345 ASP A CA 1
ATOM 2724 C C . ASP A 1 345 ? 3.003 45.440 98.550 1.00 23.99 345 ASP A C 1
ATOM 2725 O O . ASP A 1 345 ? 1.803 45.261 98.397 1.00 26.45 345 ASP A O 1
ATOM 2730 N N . THR A 1 346 ? 3.528 45.743 99.734 1.00 24.20 346 THR A N 1
ATOM 2731 C CA . THR A 1 346 ? 2.690 45.903 100.930 1.00 24.62 346 THR A CA 1
ATOM 2732 C C . THR A 1 346 ? 2.492 47.408 101.111 1.00 23.02 346 THR A C 1
ATOM 2733 O O . THR A 1 346 ? 3.391 48.124 101.573 1.00 23.58 346 THR A O 1
ATOM 2737 N N . ILE A 1 347 ? 1.309 47.884 100.738 1.00 21.12 347 ILE A N 1
ATOM 2738 C CA . ILE A 1 347 ? 1.001 49.304 100.787 1.00 20.83 347 ILE A CA 1
ATOM 2739 C C . ILE A 1 347 ? -0.001 49.682 101.874 1.00 20.70 347 ILE A C 1
ATOM 2740 O O . ILE A 1 347 ? -0.981 48.976 102.091 1.00 20.54 347 ILE A O 1
ATOM 2745 N N . LYS A 1 348 ? 0.247 50.794 102.556 1.00 19.13 348 LYS A N 1
ATOM 2746 C CA . LYS A 1 348 ? -0.662 51.280 103.592 1.00 18.86 348 LYS A CA 1
ATOM 2747 C C . LYS A 1 348 ? -1.396 52.529 103.109 1.00 18.01 348 LYS A C 1
ATOM 2748 O O . LYS A 1 348 ? -2.590 52.703 103.375 1.00 19.35 348 LYS A O 1
ATOM 2754 N N . PHE A 1 349 ? -0.692 53.405 102.399 1.00 15.53 349 PHE A N 1
ATOM 2755 C CA . PHE A 1 349 ? -1.308 54.634 101.868 1.00 13.56 349 PHE A CA 1
ATOM 2756 C C . PHE A 1 349 ? -1.540 54.448 100.364 1.00 13.99 349 PHE A C 1
ATOM 2757 O O . PHE A 1 349 ? -2.684 54.391 99.896 1.00 13.95 349 PHE A O 1
ATOM 2765 N N . GLY A 1 350 ? -0.465 54.359 99.596 1.00 12.88 350 GLY A N 1
ATOM 2766 C CA . GLY A 1 350 ? -0.654 54.132 98.169 1.00 11.41 350 GLY A CA 1
ATOM 2767 C C . GLY A 1 350 ? -0.852 55.365 97.303 1.00 11.52 350 GLY A C 1
ATOM 2768 O O . GLY A 1 350 ? -0.744 56.501 97.774 1.00 13.27 350 GLY A O 1
ATOM 2769 N N . ASP A 1 351 ? -1.182 55.109 96.041 1.00 10.31 351 ASP A N 1
ATOM 2770 C CA . ASP A 1 351 ? -1.316 56.138 95.006 1.00 10.60 351 ASP A CA 1
ATOM 2771 C C . ASP A 1 351 ? -2.702 56.604 94.643 1.00 10.95 351 ASP A C 1
ATOM 2772 O O . ASP A 1 351 ? -2.835 57.505 93.822 1.00 11.40 351 ASP A O 1
ATOM 2777 N N . LEU A 1 352 ? -3.718 56.000 95.240 1.00 11.96 352 LEU A N 1
ATOM 2778 C CA . LEU A 1 352 ? -5.078 56.305 94.816 1.00 12.45 352 LEU A CA 1
ATOM 2779 C C . LEU A 1 352 ? -5.956 57.114 95.763 1.00 13.85 352 LEU A C 1
ATOM 2780 O O . LEU A 1 352 ? -7.181 57.089 95.635 1.00 16.96 352 LEU A O 1
ATOM 2785 N N . ASN A 1 353 ? -5.356 57.867 96.667 1.00 12.70 353 ASN A N 1
ATOM 2786 C CA . ASN A 1 353 ? -6.157 58.660 97.615 1.00 13.38 353 ASN A CA 1
ATOM 2787 C C . ASN A 1 353 ? -6.405 60.107 97.234 1.00 12.83 353 ASN A C 1
ATOM 2788 O O . ASN A 1 353 ? -7.296 60.755 97.792 1.00 11.93 353 ASN A O 1
ATOM 2793 N N . TYR A 1 354 ? -5.600 60.619 96.307 1.00 10.15 354 TYR A N 1
ATOM 2794 C CA . TYR A 1 354 ? -5.703 61.994 95.845 1.00 11.09 354 TYR A CA 1
ATOM 2795 C C . TYR A 1 354 ? -5.526 62.017 94.338 1.00 10.43 354 TYR A C 1
ATOM 2796 O O . TYR A 1 354 ? -4.866 61.156 93.779 1.00 8.39 354 TYR A O 1
ATOM 2805 N N . PRO A 1 355 ? -6.131 63.005 93.661 1.00 11.02 355 PRO A N 1
ATOM 2806 C CA . PRO A 1 355 ? -6.012 63.085 92.208 1.00 10.83 355 PRO A CA 1
ATOM 2807 C C . PRO A 1 355 ? -4.671 63.665 91.789 1.00 10.09 355 PRO A C 1
ATOM 2808 O O . PRO A 1 355 ? -3.969 64.256 92.612 1.00 10.68 355 PRO A O 1
ATOM 2812 N N . VAL A 1 356 ? -4.314 63.432 90.528 1.00 8.72 356 VAL A N 1
ATOM 2813 C CA . VAL A 1 356 ? -3.072 63.981 89.953 1.00 9.67 356 VAL A CA 1
ATOM 2814 C C . VAL A 1 356 ? -3.493 65.192 89.115 1.00 10.54 356 VAL A C 1
ATOM 2815 O O . VAL A 1 356 ? -4.468 65.131 88.358 1.00 11.49 356 VAL A O 1
ATOM 2819 N N . MET A 1 357 ? -2.782 66.297 89.282 1.00 8.39 357 MET A N 1
ATOM 2820 C CA . MET A 1 357 ? -3.102 67.537 88.571 1.00 8.90 357 MET A CA 1
ATOM 2821 C C . MET A 1 357 ? -1.849 68.053 87.899 1.00 9.41 357 MET A C 1
ATOM 2822 O O . MET A 1 357 ? -0.776 67.478 88.052 1.00 9.22 357 MET A O 1
ATOM 2827 N N . ILE A 1 358 ? -1.990 69.134 87.135 1.00 8.91 358 ILE A N 1
ATOM 2828 C CA . ILE A 1 358 ? -0.817 69.804 86.592 1.00 9.34 358 ILE A CA 1
ATOM 2829 C C . ILE A 1 358 ? -0.661 70.920 87.638 1.00 10.19 358 ILE A C 1
ATOM 2830 O O . ILE A 1 358 ? -1.605 71.705 87.903 1.00 10.67 358 ILE A O 1
ATOM 2835 N N . GLY A 1 359 ? 0.496 70.954 88.288 1.00 9.37 359 GLY A N 1
ATOM 2836 C CA . GLY A 1 359 ? 0.700 71.942 89.322 1.00 9.94 359 GLY A CA 1
ATOM 2837 C C . GLY A 1 359 ? 2.066 71.883 89.946 1.00 10.31 359 GLY A C 1
ATOM 2838 O O . GLY A 1 359 ? 2.966 71.167 89.486 1.00 8.54 359 GLY A O 1
ATOM 2839 N N . ASP A 1 360 ? 2.213 72.624 91.038 1.00 9.67 360 ASP A N 1
ATOM 2840 C CA . ASP A 1 360 ? 3.504 72.735 91.702 1.00 10.35 360 ASP A CA 1
ATOM 2841 C C . ASP A 1 360 ? 3.990 71.572 92.537 1.00 9.58 360 ASP A C 1
ATOM 2842 O O . ASP A 1 360 ? 3.272 71.111 93.413 1.00 9.33 360 ASP A O 1
ATOM 2847 N N . PRO A 1 361 ? 5.232 71.121 92.300 1.00 9.10 361 PRO A N 1
ATOM 2848 C CA . PRO A 1 361 ? 5.830 70.031 93.085 1.00 9.12 361 PRO A CA 1
ATOM 2849 C C . PRO A 1 361 ? 6.017 70.687 94.469 1.00 11.09 361 PRO A C 1
ATOM 2850 O O . PRO A 1 361 ? 6.413 71.869 94.550 1.00 11.12 361 PRO A O 1
ATOM 2854 N N . MET A 1 362 ? 5.730 69.962 95.548 1.00 11.07 362 MET A N 1
ATOM 2855 C CA . MET A 1 362 ? 5.897 70.546 96.874 1.00 12.60 362 MET A CA 1
ATOM 2856 C C . MET A 1 362 ? 6.225 69.497 97.914 1.00 12.13 362 MET A C 1
ATOM 2857 O O . MET A 1 362 ? 6.059 68.291 97.676 1.00 11.30 362 MET A O 1
ATOM 2862 N N . ILE A 1 363 ? 6.748 69.958 99.042 1.00 11.08 363 ILE A N 1
ATOM 2863 C CA . ILE A 1 363 ? 7.041 69.078 100.165 1.00 11.55 363 ILE A CA 1
ATOM 2864 C C . ILE A 1 363 ? 6.419 69.777 101.370 1.00 13.28 363 ILE A C 1
ATOM 2865 O O . ILE A 1 363 ? 6.624 70.970 101.590 1.00 13.40 363 ILE A O 1
ATOM 2870 N N . LEU A 1 364 ? 5.633 69.030 102.123 1.00 13.44 364 LEU A N 1
ATOM 2871 C CA . LEU A 1 364 ? 4.997 69.588 103.302 1.00 15.22 364 LEU A CA 1
ATOM 2872 C C . LEU A 1 364 ? 5.186 68.629 104.472 1.00 14.85 364 LEU A C 1
ATOM 2873 O O . LEU A 1 364 ? 5.666 67.513 104.299 1.00 13.64 364 LEU A O 1
ATOM 2878 N N . GLY A 1 365 ? 4.839 69.091 105.670 1.00 15.11 365 GLY A N 1
ATOM 2879 C CA . GLY A 1 365 ? 4.918 68.228 106.831 1.00 14.81 365 GLY A CA 1
ATOM 2880 C C . GLY A 1 365 ? 3.470 67.994 107.233 1.00 15.90 365 GLY A C 1
ATOM 2881 O O . GLY A 1 365 ? 2.628 68.899 106.983 1.00 16.63 365 GLY A O 1
ATOM 2883 N N . MET B 1 1 ? 24.195 48.977 114.263 1.00 14.56 1 MET B N 1
ATOM 2884 C CA . MET B 1 1 ? 23.044 49.251 113.360 1.00 14.96 1 MET B CA 1
ATOM 2885 C C . MET B 1 1 ? 22.395 47.960 112.866 1.00 14.59 1 MET B C 1
ATOM 2886 O O . MET B 1 1 ? 23.069 46.933 112.700 1.00 13.70 1 MET B O 1
ATOM 2891 N N . GLU B 1 2 ? 21.090 48.017 112.617 1.00 14.90 2 GLU B N 1
ATOM 2892 C CA . GLU B 1 2 ? 20.388 46.857 112.081 1.00 14.54 2 GLU B CA 1
ATOM 2893 C C . GLU B 1 2 ? 20.667 46.854 110.576 1.00 14.25 2 GLU B C 1
ATOM 2894 O O . GLU B 1 2 ? 20.767 47.924 109.951 1.00 15.57 2 GLU B O 1
ATOM 2900 N N . VAL B 1 3 ? 20.818 45.659 110.004 1.00 12.95 3 VAL B N 1
ATOM 2901 C CA . VAL B 1 3 ? 21.092 45.528 108.568 1.00 11.67 3 VAL B CA 1
ATOM 2902 C C . VAL B 1 3 ? 20.046 44.673 107.872 1.00 10.55 3 VAL B C 1
ATOM 2903 O O . VAL B 1 3 ? 19.312 43.929 108.515 1.00 11.98 3 VAL B O 1
ATOM 2907 N N . CYS B 1 4 ? 19.963 44.808 106.545 1.00 10.94 4 CYS B N 1
ATOM 2908 C CA . CYS B 1 4 ? 19.009 44.062 105.715 1.00 10.51 4 CYS B CA 1
ATOM 2909 C C . CYS B 1 4 ? 19.730 43.099 104.784 1.00 9.97 4 CYS B C 1
ATOM 2910 O O . CYS B 1 4 ? 20.901 43.258 104.506 1.00 8.88 4 CYS B O 1
ATOM 2913 N N . LEU B 1 5 ? 18.996 42.115 104.289 1.00 8.28 5 LEU B N 1
ATOM 2914 C CA . LEU B 1 5 ? 19.554 41.146 103.347 1.00 8.06 5 LEU B CA 1
ATOM 2915 C C . LEU B 1 5 ? 19.756 41.799 101.970 1.00 8.14 5 LEU B C 1
ATOM 2916 O O . LEU B 1 5 ? 19.177 42.844 101.687 1.00 9.14 5 LEU B O 1
ATOM 2921 N N . PRO B 1 6 ? 20.620 41.216 101.120 1.00 8.42 6 PRO B N 1
ATOM 2922 C CA . PRO B 1 6 ? 20.815 41.798 99.781 1.00 8.46 6 PRO B CA 1
ATOM 2923 C C . PRO B 1 6 ? 19.587 41.380 98.950 1.00 8.39 6 PRO B C 1
ATOM 2924 O O . PRO B 1 6 ? 18.813 40.536 99.394 1.00 8.61 6 PRO B O 1
ATOM 2928 N N . ASN B 1 7 ? 19.397 41.967 97.767 1.00 7.83 7 ASN B N 1
ATOM 2929 C CA . ASN B 1 7 ? 18.267 41.573 96.924 1.00 8.14 7 ASN B CA 1
ATOM 2930 C C . ASN B 1 7 ? 18.688 40.478 95.941 1.00 7.99 7 ASN B C 1
ATOM 2931 O O . ASN B 1 7 ? 19.879 40.175 95.819 1.00 7.75 7 ASN B O 1
ATOM 2936 N N . GLY B 1 8 ? 17.721 39.874 95.262 1.00 6.89 8 GLY B N 1
ATOM 2937 C CA . GLY B 1 8 ? 18.029 38.772 94.350 1.00 7.97 8 GLY B CA 1
ATOM 2938 C C . GLY B 1 8 ? 18.968 39.104 93.193 1.00 7.68 8 GLY B C 1
ATOM 2939 O O . GLY B 1 8 ? 19.784 38.266 92.772 1.00 6.93 8 GLY B O 1
ATOM 2940 N N . HIS B 1 9 ? 18.840 40.310 92.661 1.00 6.59 9 HIS B N 1
ATOM 2941 C CA . HIS B 1 9 ? 19.703 40.741 91.552 1.00 7.69 9 HIS B CA 1
ATOM 2942 C C . HIS B 1 9 ? 21.159 40.803 92.028 1.00 7.99 9 HIS B C 1
ATOM 2943 O O . HIS B 1 9 ? 22.082 40.484 91.286 1.00 9.14 9 HIS B O 1
ATOM 2950 N N . GLN B 1 10 ? 21.349 41.190 93.280 1.00 6.56 10 GLN B N 1
ATOM 2951 C CA . GLN B 1 10 ? 22.688 41.264 93.844 1.00 6.97 10 GLN B CA 1
ATOM 2952 C C . GLN B 1 10 ? 23.296 39.875 94.023 1.00 7.06 10 GLN B C 1
ATOM 2953 O O . GLN B 1 10 ? 24.508 39.714 93.860 1.00 7.36 10 GLN B O 1
ATOM 2959 N N . VAL B 1 11 ? 22.468 38.880 94.337 1.00 6.96 11 VAL B N 1
ATOM 2960 C CA . VAL B 1 11 ? 22.994 37.533 94.495 1.00 8.20 11 VAL B CA 1
ATOM 2961 C C . VAL B 1 11 ? 23.311 36.973 93.095 1.00 7.82 11 VAL B C 1
ATOM 2962 O O . VAL B 1 11 ? 24.302 36.270 92.910 1.00 8.64 11 VAL B O 1
ATOM 2966 N N . VAL B 1 12 ? 22.474 37.277 92.102 1.00 6.86 12 VAL B N 1
ATOM 2967 C CA . VAL B 1 12 ? 22.778 36.831 90.751 1.00 8.14 12 VAL B CA 1
ATOM 2968 C C . VAL B 1 12 ? 24.111 37.442 90.308 1.00 8.57 12 VAL B C 1
ATOM 2969 O O . VAL B 1 12 ? 24.933 36.761 89.669 1.00 8.17 12 VAL B O 1
ATOM 2973 N N . ASP B 1 13 ? 24.354 38.706 90.662 1.00 8.15 13 ASP B N 1
ATOM 2974 C CA . ASP B 1 13 ? 25.621 39.324 90.253 1.00 8.91 13 ASP B CA 1
ATOM 2975 C C . ASP B 1 13 ? 26.785 38.621 90.938 1.00 9.20 13 ASP B C 1
ATOM 2976 O O . ASP B 1 13 ? 27.868 38.431 90.337 1.00 9.41 13 ASP B O 1
ATOM 2981 N N . LEU B 1 14 ? 26.592 38.262 92.201 1.00 8.02 14 LEU B N 1
ATOM 2982 C CA . LEU B 1 14 ? 27.651 37.560 92.933 1.00 7.60 14 LEU B CA 1
ATOM 2983 C C . LEU B 1 14 ? 27.982 36.258 92.217 1.00 7.90 14 LEU B C 1
ATOM 2984 O O . LEU B 1 14 ? 29.153 35.939 92.015 1.00 8.74 14 LEU B O 1
ATOM 2989 N N . ILE B 1 15 ? 26.958 35.494 91.858 1.00 6.39 15 ILE B N 1
ATOM 2990 C CA . ILE B 1 15 ? 27.176 34.215 91.201 1.00 7.12 15 ILE B CA 1
ATOM 2991 C C . ILE B 1 15 ? 27.855 34.404 89.851 1.00 7.40 15 ILE B C 1
ATOM 2992 O O . ILE B 1 15 ? 28.834 33.696 89.529 1.00 7.41 15 ILE B O 1
ATOM 2997 N N . ASN B 1 16 ? 27.372 35.357 89.050 1.00 6.77 16 ASN B N 1
ATOM 2998 C CA . ASN B 1 16 ? 27.994 35.561 87.750 1.00 7.31 16 ASN B CA 1
ATOM 2999 C C . ASN B 1 16 ? 29.467 35.994 87.922 1.00 8.38 16 ASN B C 1
ATOM 3000 O O . ASN B 1 16 ? 30.336 35.563 87.153 1.00 8.39 16 ASN B O 1
ATOM 3005 N N . ASN B 1 17 ? 29.754 36.811 88.928 1.00 7.62 17 ASN B N 1
ATOM 3006 C CA . ASN B 1 17 ? 31.136 37.232 89.135 1.00 8.46 17 ASN B CA 1
ATOM 3007 C C . ASN B 1 17 ? 32.016 36.041 89.550 1.00 7.91 17 ASN B C 1
ATOM 3008 O O . ASN B 1 17 ? 33.174 35.960 89.165 1.00 7.13 17 ASN B O 1
ATOM 3013 N N . ALA B 1 18 ? 31.468 35.150 90.364 1.00 8.00 18 ALA B N 1
ATOM 3014 C CA . ALA B 1 18 ? 32.246 33.991 90.830 1.00 8.46 18 ALA B CA 1
ATOM 3015 C C . ALA B 1 18 ? 32.662 33.138 89.643 1.00 9.78 18 ALA B C 1
ATOM 3016 O O . ALA B 1 18 ? 33.787 32.602 89.616 1.00 9.18 18 ALA B O 1
ATOM 3018 N N . PHE B 1 19 ? 31.779 33.017 88.643 1.00 9.05 19 PHE B N 1
ATOM 3019 C CA . PHE B 1 19 ? 32.132 32.207 87.484 1.00 8.35 19 PHE B CA 1
ATOM 3020 C C . PHE B 1 19 ? 32.967 32.915 86.432 1.00 9.19 19 PHE B C 1
ATOM 3021 O O . PHE B 1 19 ? 33.198 32.405 85.334 1.00 8.22 19 PHE B O 1
ATOM 3029 N N . GLU B 1 20 ? 33.466 34.089 86.822 1.00 10.12 20 GLU B N 1
ATOM 3030 C CA . GLU B 1 20 ? 34.435 34.836 86.033 1.00 10.08 20 GLU B CA 1
ATOM 3031 C C . GLU B 1 20 ? 35.658 35.051 86.939 1.00 10.27 20 GLU B C 1
ATOM 3032 O O . GLU B 1 20 ? 36.628 35.717 86.541 1.00 9.73 20 GLU B O 1
ATOM 3038 N N . GLY B 1 21 ? 35.608 34.484 88.146 1.00 9.07 21 GLY B N 1
ATOM 3039 C CA . GLY B 1 21 ? 36.696 34.627 89.111 1.00 10.00 21 GLY B CA 1
ATOM 3040 C C . GLY B 1 21 ? 36.947 36.059 89.535 1.00 11.60 21 GLY B C 1
ATOM 3041 O O . GLY B 1 21 ? 38.080 36.412 89.908 1.00 11.89 21 GLY B O 1
ATOM 3042 N N . ARG B 1 22 ? 35.911 36.897 89.490 1.00 10.35 22 ARG B N 1
ATOM 3043 C CA . ARG B 1 22 ? 36.079 38.314 89.832 1.00 11.44 22 ARG B CA 1
ATOM 3044 C C . ARG B 1 22 ? 35.280 38.822 91.037 1.00 11.33 22 ARG B C 1
ATOM 3045 O O . ARG B 1 22 ? 34.971 40.017 91.125 1.00 10.59 22 ARG B O 1
ATOM 3053 N N . VAL B 1 23 ? 34.930 37.929 91.961 1.00 9.99 23 VAL B N 1
ATOM 3054 C CA . VAL B 1 23 ? 34.234 38.386 93.159 1.00 10.75 23 VAL B CA 1
ATOM 3055 C C . VAL B 1 23 ? 35.229 39.226 93.973 1.00 11.26 23 VAL B C 1
ATOM 3056 O O . VAL B 1 23 ? 36.408 38.845 94.120 1.00 10.76 23 VAL B O 1
ATOM 3060 N N . SER B 1 24 ? 34.788 40.383 94.467 1.00 10.57 24 SER B N 1
ATOM 3061 C CA . SER B 1 24 ? 35.676 41.195 95.318 1.00 11.45 24 SER B CA 1
ATOM 3062 C C . SER B 1 24 ? 35.427 40.693 96.736 1.00 11.80 24 SER B C 1
ATOM 3063 O O . SER B 1 24 ? 34.294 40.764 97.243 1.00 10.93 24 SER B O 1
ATOM 3066 N N . ILE B 1 25 ? 36.479 40.169 97.352 1.00 10.63 25 ILE B N 1
ATOM 3067 C CA 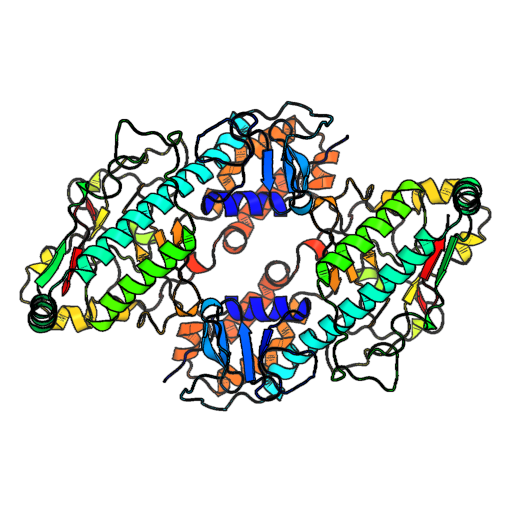. ILE B 1 25 ? 36.411 39.602 98.688 1.00 11.51 25 ILE B CA 1
ATOM 3068 C C . ILE B 1 25 ? 37.272 40.377 99.655 1.00 12.19 25 ILE B C 1
ATOM 3069 O O . ILE B 1 25 ? 38.405 40.737 99.341 1.00 12.68 25 ILE B O 1
ATOM 3074 N N . TYR B 1 26 ? 36.724 40.646 100.830 1.00 11.95 26 TYR B N 1
ATOM 3075 C CA . TYR B 1 26 ? 37.480 41.327 101.866 1.00 12.49 26 TYR B CA 1
ATOM 3076 C C . TYR B 1 26 ? 37.691 40.364 103.030 1.00 12.84 26 TYR B C 1
ATOM 3077 O O . TYR B 1 26 ? 36.765 39.664 103.445 1.00 11.75 26 TYR B O 1
ATOM 3086 N N . SER B 1 27 ? 38.924 40.302 103.536 1.00 14.26 27 SER B N 1
ATOM 3087 C CA . SER B 1 27 ? 39.220 39.479 104.712 1.00 14.66 27 SER B CA 1
ATOM 3088 C C . SER B 1 27 ? 40.010 40.416 105.627 1.00 15.84 27 SER B C 1
ATOM 3089 O O . SER B 1 27 ? 40.707 41.318 105.143 1.00 16.00 27 SER B O 1
ATOM 3092 N N . ALA B 1 28 ? 39.898 40.222 106.940 1.00 16.35 28 ALA B N 1
ATOM 3093 C CA . ALA B 1 28 ? 40.617 41.092 107.875 1.00 17.72 28 ALA B CA 1
ATOM 3094 C C . ALA B 1 28 ? 42.115 40.974 107.613 1.00 18.01 28 ALA B C 1
ATOM 3095 O O . ALA B 1 28 ? 42.842 41.956 107.632 1.00 19.40 28 ALA B O 1
ATOM 3097 N N . GLN B 1 29 ? 42.552 39.758 107.346 1.00 19.36 29 GLN B N 1
ATOM 3098 C CA . GLN B 1 29 ? 43.958 39.477 107.103 1.00 20.71 29 GLN B CA 1
ATOM 3099 C C . GLN B 1 29 ? 44.544 40.106 105.836 1.00 19.85 29 GLN B C 1
ATOM 3100 O O . GLN B 1 29 ? 45.644 40.689 105.848 1.00 19.33 29 GLN B O 1
ATOM 3106 N N . GLU B 1 30 ? 43.808 40.010 104.738 1.00 17.59 30 GLU B N 1
ATOM 3107 C CA . GLU B 1 30 ? 44.325 40.483 103.471 1.00 16.45 30 GLU B CA 1
ATOM 3108 C C . GLU B 1 30 ? 43.686 41.698 102.860 1.00 16.12 30 GLU B C 1
ATOM 3109 O O . GLU B 1 30 ? 44.093 42.106 101.788 1.00 15.69 30 GLU B O 1
ATOM 3115 N N . GLY B 1 31 ? 42.684 42.273 103.513 1.00 14.90 31 GLY B N 1
ATOM 3116 C CA . GLY B 1 31 ? 42.045 43.425 102.923 1.00 14.86 31 GLY B CA 1
ATOM 3117 C C . GLY B 1 31 ? 41.273 42.926 101.715 1.00 13.61 31 GLY B C 1
ATOM 3118 O O . GLY B 1 31 ? 40.773 41.802 101.723 1.00 13.08 31 GLY B O 1
ATOM 3119 N N . TRP B 1 32 ? 41.190 43.753 100.680 1.00 13.36 32 TRP B N 1
ATOM 3120 C CA . TRP B 1 32 ? 40.476 43.406 99.455 1.00 13.80 32 TRP B CA 1
ATOM 3121 C C . TRP B 1 32 ? 41.307 42.626 98.429 1.00 14.10 32 TRP B C 1
ATOM 3122 O O . TRP B 1 32 ? 40.826 42.330 97.328 1.00 14.60 32 TRP B O 1
ATOM 3133 N N . ASP B 1 33 ? 42.547 42.282 98.783 1.00 14.35 33 ASP B N 1
ATOM 3134 C CA . ASP B 1 33 ? 43.411 41.535 97.866 1.00 14.69 33 ASP B CA 1
ATOM 3135 C C . ASP B 1 33 ? 43.254 40.038 98.117 1.00 14.30 33 ASP B C 1
ATOM 3136 O O . ASP B 1 33 ? 43.684 39.528 99.151 1.00 14.76 33 ASP B O 1
ATOM 3141 N N . LYS B 1 34 ? 42.659 39.306 97.176 1.00 12.99 34 LYS B N 1
ATOM 3142 C CA . LYS B 1 34 ? 42.466 37.881 97.416 1.00 11.75 34 LYS B CA 1
ATOM 3143 C C . LYS B 1 34 ? 43.600 37.007 96.863 1.00 12.50 34 LYS B C 1
ATOM 3144 O O . LYS B 1 34 ? 43.454 35.786 96.731 1.00 12.26 34 LYS B O 1
ATOM 3150 N N . THR B 1 35 ? 44.739 37.629 96.561 1.00 12.55 35 THR B N 1
ATOM 3151 C CA . THR B 1 35 ? 45.886 36.863 96.061 1.00 14.31 35 THR B CA 1
ATOM 3152 C C . THR B 1 35 ? 46.150 35.729 97.047 1.00 13.90 35 THR B C 1
ATOM 3153 O O . THR B 1 35 ? 46.336 34.578 96.644 1.00 15.19 35 THR B O 1
ATOM 3157 N N . ILE B 1 36 ? 46.177 36.064 98.333 1.00 14.80 36 ILE B N 1
ATOM 3158 C CA . ILE B 1 36 ? 46.371 35.058 99.375 1.00 15.76 36 ILE B CA 1
ATOM 3159 C C . ILE B 1 36 ? 45.002 34.704 99.918 1.00 16.03 36 ILE B C 1
ATOM 3160 O O . ILE B 1 36 ? 44.221 35.582 100.271 1.00 16.97 36 ILE B O 1
ATOM 3165 N N . SER B 1 37 ? 44.723 33.415 99.995 1.00 14.62 37 SER B N 1
ATOM 3166 C CA . SER B 1 37 ? 43.443 32.922 100.479 1.00 16.04 37 SER B CA 1
ATOM 3167 C C . SER B 1 37 ? 43.244 33.213 101.964 1.00 16.90 37 SER B C 1
ATOM 3168 O O . SER B 1 37 ? 44.189 33.112 102.753 1.00 16.16 37 SER B O 1
ATOM 3171 N N . ALA B 1 38 ? 42.015 33.583 102.326 1.00 16.84 38 ALA B N 1
ATOM 3172 C CA . ALA B 1 38 ? 41.615 33.838 103.710 1.00 16.57 38 ALA B CA 1
ATOM 3173 C C . ALA B 1 38 ? 40.088 33.746 103.763 1.00 17.71 38 ALA B C 1
ATOM 3174 O O . ALA B 1 38 ? 39.414 33.916 102.732 1.00 17.27 38 ALA B O 1
ATOM 3176 N N . GLN B 1 39 ? 39.529 33.450 104.939 1.00 17.02 39 GLN B N 1
ATOM 3177 C CA . GLN B 1 39 ? 38.076 33.358 105.039 1.00 16.77 39 GLN B CA 1
ATOM 3178 C C . GLN B 1 39 ? 37.452 34.724 104.745 1.00 14.79 39 GLN B C 1
ATOM 3179 O O . GLN B 1 39 ? 37.838 35.737 105.336 1.00 14.13 39 GLN B O 1
ATOM 3185 N N . PRO B 1 40 ? 36.474 34.770 103.826 1.00 14.91 40 PRO B N 1
ATOM 3186 C CA . PRO B 1 40 ? 35.841 36.053 103.508 1.00 14.64 40 PRO B CA 1
ATOM 3187 C C . PRO B 1 40 ? 35.064 36.656 104.665 1.00 14.42 40 PRO B C 1
ATOM 3188 O O . PRO B 1 40 ? 34.299 35.953 105.311 1.00 16.50 40 PRO B O 1
ATOM 3192 N N . ASP B 1 41 ? 35.267 37.949 104.912 1.00 14.00 41 ASP B N 1
ATOM 3193 C CA . ASP B 1 41 ? 34.490 38.650 105.922 1.00 13.56 41 ASP B CA 1
ATOM 3194 C C . ASP B 1 41 ? 33.396 39.450 105.191 1.00 11.88 41 ASP B C 1
ATOM 3195 O O . ASP B 1 41 ? 32.308 39.645 105.725 1.00 11.31 41 ASP B O 1
ATOM 3200 N N . MET B 1 42 ? 33.699 39.921 103.983 1.00 11.02 42 MET B N 1
ATOM 3201 C CA . MET B 1 42 ? 32.713 40.657 103.161 1.00 9.93 42 MET B CA 1
ATOM 3202 C C . MET B 1 42 ? 32.881 40.260 101.697 1.00 9.30 42 MET B C 1
ATOM 3203 O O . MET B 1 42 ? 33.959 39.860 101.280 1.00 9.19 42 MET B O 1
ATOM 3208 N N . MET B 1 43 ? 31.798 40.350 100.929 1.00 9.91 43 MET B N 1
ATOM 3209 C CA . MET B 1 43 ? 31.849 40.086 99.497 1.00 9.85 43 MET B CA 1
ATOM 3210 C C . MET B 1 43 ? 30.999 41.152 98.833 1.00 11.02 43 MET B C 1
ATOM 3211 O O . MET B 1 43 ? 29.959 41.553 99.373 1.00 9.71 43 MET B O 1
ATOM 3216 N N . VAL B 1 44 ? 31.430 41.617 97.666 1.00 8.99 44 VAL B N 1
ATOM 3217 C CA . VAL B 1 44 ? 30.628 42.593 96.939 1.00 9.64 44 VAL B CA 1
ATOM 3218 C C . VAL B 1 44 ? 29.577 41.803 96.138 1.00 10.09 44 VAL B C 1
ATOM 3219 O O . VAL B 1 44 ? 29.931 40.880 95.390 1.00 10.19 44 VAL B O 1
ATOM 3223 N N . CYS B 1 45 ? 28.301 42.166 96.298 1.00 8.44 45 CYS B N 1
ATOM 3224 C CA . CYS B 1 45 ? 27.187 41.511 95.597 1.00 9.27 45 CYS B CA 1
ATOM 3225 C C . CYS B 1 45 ? 26.491 42.620 94.831 1.00 9.23 45 CYS B C 1
ATOM 3226 O O . CYS B 1 45 ? 25.681 43.353 95.400 1.00 9.53 45 CYS B O 1
ATOM 3229 N N . GLY B 1 46 ? 26.813 42.741 93.545 1.00 11.04 46 GLY B N 1
ATOM 3230 C CA . GLY B 1 46 ? 26.240 43.810 92.750 1.00 11.00 46 GLY B CA 1
ATOM 3231 C C . GLY B 1 46 ? 26.745 45.128 93.333 1.00 11.66 46 GLY B C 1
ATOM 3232 O O . GLY B 1 46 ? 27.949 45.310 93.515 1.00 12.37 46 GLY B O 1
ATOM 3233 N N . GLY B 1 47 ? 25.841 46.052 93.635 1.00 10.81 47 GLY B N 1
ATOM 3234 C CA . GLY B 1 47 ? 26.263 47.324 94.196 1.00 11.47 47 GLY B CA 1
ATOM 3235 C C . GLY B 1 47 ? 26.371 47.347 95.709 1.00 11.54 47 GLY B C 1
ATOM 3236 O O . GLY B 1 47 ? 26.669 48.371 96.303 1.00 13.33 47 GLY B O 1
ATOM 3237 N N . ALA B 1 48 ? 26.122 46.219 96.361 1.00 10.94 48 ALA B N 1
ATOM 3238 C CA . ALA B 1 48 ? 26.215 46.200 97.818 1.00 10.11 48 ALA B CA 1
ATOM 3239 C C . ALA B 1 48 ? 27.449 45.490 98.345 1.00 10.21 48 ALA B C 1
ATOM 3240 O O . ALA B 1 48 ? 28.033 44.658 97.651 1.00 11.58 48 ALA B O 1
ATOM 3242 N N . VAL B 1 49 ? 27.858 45.849 99.569 1.00 8.86 49 VAL B N 1
ATOM 3243 C CA . VAL B 1 49 ? 28.943 45.141 100.238 1.00 8.66 49 VAL B CA 1
ATOM 3244 C C . VAL B 1 49 ? 28.188 44.380 101.341 1.00 10.16 49 VAL B C 1
ATOM 3245 O O . VAL B 1 49 ? 27.436 44.980 102.128 1.00 10.98 49 VAL B O 1
ATOM 3249 N N . VAL B 1 50 ? 28.393 43.067 101.388 1.00 10.19 50 VAL B N 1
ATOM 3250 C CA . VAL B 1 50 ? 27.681 42.195 102.313 1.00 9.85 50 VAL B CA 1
ATOM 3251 C C . VAL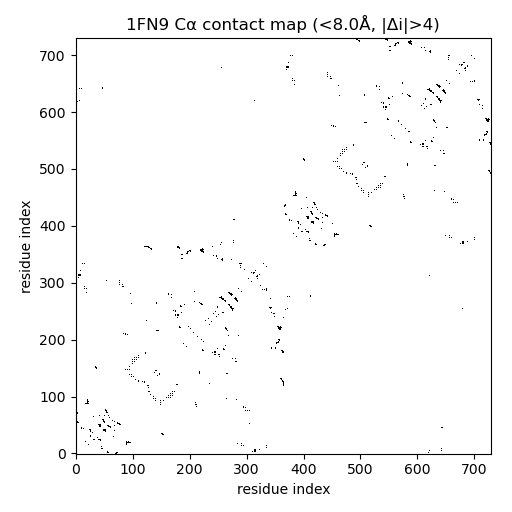 B 1 50 ? 28.589 41.499 103.323 1.00 10.79 50 VAL B C 1
ATOM 3252 O O . VAL B 1 50 ? 29.654 40.986 102.969 1.00 10.47 50 VAL B O 1
ATOM 3256 N N . CYS B 1 51 ? 28.153 41.505 104.572 1.00 11.54 51 CYS B N 1
ATOM 3257 C CA . CYS B 1 51 ? 28.884 40.838 105.657 1.00 11.26 51 CYS B CA 1
ATOM 3258 C C . CYS B 1 51 ? 28.625 39.347 105.496 1.00 10.85 51 CYS B C 1
ATOM 3259 O O . CYS B 1 51 ? 27.470 38.925 105.426 1.00 10.57 51 CYS B O 1
ATOM 3262 N N . MET B 1 52 ? 29.679 38.528 105.447 1.00 11.09 52 MET B N 1
ATOM 3263 C CA . MET B 1 52 ? 29.453 37.109 105.268 1.00 10.63 52 MET B CA 1
ATOM 3264 C C . MET B 1 52 ? 29.130 36.324 106.532 1.00 12.41 52 MET B C 1
ATOM 3265 O O . MET B 1 52 ? 28.897 35.122 106.461 1.00 14.35 52 MET B O 1
ATOM 3270 N N . HIS B 1 53 ? 29.084 37.005 107.673 1.00 11.55 53 HIS B N 1
ATOM 3271 C CA . HIS B 1 53 ? 28.740 36.356 108.934 1.00 11.56 53 HIS B CA 1
ATOM 3272 C C . HIS B 1 53 ? 27.240 36.441 109.224 1.00 11.17 53 HIS B C 1
ATOM 3273 O O . HIS B 1 53 ? 26.719 35.685 110.051 1.00 11.38 53 HIS B O 1
ATOM 3280 N N . CYS B 1 54 ? 26.539 37.359 108.548 1.00 9.45 54 CYS B N 1
ATOM 3281 C CA . CYS B 1 54 ? 25.079 37.464 108.703 1.00 9.90 54 CYS B CA 1
ATOM 3282 C C . CYS B 1 54 ? 24.336 37.623 107.375 1.00 8.79 54 CYS B C 1
ATOM 3283 O O . CYS B 1 54 ? 23.124 37.503 107.352 1.00 8.68 54 CYS B O 1
ATOM 3286 N N . LEU B 1 55 ? 25.080 37.871 106.294 1.00 8.37 55 LEU B N 1
ATOM 3287 C CA . LEU B 1 55 ? 24.574 38.160 104.934 1.00 8.95 55 LEU B CA 1
ATOM 3288 C C . LEU B 1 55 ? 23.790 39.474 104.919 1.00 10.58 55 LEU B C 1
ATOM 3289 O O . LEU B 1 55 ? 22.856 39.650 104.135 1.00 11.48 55 LEU B O 1
ATOM 3294 N N . GLY B 1 56 ? 24.211 40.409 105.763 1.00 10.71 56 GLY B N 1
ATOM 3295 C CA . GLY B 1 56 ? 23.548 41.707 105.823 1.00 9.71 56 GLY B CA 1
ATOM 3296 C C . GLY B 1 56 ? 24.315 42.720 104.987 1.00 9.67 56 GLY B C 1
ATOM 3297 O O . GLY B 1 56 ? 25.541 42.664 104.890 1.00 10.42 56 GLY B O 1
ATOM 3298 N N . VAL B 1 57 ? 23.599 43.644 104.361 1.00 9.62 57 VAL B N 1
ATOM 3299 C CA . VAL B 1 57 ? 24.257 44.669 103.554 1.00 8.82 57 VAL B CA 1
ATOM 3300 C C . VAL B 1 57 ? 24.873 45.689 104.504 1.00 10.29 57 VAL B C 1
ATOM 3301 O O . VAL B 1 57 ? 24.153 46.313 105.278 1.00 11.92 57 VAL B O 1
ATOM 3305 N N . VAL B 1 58 ? 26.196 45.845 104.463 1.00 10.05 58 VAL B N 1
ATOM 3306 C CA . VAL B 1 58 ? 26.867 46.798 105.351 1.00 11.13 58 VAL B CA 1
ATOM 3307 C C . VAL B 1 58 ? 27.396 48.036 104.655 1.00 12.22 58 VAL B C 1
ATOM 3308 O O . VAL B 1 58 ? 27.999 48.901 105.305 1.00 12.67 58 VAL B O 1
ATOM 3312 N N . GLY B 1 59 ? 27.181 48.129 103.348 1.00 12.37 59 GLY B N 1
ATOM 3313 C CA . GLY B 1 59 ? 27.628 49.304 102.624 1.00 12.79 59 GLY B CA 1
ATOM 3314 C C . GLY B 1 59 ? 27.397 49.173 101.134 1.00 13.02 59 GLY B C 1
ATOM 3315 O O . GLY B 1 59 ? 26.767 48.221 100.673 1.00 11.50 59 GLY B O 1
ATOM 3316 N N . SER B 1 60 ? 27.867 50.162 100.380 1.00 14.28 60 SER B N 1
ATOM 3317 C CA . SER B 1 60 ? 27.726 50.148 98.934 1.00 14.76 60 SER B CA 1
ATOM 3318 C C . SER B 1 60 ? 29.107 50.135 98.317 1.00 16.45 60 SER B C 1
ATOM 3319 O O . SER B 1 60 ? 30.095 50.521 98.951 1.00 16.31 60 SER B O 1
ATOM 3322 N N . LEU B 1 61 ? 29.154 49.691 97.073 1.00 17.62 61 LEU B N 1
ATOM 3323 C CA . LEU B 1 61 ? 30.386 49.615 96.327 1.00 20.36 61 LEU B CA 1
ATOM 3324 C C . LEU B 1 61 ? 30.913 51.026 96.151 1.00 22.67 61 LEU B C 1
ATOM 3325 O O . LEU B 1 61 ? 32.117 51.267 96.274 1.00 24.86 61 LEU B O 1
ATOM 3330 N N . GLN B 1 62 ? 30.019 51.985 95.910 1.00 23.88 62 GLN B N 1
ATOM 3331 C CA . GLN B 1 62 ? 30.493 53.346 95.690 1.00 25.26 62 GLN B CA 1
ATOM 3332 C C . GLN B 1 62 ? 31.119 54.012 96.903 1.00 26.15 62 GLN B C 1
ATOM 3333 O O . GLN B 1 62 ? 31.841 54.999 96.748 1.00 26.76 62 GLN B O 1
ATOM 3339 N N . ARG B 1 63 ? 30.891 53.472 98.097 1.00 25.75 63 ARG B N 1
ATOM 3340 C CA . ARG B 1 63 ? 31.465 54.072 99.308 1.00 27.97 63 ARG B CA 1
ATOM 3341 C C . ARG B 1 63 ? 32.908 53.701 99.638 1.00 27.41 63 ARG B C 1
ATOM 3342 O O . ARG B 1 63 ? 33.520 54.282 100.532 1.00 28.33 63 ARG B O 1
ATOM 3350 N N . LYS B 1 64 ? 33.447 52.720 98.937 1.00 27.79 64 LYS B N 1
ATOM 3351 C CA . LYS B 1 64 ? 34.836 52.332 99.135 1.00 27.84 64 LYS B CA 1
ATOM 3352 C C . LYS B 1 64 ? 35.221 51.939 100.569 1.00 27.05 64 LYS B C 1
ATOM 3353 O O . LYS B 1 64 ? 36.147 52.508 101.154 1.00 27.90 64 LYS B O 1
ATOM 3359 N N . LEU B 1 65 ? 34.528 50.955 101.131 1.00 24.73 65 LEU B N 1
ATOM 3360 C CA . LEU B 1 65 ? 34.830 50.503 102.495 1.00 24.41 65 LEU B CA 1
ATOM 3361 C C . LEU B 1 65 ? 36.217 49.886 102.604 1.00 23.72 65 LEU B C 1
ATOM 3362 O O . LEU B 1 65 ? 36.661 49.201 101.688 1.00 24.54 65 LEU B O 1
ATOM 3367 N N . LYS B 1 66 ? 36.885 50.120 103.730 1.00 23.18 66 LYS B N 1
ATOM 3368 C CA . LYS B 1 66 ? 38.209 49.565 103.976 1.00 24.11 66 LYS B CA 1
ATOM 3369 C C . LYS B 1 66 ? 38.225 48.703 105.237 1.00 23.04 66 LYS B C 1
ATOM 3370 O O . LYS B 1 66 ? 39.266 48.138 105.592 1.00 23.46 66 LYS B O 1
ATOM 3376 N N . HIS B 1 67 ? 37.079 48.598 105.913 1.00 21.37 67 HIS B N 1
ATOM 3377 C CA . HIS B 1 67 ? 36.945 47.770 107.119 1.00 21.58 67 HIS B CA 1
ATOM 3378 C C . HIS B 1 67 ? 35.510 47.220 107.141 1.00 19.10 67 HIS B C 1
ATOM 3379 O O . HIS B 1 67 ? 34.680 47.690 106.383 1.00 19.32 67 HIS B O 1
ATOM 3386 N N . LEU B 1 68 ? 35.243 46.232 107.989 1.00 18.11 68 LEU B N 1
ATOM 3387 C CA . LEU B 1 68 ? 33.891 45.667 108.141 1.00 18.16 68 LEU B CA 1
ATOM 3388 C C . LEU B 1 68 ? 33.177 46.616 109.106 1.00 17.59 68 LEU B C 1
ATOM 3389 O O . LEU B 1 68 ? 33.535 46.702 110.280 1.00 17.26 68 LEU B O 1
ATOM 3394 N N . PRO B 1 69 ? 32.149 47.328 108.628 1.00 17.35 69 PRO B N 1
ATOM 3395 C CA . PRO B 1 69 ? 31.427 48.267 109.493 1.00 17.64 69 PRO B CA 1
ATOM 3396 C C . PRO B 1 69 ? 30.820 47.597 110.721 1.00 17.05 69 PRO B C 1
ATOM 3397 O O . PRO B 1 69 ? 30.395 46.452 110.663 1.00 14.12 69 PRO B O 1
ATOM 3401 N N . HIS B 1 70 ? 30.794 48.309 111.844 1.00 16.42 70 HIS B N 1
ATOM 3402 C CA . HIS B 1 70 ? 30.172 47.750 113.041 1.00 16.17 70 HIS B CA 1
ATOM 3403 C C . HIS B 1 70 ? 28.665 47.672 112.745 1.00 14.88 70 HIS B C 1
ATOM 3404 O O . HIS B 1 70 ? 28.086 48.601 112.154 1.00 15.11 70 HIS B O 1
ATOM 3411 N N . HIS B 1 71 ? 28.038 46.567 113.140 1.00 13.20 71 HIS B N 1
ATOM 3412 C CA . HIS B 1 71 ? 26.599 46.382 112.955 1.00 12.12 71 HIS B CA 1
ATOM 3413 C C . HIS B 1 71 ? 26.133 45.279 113.891 1.00 12.30 71 HIS B C 1
ATOM 3414 O O . HIS B 1 71 ? 26.956 44.581 114.489 1.00 12.98 71 HIS B O 1
ATOM 3421 N N . ARG B 1 72 ? 24.822 45.127 114.038 1.00 12.04 72 ARG B N 1
ATOM 3422 C CA . ARG B 1 72 ? 24.287 44.071 114.897 1.00 11.62 72 ARG B CA 1
ATOM 3423 C C . ARG B 1 72 ? 24.265 42.856 113.987 1.00 12.00 72 ARG B C 1
ATOM 3424 O O . ARG B 1 72 ? 23.368 42.683 113.146 1.00 12.95 72 ARG B O 1
ATOM 3432 N N . CYS B 1 73 ? 25.304 42.039 114.136 1.00 11.73 73 CYS B N 1
ATOM 3433 C CA . CYS B 1 73 ? 25.503 40.852 113.315 1.00 11.79 73 CYS B CA 1
ATOM 3434 C C . CYS B 1 73 ? 24.953 39.578 113.956 1.00 12.16 73 CYS B C 1
ATOM 3435 O O . CYS B 1 73 ? 25.382 39.189 115.049 1.00 11.85 73 CYS B O 1
ATOM 3438 N N . ASN B 1 74 ? 24.008 38.908 113.290 1.00 11.87 74 ASN B N 1
ATOM 3439 C CA . ASN B 1 74 ? 23.453 37.702 113.897 1.00 12.02 74 ASN B CA 1
ATOM 3440 C C . ASN B 1 74 ? 24.465 36.533 113.972 1.00 13.21 74 ASN B C 1
ATOM 3441 O O . ASN B 1 74 ? 24.265 35.557 114.711 1.00 13.91 74 ASN B O 1
ATOM 3446 N N . GLN B 1 75 ? 25.583 36.661 113.255 1.00 12.81 75 GLN B N 1
ATOM 3447 C CA . GLN B 1 75 ? 26.629 35.628 113.206 1.00 15.10 75 GLN B CA 1
ATOM 3448 C C . GLN B 1 75 ? 26.132 34.202 112.938 1.00 14.76 75 GLN B C 1
ATOM 3449 O O . GLN B 1 75 ? 26.763 33.229 113.360 1.00 15.02 75 GLN B O 1
ATOM 3455 N N . GLN B 1 76 ? 25.027 34.068 112.213 1.00 13.59 76 GLN B N 1
ATOM 3456 C CA . GLN B 1 76 ? 24.474 32.750 111.931 1.00 13.99 76 GLN B CA 1
ATOM 3457 C C . GLN B 1 76 ? 24.979 32.117 110.639 1.00 15.19 76 GLN B C 1
ATOM 3458 O O . GLN B 1 76 ? 24.821 30.907 110.440 1.00 15.75 76 GLN B O 1
ATOM 3464 N N . ILE B 1 77 ? 25.547 32.927 109.752 1.00 12.98 77 ILE B N 1
ATOM 3465 C CA . ILE B 1 77 ? 26.032 32.399 108.482 1.00 13.71 77 ILE B CA 1
ATOM 3466 C C . ILE B 1 77 ? 27.441 31.875 108.717 1.00 14.35 77 ILE B C 1
ATOM 3467 O O . ILE B 1 77 ? 28.333 32.630 109.090 1.00 14.60 77 ILE B O 1
ATOM 3472 N N . ARG B 1 78 ? 27.617 30.578 108.516 1.00 14.70 78 ARG B N 1
ATOM 3473 C CA . ARG B 1 78 ? 28.893 29.888 108.723 1.00 16.11 78 ARG B CA 1
ATOM 3474 C C . ARG B 1 78 ? 29.692 29.809 107.434 1.00 16.21 78 ARG B C 1
ATOM 3475 O O . ARG B 1 78 ? 29.127 29.853 106.351 1.00 14.51 78 ARG B O 1
ATOM 3483 N N . HIS B 1 79 ? 31.004 29.637 107.553 1.00 15.40 79 HIS B N 1
ATOM 3484 C CA . HIS B 1 79 ? 31.850 29.548 106.369 1.00 16.12 79 HIS B CA 1
ATOM 3485 C C . HIS B 1 79 ? 31.325 28.489 105.409 1.00 14.16 79 HIS B C 1
ATOM 3486 O O . HIS B 1 79 ? 31.285 28.705 104.193 1.00 14.36 79 HIS B O 1
ATOM 3493 N N . GLN B 1 80 ? 30.912 27.351 105.951 1.00 14.29 80 GLN B N 1
ATOM 3494 C CA . GLN B 1 80 ? 30.430 26.257 105.112 1.00 14.02 80 GLN B CA 1
ATOM 3495 C C . GLN B 1 80 ? 29.177 26.619 104.316 1.00 12.46 80 GLN B C 1
ATOM 3496 O O . GLN B 1 80 ? 28.872 25.976 103.319 1.00 11.42 80 GLN B O 1
ATOM 3502 N N . ASP B 1 81 ? 28.451 27.640 104.771 1.00 12.33 81 ASP B N 1
ATOM 3503 C CA . ASP B 1 81 ? 27.218 28.060 104.103 1.00 11.27 81 ASP B CA 1
ATOM 3504 C C . ASP B 1 81 ? 27.451 28.867 102.821 1.00 11.57 81 ASP B C 1
ATOM 3505 O O . ASP B 1 81 ? 26.522 29.044 102.036 1.00 12.16 81 ASP B O 1
ATOM 3510 N N . TYR B 1 82 ? 28.665 29.367 102.601 1.00 12.02 82 TYR B N 1
ATOM 3511 C CA . TYR B 1 82 ? 28.920 30.113 101.366 1.00 11.71 82 TYR B CA 1
ATOM 3512 C C . TYR B 1 82 ? 30.245 29.726 100.705 1.00 12.34 82 TYR B C 1
ATOM 3513 O O . TYR B 1 82 ? 30.609 30.275 99.670 1.00 11.73 82 TYR B O 1
ATOM 3522 N N . VAL B 1 83 ? 30.963 28.772 101.288 1.00 11.11 83 VAL B N 1
ATOM 3523 C CA . VAL B 1 83 ? 32.236 28.384 100.708 1.00 12.62 83 VAL B CA 1
ATOM 3524 C C . VAL B 1 83 ? 32.108 27.903 99.256 1.00 12.79 83 VAL B C 1
ATOM 3525 O O . VAL B 1 83 ? 33.069 28.044 98.478 1.00 14.00 83 VAL B O 1
ATOM 3529 N N . ASP B 1 84 ? 30.950 27.358 98.868 1.00 11.38 84 ASP B N 1
ATOM 3530 C CA . ASP B 1 84 ? 30.771 26.908 97.486 1.00 11.91 84 ASP B CA 1
ATOM 3531 C C . ASP B 1 84 ? 30.946 28.071 96.499 1.00 11.53 84 ASP B C 1
ATOM 3532 O O . ASP B 1 84 ? 31.418 27.870 95.383 1.00 10.32 84 ASP B O 1
ATOM 3537 N N . VAL B 1 85 ? 30.575 29.276 96.917 1.00 9.98 85 VAL B N 1
ATOM 3538 C CA . VAL B 1 85 ? 30.744 30.460 96.078 1.00 9.71 85 VAL B CA 1
ATOM 3539 C C . VAL B 1 85 ? 32.239 30.857 96.059 1.00 10.05 85 VAL B C 1
ATOM 3540 O O . VAL B 1 85 ? 32.805 31.118 94.994 1.00 9.57 85 VAL B O 1
ATOM 3544 N N . GLN B 1 86 ? 32.853 30.914 97.241 1.00 10.21 86 GLN B N 1
ATOM 3545 C CA . GLN B 1 86 ? 34.273 31.246 97.363 1.00 11.16 86 GLN B CA 1
ATOM 3546 C C . GLN B 1 86 ? 35.096 30.268 96.525 1.00 10.51 86 GLN B C 1
ATOM 3547 O O . GLN B 1 86 ? 36.069 30.661 95.857 1.00 10.02 86 GLN B O 1
ATOM 3553 N N . PHE B 1 87 ? 34.692 28.998 96.563 1.00 10.78 87 PHE B N 1
ATOM 3554 C CA . PHE B 1 87 ? 35.408 27.947 95.831 1.00 11.79 87 PHE B CA 1
ATOM 3555 C C . PHE B 1 87 ? 35.281 28.169 94.322 1.00 11.26 87 PHE B C 1
ATOM 3556 O O . PHE B 1 87 ? 36.284 28.205 93.608 1.00 11.31 87 PHE B O 1
ATOM 3564 N N . ALA B 1 88 ? 34.046 28.296 93.835 1.00 10.92 88 ALA B N 1
ATOM 3565 C CA . ALA B 1 88 ? 33.840 28.530 92.400 1.00 9.44 88 ALA B CA 1
ATOM 3566 C C . ALA B 1 88 ? 34.645 29.743 91.922 1.00 9.70 88 ALA B C 1
ATOM 3567 O O . ALA B 1 88 ? 35.263 29.727 90.844 1.00 9.01 88 ALA B O 1
ATOM 3569 N N . ASP B 1 89 ? 34.622 30.814 92.715 1.00 10.75 89 ASP B N 1
ATOM 3570 C CA . ASP B 1 89 ? 35.336 32.026 92.346 1.00 9.80 89 ASP B CA 1
ATOM 3571 C C . ASP B 1 89 ? 36.845 31.819 92.263 1.00 10.57 89 ASP B C 1
ATOM 3572 O O . ASP B 1 89 ? 37.477 32.157 91.257 1.00 10.03 89 ASP B O 1
ATOM 3577 N N . ARG B 1 90 ? 37.421 31.271 93.327 1.00 9.50 90 ARG B N 1
ATOM 3578 C CA . ARG B 1 90 ? 38.871 31.087 93.370 1.00 10.60 90 ARG B CA 1
ATOM 3579 C C . ARG B 1 90 ? 39.337 30.081 92.328 1.00 10.03 90 ARG B C 1
ATOM 3580 O O . ARG B 1 90 ? 40.377 30.283 91.710 1.00 10.10 90 ARG B O 1
ATOM 3588 N N . VAL B 1 91 ? 38.578 29.007 92.122 1.00 10.07 91 VAL B N 1
ATOM 3589 C CA . VAL B 1 91 ? 38.972 28.019 91.124 1.00 9.17 91 VAL B CA 1
ATOM 3590 C C . VAL B 1 91 ? 38.874 28.642 89.725 1.00 10.65 91 VAL B C 1
ATOM 3591 O O . VAL B 1 91 ? 39.762 28.442 88.868 1.00 8.98 91 VAL B O 1
ATOM 3595 N N . THR B 1 92 ? 37.819 29.414 89.481 1.00 8.53 92 THR B N 1
ATOM 3596 C CA . THR B 1 92 ? 37.726 30.055 88.168 1.00 7.83 92 THR B CA 1
ATOM 3597 C C . THR B 1 92 ? 38.910 31.034 87.992 1.00 8.80 92 THR B C 1
ATOM 3598 O O . THR B 1 92 ? 39.465 31.143 86.904 1.00 9.45 92 THR B O 1
ATOM 3602 N N . ALA B 1 93 ? 39.289 31.751 89.050 1.00 8.30 93 ALA B N 1
ATOM 3603 C CA . ALA B 1 93 ? 40.406 32.691 88.962 1.00 9.24 93 ALA B CA 1
ATOM 3604 C C . ALA B 1 93 ? 41.684 31.928 88.596 1.00 10.06 93 ALA B C 1
ATOM 3605 O O . ALA B 1 93 ? 42.449 32.378 87.741 1.00 9.17 93 ALA B O 1
ATOM 3607 N N . HIS B 1 94 ? 41.924 30.795 89.256 1.00 9.52 94 HIS B N 1
ATOM 3608 C CA . HIS B 1 94 ? 43.132 29.985 88.937 1.00 9.55 94 HIS B CA 1
ATOM 3609 C C . HIS B 1 94 ? 43.041 29.493 87.485 1.00 9.82 94 HIS B C 1
ATOM 3610 O O . HIS B 1 94 ? 44.021 29.532 86.722 1.00 8.06 94 HIS B O 1
ATOM 3617 N N . TRP B 1 95 ? 41.862 28.989 87.124 1.00 9.15 95 TRP B N 1
ATOM 3618 C CA . TRP B 1 95 ? 41.624 28.445 85.782 1.00 9.53 95 TRP B CA 1
ATOM 3619 C C . TRP B 1 95 ? 41.860 29.486 84.668 1.00 10.08 95 TRP B C 1
ATOM 3620 O O . TRP B 1 95 ? 42.512 29.189 83.650 1.00 10.04 95 TRP B O 1
ATOM 3631 N N . LYS B 1 96 ? 41.370 30.707 84.856 1.00 10.37 96 LYS B N 1
ATOM 3632 C CA . LYS B 1 96 ? 41.594 31.763 83.858 1.00 9.24 96 LYS B CA 1
ATOM 3633 C C . LYS B 1 96 ? 43.087 32.074 83.684 1.00 10.21 96 LYS B C 1
ATOM 3634 O O . LYS B 1 96 ? 43.552 32.303 82.562 1.00 10.29 96 LYS B O 1
ATOM 3640 N N . ARG B 1 97 ? 43.833 32.072 84.788 1.00 9.74 97 ARG B N 1
ATOM 3641 C CA . ARG B 1 97 ? 45.273 32.336 84.711 1.00 10.09 97 ARG B CA 1
ATOM 3642 C C . ARG B 1 97 ? 45.985 31.186 83.996 1.00 9.97 97 ARG B C 1
ATOM 3643 O O . ARG B 1 97 ? 46.906 31.423 83.208 1.00 10.51 97 ARG B O 1
ATOM 3651 N N . GLY B 1 98 ? 45.570 29.955 84.281 1.00 10.50 98 GLY B N 1
ATOM 3652 C CA . GLY B 1 98 ? 46.150 28.801 83.614 1.00 10.64 98 GLY B CA 1
ATOM 3653 C C . GLY B 1 98 ? 45.846 28.865 82.122 1.00 12.03 98 GLY B C 1
ATOM 3654 O O . GLY B 1 98 ? 46.728 28.633 81.277 1.00 10.54 98 GLY B O 1
ATOM 3655 N N . MET B 1 99 ? 44.600 29.183 81.777 1.00 10.50 99 MET B N 1
ATOM 3656 C CA . MET B 1 99 ? 44.214 29.281 80.374 1.00 10.03 99 MET B CA 1
ATOM 3657 C C . MET B 1 99 ? 45.011 30.389 79.685 1.00 9.65 99 MET B C 1
ATOM 3658 O O . MET B 1 99 ? 45.397 30.245 78.536 1.00 10.85 99 MET B O 1
ATOM 3663 N N . LEU B 1 100 ? 45.286 31.482 80.390 1.00 10.11 100 LEU B N 1
ATOM 3664 C CA . LEU B 1 100 ? 46.064 32.554 79.769 1.00 9.53 100 LEU B CA 1
ATOM 3665 C C . LEU B 1 100 ? 47.477 32.041 79.458 1.00 11.81 100 LEU B C 1
ATOM 3666 O O . LEU B 1 100 ? 47.990 32.255 78.359 1.00 11.27 100 LEU B O 1
ATOM 3671 N N . SER B 1 101 ? 48.096 31.351 80.414 1.00 12.11 101 SER B N 1
ATOM 3672 C CA . SER B 1 101 ? 49.469 30.882 80.188 1.00 13.70 101 SER B CA 1
ATOM 3673 C C . SER B 1 101 ? 49.522 29.937 78.995 1.00 13.83 101 SER B C 1
ATOM 3674 O O . SER B 1 101 ? 50.470 29.974 78.214 1.00 11.83 101 SER B O 1
ATOM 3677 N N . PHE B 1 102 ? 48.487 29.115 78.848 1.00 12.46 102 PHE B N 1
ATOM 3678 C CA . PHE B 1 102 ? 48.405 28.178 77.725 1.00 12.00 102 PHE B CA 1
ATOM 3679 C C . PHE B 1 102 ? 48.248 28.921 76.381 1.00 12.28 102 PHE B C 1
ATOM 3680 O O . PHE B 1 102 ? 48.968 28.653 75.410 1.00 10.85 102 PHE B O 1
ATOM 3688 N N . VAL B 1 103 ? 47.305 29.862 76.306 1.00 11.89 103 VAL B N 1
ATOM 3689 C CA . VAL B 1 103 ? 47.095 30.572 75.050 1.00 11.99 103 VAL B CA 1
ATOM 3690 C C . VAL B 1 103 ? 48.341 31.372 74.672 1.00 12.61 103 VAL B C 1
ATOM 3691 O O . VAL B 1 103 ? 48.724 31.426 73.495 1.00 13.44 103 VAL B O 1
ATOM 3695 N N . ALA B 1 104 ? 48.993 31.947 75.680 1.00 11.51 104 ALA B N 1
ATOM 3696 C CA . ALA B 1 104 ? 50.212 32.721 75.456 1.00 12.79 104 ALA B CA 1
ATOM 3697 C C . ALA B 1 104 ? 51.327 31.793 74.939 1.00 13.88 104 ALA B C 1
ATOM 3698 O O . ALA B 1 104 ? 52.093 32.174 74.046 1.00 15.87 104 ALA B O 1
ATOM 3700 N N . GLN B 1 105 ? 51.426 30.587 75.493 1.00 14.26 105 GLN B N 1
ATOM 3701 C CA . GLN B 1 105 ? 52.456 29.637 75.040 1.00 14.26 105 GLN B CA 1
ATOM 3702 C C . GLN B 1 105 ? 52.246 29.297 73.569 1.00 15.19 105 GLN B C 1
ATOM 3703 O O . GLN B 1 105 ? 53.218 29.234 72.792 1.00 14.25 105 GLN B O 1
ATOM 3709 N N . MET B 1 106 ? 50.986 29.064 73.175 1.00 13.00 106 MET B N 1
ATOM 3710 C CA . MET B 1 106 ? 50.692 28.716 71.784 1.00 15.09 106 MET B CA 1
ATOM 3711 C C . MET B 1 106 ? 50.981 29.898 70.862 1.00 15.95 106 MET B C 1
ATOM 3712 O O . MET B 1 106 ? 51.531 29.737 69.758 1.00 17.18 106 MET B O 1
ATOM 3717 N N . HIS B 1 107 ? 50.611 31.086 71.314 1.00 16.29 107 HIS B N 1
ATOM 3718 C CA . HIS B 1 107 ? 50.854 32.290 70.539 1.00 18.57 107 HIS B CA 1
ATOM 3719 C C . HIS B 1 107 ? 52.354 32.489 70.336 1.00 20.22 107 HIS B C 1
ATOM 3720 O O . HIS B 1 107 ? 52.805 32.792 69.226 1.00 20.49 107 HIS B O 1
ATOM 3727 N N . GLU B 1 108 ? 53.128 32.321 71.400 1.00 20.77 108 GLU B N 1
ATOM 3728 C CA . GLU B 1 108 ? 54.569 32.512 71.296 1.00 23.73 108 GLU B CA 1
ATOM 3729 C C . GLU B 1 108 ? 55.201 31.542 70.297 1.00 23.61 108 GLU B C 1
ATOM 3730 O O . GLU B 1 108 ? 56.028 31.950 69.471 1.00 24.22 108 GLU B O 1
ATOM 3736 N N . MET B 1 109 ? 54.818 30.268 70.371 1.00 22.86 109 MET B N 1
ATOM 3737 C CA . MET B 1 109 ? 55.353 29.270 69.453 1.00 23.30 109 MET B CA 1
ATOM 3738 C C . MET B 1 109 ? 54.986 29.608 68.014 1.00 23.46 109 MET B C 1
ATOM 3739 O O . MET B 1 109 ? 55.820 29.484 67.105 1.00 24.66 109 MET B O 1
ATOM 3744 N N . MET B 1 110 ? 53.743 30.027 67.797 1.00 23.05 110 MET B N 1
ATOM 3745 C CA . MET B 1 110 ? 53.294 30.400 66.465 1.00 23.89 110 MET B CA 1
ATOM 3746 C C . MET B 1 110 ? 54.064 31.616 65.993 1.00 25.43 110 MET B C 1
ATOM 3747 O O . MET B 1 110 ? 54.435 31.726 64.823 1.00 24.56 110 MET B O 1
ATOM 3752 N N . ASN B 1 111 ? 54.309 32.536 66.910 1.00 27.16 111 ASN B N 1
ATOM 3753 C CA . ASN B 1 111 ? 55.031 33.740 66.546 1.00 29.74 111 ASN B CA 1
ATOM 3754 C C . ASN B 1 111 ? 56.477 33.463 66.167 1.00 29.99 111 ASN B C 1
ATOM 3755 O O . ASN B 1 111 ? 57.090 34.238 65.427 1.00 30.91 111 ASN B O 1
ATOM 3760 N N . ASP B 1 112 ? 57.015 32.351 66.661 1.00 29.93 112 ASP B N 1
ATOM 3761 C CA . ASP B 1 112 ? 58.396 31.969 66.393 1.00 30.63 112 ASP B CA 1
ATOM 3762 C C . ASP B 1 112 ? 58.577 31.085 65.162 1.00 29.59 112 ASP B C 1
ATOM 3763 O O . ASP B 1 112 ? 59.707 30.711 64.830 1.00 29.74 112 ASP B O 1
ATOM 3768 N N . VAL B 1 113 ? 57.475 30.726 64.510 1.00 28.34 113 VAL B N 1
ATOM 3769 C CA . VAL B 1 113 ? 57.556 29.893 63.318 1.00 27.96 113 VAL B CA 1
ATOM 3770 C C . VAL B 1 113 ? 58.270 30.668 62.212 1.00 27.85 113 VAL B C 1
ATOM 3771 O O . VAL B 1 113 ? 57.891 31.798 61.887 1.00 27.59 113 VAL B O 1
ATOM 3775 N N . SER B 1 114 ? 59.305 30.062 61.634 1.00 28.90 114 SER B N 1
ATOM 3776 C CA . SER B 1 114 ? 60.037 30.728 60.560 1.00 29.27 114 SER B CA 1
ATOM 3777 C C . SER B 1 114 ? 59.149 30.801 59.325 1.00 29.61 114 SER B C 1
ATOM 3778 O O . SER B 1 114 ? 58.306 29.926 59.094 1.00 29.53 114 SER B O 1
ATOM 3781 N N . PRO B 1 115 ? 59.321 31.852 58.513 1.00 30.11 115 PRO B N 1
ATOM 3782 C CA . PRO B 1 115 ? 58.525 32.021 57.295 1.00 30.21 115 PRO B CA 1
ATOM 3783 C C . PRO B 1 115 ? 58.588 30.786 56.393 1.00 30.44 115 PRO B C 1
ATOM 3784 O O . PRO B 1 115 ? 57.569 30.351 55.851 1.00 30.17 115 PRO B O 1
ATOM 3788 N N . ASP B 1 116 ? 59.780 30.216 56.237 1.00 31.09 116 ASP B N 1
ATOM 3789 C CA . ASP B 1 116 ? 59.928 29.034 55.394 1.00 31.54 116 ASP B CA 1
ATOM 3790 C C . ASP B 1 116 ? 59.034 27.910 55.857 1.00 30.66 116 ASP B C 1
ATOM 3791 O O . ASP B 1 116 ? 58.344 27.290 55.047 1.00 30.73 116 ASP B O 1
ATOM 3796 N N . ASP B 1 117 ? 59.063 27.628 57.156 1.00 28.94 117 ASP B N 1
ATOM 3797 C CA . ASP B 1 117 ? 58.251 26.545 57.696 1.00 28.54 117 ASP B CA 1
ATOM 3798 C C . ASP B 1 117 ? 56.757 26.816 57.546 1.00 27.84 117 ASP B C 1
ATOM 3799 O O . ASP B 1 117 ? 55.988 25.901 57.260 1.00 27.29 117 ASP B O 1
ATOM 3804 N N . LEU B 1 118 ? 56.344 28.065 57.734 1.00 27.84 118 LEU B N 1
ATOM 3805 C CA . LEU B 1 118 ? 54.932 28.396 57.593 1.00 27.88 118 LEU B CA 1
ATOM 3806 C C . LEU B 1 118 ? 54.568 28.169 56.132 1.00 28.69 118 LEU B C 1
ATOM 3807 O O . LEU B 1 118 ? 53.607 27.455 55.814 1.00 28.01 118 LEU B O 1
ATOM 3812 N N . ASP B 1 119 ? 55.360 28.762 55.240 1.00 29.39 119 ASP B N 1
ATOM 3813 C CA . ASP B 1 119 ? 55.118 28.618 53.813 1.00 30.64 119 ASP B CA 1
ATOM 3814 C C . ASP B 1 119 ? 55.000 27.153 53.423 1.00 29.98 119 ASP B C 1
ATOM 3815 O O . ASP B 1 119 ? 54.116 26.783 52.650 1.00 31.08 119 ASP B O 1
ATOM 3820 N N . ARG B 1 120 ? 55.871 26.314 53.976 1.00 29.37 120 ARG B N 1
ATOM 3821 C CA . ARG B 1 120 ? 55.851 24.887 53.659 1.00 28.81 120 ARG B CA 1
ATOM 3822 C C . ARG B 1 120 ? 54.591 24.191 54.139 1.00 28.36 120 ARG B C 1
ATOM 3823 O O . ARG B 1 120 ? 53.974 23.437 53.392 1.00 28.92 120 ARG B O 1
ATOM 3831 N N . VAL B 1 121 ? 54.222 24.422 55.393 1.00 27.32 121 VAL B N 1
ATOM 3832 C CA . VAL B 1 121 ? 53.033 23.789 55.946 1.00 26.90 121 VAL B CA 1
ATOM 3833 C C . VAL B 1 121 ? 51.781 24.238 55.203 1.00 26.33 121 VAL B C 1
ATOM 3834 O O . VAL B 1 121 ? 50.850 23.462 55.019 1.00 27.72 121 VAL B O 1
ATOM 3838 N N . ARG B 1 122 ? 51.746 25.489 54.773 1.00 26.38 122 ARG B N 1
ATOM 3839 C CA . ARG B 1 122 ? 50.584 25.958 54.040 1.00 27.51 122 ARG B CA 1
ATOM 3840 C C . ARG B 1 122 ? 50.453 25.192 52.722 1.00 28.38 122 ARG B C 1
ATOM 3841 O O . ARG B 1 122 ? 49.355 24.866 52.266 1.00 28.51 122 ARG B O 1
ATOM 3849 N N . THR B 1 123 ? 51.595 24.899 52.117 1.00 28.95 123 THR B N 1
ATOM 3850 C CA . THR B 1 123 ? 51.619 24.203 50.842 1.00 29.41 123 THR B CA 1
ATOM 3851 C C . THR B 1 123 ? 51.431 22.690 50.911 1.00 29.47 123 THR B C 1
ATOM 3852 O O . THR B 1 123 ? 50.537 22.146 50.260 1.00 30.22 123 THR B O 1
ATOM 3856 N N . GLU B 1 124 ? 52.256 22.016 51.700 1.00 30.38 124 GLU B N 1
ATOM 3857 C CA . GLU B 1 124 ? 52.194 20.560 51.809 1.00 31.53 124 GLU B CA 1
ATOM 3858 C C . GLU B 1 124 ? 51.416 20.019 52.993 1.00 30.94 124 GLU B C 1
ATOM 3859 O O . GLU B 1 124 ? 51.148 18.819 53.053 1.00 32.05 124 GLU B O 1
ATOM 3865 N N . GLY B 1 125 ? 51.056 20.884 53.934 1.00 29.97 125 GLY B N 1
ATOM 3866 C CA . GLY B 1 125 ? 50.377 20.413 55.129 1.00 28.87 125 GLY B CA 1
ATOM 3867 C C . GLY B 1 125 ? 51.472 19.963 56.087 1.00 28.74 125 GLY B C 1
ATOM 3868 O O . GLY B 1 125 ? 52.645 19.980 55.707 1.00 28.91 125 GLY B O 1
ATOM 3869 N N . GLY B 1 126 ? 51.122 19.574 57.314 1.00 28.38 126 GLY B N 1
ATOM 3870 C CA . GLY B 1 126 ? 52.131 19.116 58.265 1.00 27.98 126 GLY B CA 1
ATOM 3871 C C . GLY B 1 126 ? 52.127 19.808 59.623 1.00 27.58 126 GLY B C 1
ATOM 3872 O O . GLY B 1 126 ? 51.478 20.829 59.789 1.00 26.50 126 GLY B O 1
ATOM 3873 N N . SER B 1 127 ? 52.859 19.260 60.594 1.00 26.91 127 SER B N 1
ATOM 3874 C CA . SER B 1 127 ? 52.912 19.853 61.934 1.00 26.15 127 SER B CA 1
ATOM 3875 C C . SER B 1 127 ? 53.675 21.162 61.948 1.00 25.07 127 SER B C 1
ATOM 3876 O O . SER B 1 127 ? 54.741 21.280 61.344 1.00 23.63 127 SER B O 1
ATOM 3879 N N . LEU B 1 128 ? 53.120 22.147 62.649 1.00 24.04 128 LEU B N 1
ATOM 3880 C CA . LEU B 1 128 ? 53.725 23.466 62.743 1.00 23.30 128 LEU B CA 1
ATOM 3881 C C . LEU B 1 128 ? 54.223 23.756 64.162 1.00 22.54 128 LEU B C 1
ATOM 3882 O O . LEU B 1 128 ? 55.362 24.191 64.354 1.00 22.87 128 LEU B O 1
ATOM 3887 N N . VAL B 1 129 ? 53.369 23.549 65.156 1.00 21.72 129 VAL B N 1
ATOM 3888 C CA . VAL B 1 129 ? 53.790 23.751 66.540 1.00 21.53 129 VAL B CA 1
ATOM 3889 C C . VAL B 1 129 ? 53.151 22.688 67.412 1.00 20.57 129 VAL B C 1
ATOM 3890 O O . VAL B 1 129 ? 52.006 22.278 67.189 1.00 19.46 129 VAL B O 1
ATOM 3894 N N . GLU B 1 130 ? 53.907 22.212 68.388 1.00 19.72 130 GLU B N 1
ATOM 3895 C CA . GLU B 1 130 ? 53.416 21.207 69.309 1.00 20.67 130 GLU B CA 1
ATOM 3896 C C . GLU B 1 130 ? 53.916 21.610 70.685 1.00 20.06 130 GLU B C 1
ATOM 3897 O O . GLU B 1 130 ? 55.099 21.911 70.856 1.00 20.47 130 GLU B O 1
ATOM 3903 N N . LEU B 1 131 ? 53.014 21.631 71.662 1.00 18.04 131 LEU B N 1
ATOM 3904 C CA . LEU B 1 131 ? 53.360 22.006 73.029 1.00 17.55 131 LEU B CA 1
ATOM 3905 C C . LEU B 1 131 ? 53.312 20.790 73.941 1.00 17.36 131 LEU B C 1
ATOM 3906 O O . LEU B 1 131 ? 52.281 20.132 74.046 1.00 16.59 131 LEU B O 1
ATOM 3911 N N . ASN B 1 132 ? 54.434 20.471 74.580 1.00 17.78 132 ASN B N 1
ATOM 3912 C CA . ASN B 1 132 ? 54.484 19.345 75.516 1.00 18.07 132 ASN B CA 1
ATOM 3913 C C . ASN B 1 132 ? 53.399 19.624 76.564 1.00 17.83 132 ASN B C 1
ATOM 3914 O O . ASN B 1 132 ? 53.510 20.601 77.302 1.00 18.87 132 ASN B O 1
ATOM 3919 N N . TRP B 1 133 ? 52.379 18.775 76.666 1.00 17.88 133 TRP B N 1
ATOM 3920 C CA . TRP B 1 133 ? 51.308 19.058 77.624 1.00 17.29 133 TRP B CA 1
ATOM 3921 C C . TRP B 1 133 ? 51.766 19.126 79.067 1.00 17.85 133 TRP B C 1
ATOM 3922 O O . TRP B 1 133 ? 51.136 19.785 79.901 1.00 16.22 133 TRP B O 1
ATOM 3933 N N . LEU B 1 134 ? 52.878 18.464 79.383 1.00 17.57 134 LEU B N 1
ATOM 3934 C CA . LEU B 1 134 ? 53.365 18.526 80.750 1.00 19.43 134 LEU B CA 1
ATOM 3935 C C . LEU B 1 134 ? 53.873 19.921 81.091 1.00 19.19 134 LEU B C 1
ATOM 3936 O O . LEU B 1 134 ? 54.168 20.199 82.249 1.00 20.74 134 LEU B O 1
ATOM 3941 N N . GLN B 1 135 ? 53.970 20.801 80.098 1.00 18.51 135 GLN B N 1
ATOM 3942 C CA . GLN B 1 135 ? 54.444 22.164 80.335 1.00 19.10 135 GLN B CA 1
ATOM 3943 C C . GLN B 1 135 ? 53.305 23.192 80.476 1.00 17.98 135 GLN B C 1
ATOM 3944 O O . GLN B 1 135 ? 53.553 24.393 80.622 1.00 17.91 135 GLN B O 1
ATOM 3950 N N . VAL B 1 136 ? 52.061 22.721 80.417 1.00 17.94 136 VAL B N 1
ATOM 3951 C CA . VAL B 1 136 ? 50.903 23.615 80.561 1.00 17.21 136 VAL B CA 1
ATOM 3952 C C . VAL B 1 136 ? 50.547 23.781 82.051 1.00 16.87 136 VAL B C 1
ATOM 3953 O O . VAL B 1 136 ? 50.237 22.797 82.730 1.00 17.62 136 VAL B O 1
ATOM 3957 N N . ASP B 1 137 ? 50.622 25.015 82.549 1.00 17.49 137 ASP B N 1
ATOM 3958 C CA . ASP B 1 137 ? 50.261 25.364 83.936 1.00 17.42 137 ASP B CA 1
ATOM 3959 C C . ASP B 1 137 ? 50.622 24.249 84.920 1.00 17.92 137 ASP B C 1
ATOM 3960 O O . ASP B 1 137 ? 49.794 23.819 85.704 1.00 16.00 137 ASP B O 1
ATOM 3965 N N . PRO B 1 138 ? 51.879 23.781 84.888 1.00 19.20 138 PRO B N 1
ATOM 3966 C CA . PRO B 1 138 ? 52.458 22.708 85.709 1.00 19.55 138 PRO B CA 1
ATOM 3967 C C . PRO B 1 138 ? 52.250 22.695 87.213 1.00 19.40 138 PRO B C 1
ATOM 3968 O O . PRO B 1 138 ? 52.018 21.629 87.806 1.00 20.29 138 PRO B O 1
ATOM 3972 N N . ASN B 1 139 ? 52.387 23.863 87.828 1.00 19.15 139 ASN B N 1
ATOM 3973 C CA . ASN B 1 139 ? 52.289 23.989 89.272 1.00 20.08 139 ASN B CA 1
ATOM 3974 C C . ASN B 1 139 ? 50.936 24.405 89.809 1.00 18.98 139 ASN B C 1
ATOM 3975 O O . ASN B 1 139 ? 50.822 24.767 90.976 1.00 20.48 139 ASN B O 1
ATOM 3980 N N . SER B 1 140 ? 49.911 24.333 88.968 1.00 17.76 140 SER B N 1
ATOM 3981 C CA . SER B 1 140 ? 48.561 24.718 89.383 1.00 17.45 140 SER B CA 1
ATOM 3982 C C . SER B 1 140 ? 47.817 23.593 90.064 1.00 16.85 140 SER B C 1
ATOM 3983 O O . SER B 1 140 ? 48.253 22.431 90.042 1.00 16.19 140 SER B O 1
ATOM 3986 N N . MET B 1 141 ? 46.668 23.955 90.640 1.00 14.18 141 MET B N 1
ATOM 3987 C CA . MET B 1 141 ? 45.780 23.018 91.297 1.00 14.45 141 MET B CA 1
ATOM 3988 C C . MET B 1 141 ? 45.223 22.030 90.262 1.00 12.98 141 MET B C 1
ATOM 3989 O O . MET B 1 141 ? 44.658 21.008 90.627 1.00 13.83 141 MET B O 1
ATOM 3994 N N . PHE B 1 142 ? 45.398 22.311 88.969 1.00 12.46 142 PHE B N 1
ATOM 3995 C CA . PHE B 1 142 ? 44.865 21.416 87.946 1.00 13.10 142 PHE B CA 1
ATOM 3996 C C . PHE B 1 142 ? 45.876 20.383 87.480 1.00 13.97 142 PHE B C 1
ATOM 3997 O O . PHE B 1 142 ? 45.502 19.390 86.858 1.00 15.64 142 PHE B O 1
ATOM 4005 N N . ARG B 1 143 ? 47.138 20.620 87.798 1.00 15.49 143 ARG B N 1
ATOM 4006 C CA . ARG B 1 143 ? 48.184 19.726 87.315 1.00 16.88 143 ARG B CA 1
ATOM 4007 C C . ARG B 1 143 ? 49.130 19.131 88.352 1.00 17.45 143 ARG B C 1
ATOM 4008 O O . ARG B 1 143 ? 49.752 18.099 88.097 1.00 19.98 143 ARG B O 1
ATOM 4016 N N . SER B 1 144 ? 49.269 19.769 89.500 1.00 16.23 144 SER B N 1
ATOM 4017 C CA . SER B 1 144 ? 50.195 19.258 90.508 1.00 17.19 144 SER B CA 1
ATOM 4018 C C . SER B 1 144 ? 49.532 18.640 91.728 1.00 17.87 144 SER B C 1
ATOM 4019 O O . SER B 1 144 ? 48.631 19.227 92.317 1.00 17.63 144 SER B O 1
ATOM 4022 N N . ILE B 1 145 ? 49.992 17.449 92.113 1.00 17.69 145 ILE B N 1
ATOM 4023 C CA . ILE B 1 145 ? 49.437 16.790 93.286 1.00 18.93 145 ILE B CA 1
ATOM 4024 C C . ILE B 1 145 ? 49.793 17.578 94.550 1.00 18.80 145 ILE B C 1
ATOM 4025 O O . ILE B 1 145 ? 49.251 17.300 95.615 1.00 20.19 145 ILE B O 1
ATOM 4030 N N . HIS B 1 146 ? 50.693 18.557 94.429 1.00 18.72 146 HIS B N 1
ATOM 4031 C CA . HIS B 1 146 ? 51.125 19.366 95.582 1.00 18.95 146 HIS B CA 1
ATOM 4032 C C . HIS B 1 146 ? 50.456 20.728 95.666 1.00 20.22 146 HIS B C 1
ATOM 4033 O O . HIS B 1 146 ? 50.758 21.521 96.562 1.00 21.01 146 HIS B O 1
ATOM 4040 N N . SER B 1 147 ? 49.546 21.007 94.740 1.00 18.55 147 SER B N 1
ATOM 4041 C CA . SER B 1 147 ? 48.851 22.289 94.752 1.00 18.65 147 SER B CA 1
ATOM 4042 C C . SER B 1 147 ? 47.399 22.127 95.192 1.00 18.51 147 SER B C 1
ATOM 4043 O O . SER B 1 147 ? 46.850 21.034 95.170 1.00 20.17 147 SER B O 1
ATOM 4046 N N . SER B 1 148 ? 46.786 23.226 95.606 1.00 17.96 148 SER B N 1
ATOM 4047 C CA . SER B 1 148 ? 45.414 23.214 96.104 1.00 17.15 148 SER B CA 1
ATOM 4048 C C . SER B 1 148 ? 44.744 24.513 95.674 1.00 15.19 148 SER B C 1
ATOM 4049 O O . SER B 1 148 ? 45.419 25.496 95.411 1.00 12.87 148 SER B O 1
ATOM 4052 N N . TRP B 1 149 ? 43.419 24.505 95.613 1.00 14.85 149 TRP B N 1
ATOM 4053 C CA . TRP B 1 149 ? 42.694 25.717 95.219 1.00 15.39 149 TRP B CA 1
ATOM 4054 C C . TRP B 1 149 ? 43.004 26.884 96.176 1.00 15.51 149 TRP B C 1
ATOM 4055 O O . TRP B 1 149 ? 42.900 28.064 95.811 1.00 15.13 149 TRP B O 1
ATOM 4066 N N . THR B 1 150 ? 43.388 26.560 97.409 1.00 15.66 150 THR B N 1
ATOM 4067 C CA . THR B 1 150 ? 43.673 27.601 98.382 1.00 15.93 150 THR B CA 1
ATOM 4068 C C . THR B 1 150 ? 45.073 28.221 98.216 1.00 16.91 150 THR B C 1
ATOM 4069 O O . THR B 1 150 ? 45.451 29.134 98.954 1.00 16.08 150 THR B O 1
ATOM 4073 N N . ASP B 1 151 ? 45.830 27.731 97.237 1.00 16.90 151 ASP B N 1
ATOM 4074 C CA . ASP B 1 151 ? 47.156 28.265 96.961 1.00 16.48 151 ASP B CA 1
ATOM 4075 C C . ASP B 1 151 ? 46.986 29.693 96.454 1.00 16.05 151 ASP B C 1
ATOM 4076 O O . ASP B 1 151 ? 45.907 30.068 95.969 1.00 15.84 151 ASP B O 1
ATOM 4081 N N . PRO B 1 152 ? 48.052 30.504 96.532 1.00 14.91 152 PRO B N 1
ATOM 4082 C CA . PRO B 1 152 ? 47.987 31.890 96.058 1.00 14.57 152 PRO B CA 1
ATOM 4083 C C . PRO B 1 152 ? 47.606 31.988 94.581 1.00 14.08 152 PRO B C 1
ATOM 4084 O O . PRO B 1 152 ? 47.931 31.103 93.777 1.00 14.27 152 PRO B O 1
ATOM 4088 N N . LEU B 1 153 ? 46.922 33.065 94.223 1.00 13.80 153 LEU B N 1
ATOM 4089 C CA . LEU B 1 153 ? 46.575 33.308 92.825 1.00 14.41 153 LEU B CA 1
ATOM 4090 C C . LEU B 1 153 ? 47.765 34.009 92.176 1.00 14.14 153 LEU B C 1
ATOM 4091 O O . LEU B 1 153 ? 48.286 35.002 92.704 1.00 15.13 153 LEU B O 1
ATOM 4096 N N . GLN B 1 154 ? 48.209 33.492 91.040 1.00 15.00 154 GLN B N 1
ATOM 4097 C CA . GLN B 1 154 ? 49.317 34.123 90.330 1.00 16.69 154 GLN B CA 1
ATOM 4098 C C . GLN B 1 154 ? 48.922 35.567 90.087 1.00 17.24 154 GLN B C 1
ATOM 4099 O O . GLN B 1 154 ? 47.768 35.845 89.701 1.00 16.57 154 GLN B O 1
ATOM 4105 N N . VAL B 1 155 ? 49.845 36.500 90.322 1.00 16.84 155 VAL B N 1
ATOM 4106 C CA . VAL B 1 155 ? 49.526 37.899 90.088 1.00 17.63 155 VAL B CA 1
ATOM 4107 C C . VAL B 1 155 ? 49.588 38.196 88.591 1.00 18.22 155 VAL B C 1
ATOM 4108 O O . VAL B 1 155 ? 50.649 38.094 87.964 1.00 18.89 155 VAL B O 1
ATOM 4112 N N . VAL B 1 156 ? 48.437 38.543 88.024 1.00 17.56 156 VAL B N 1
ATOM 4113 C CA . VAL B 1 156 ? 48.320 38.874 86.606 1.00 18.24 156 VAL B CA 1
ATOM 4114 C C . VAL B 1 156 ? 47.496 40.144 86.471 1.00 19.14 156 VAL B C 1
ATOM 4115 O O . VAL B 1 156 ? 46.291 40.134 86.753 1.00 20.45 156 VAL B O 1
ATOM 4119 N N . ASP B 1 157 ? 48.129 41.227 86.041 1.00 18.96 157 ASP B N 1
ATOM 4120 C CA . ASP B 1 157 ? 47.418 42.477 85.841 1.00 20.66 157 ASP B CA 1
ATOM 4121 C C . ASP B 1 157 ? 46.782 42.399 84.457 1.00 19.82 157 ASP B C 1
ATOM 4122 O O . ASP B 1 157 ? 47.326 41.744 83.566 1.00 19.82 157 ASP B O 1
ATOM 4127 N N . ASP B 1 158 ? 45.634 43.051 84.299 1.00 18.67 158 ASP B N 1
ATOM 4128 C CA . ASP B 1 158 ? 44.928 43.092 83.021 1.00 18.57 158 ASP B CA 1
ATOM 4129 C C . ASP B 1 158 ? 44.685 41.702 82.440 1.00 16.69 158 ASP B C 1
ATOM 4130 O O . ASP B 1 158 ? 44.892 41.453 81.255 1.00 15.04 158 ASP B O 1
ATOM 4135 N N . LEU B 1 159 ? 44.222 40.799 83.284 1.00 13.78 159 LEU B N 1
ATOM 4136 C CA . LEU B 1 159 ? 43.976 39.435 82.829 1.00 14.12 159 LEU B CA 1
ATOM 4137 C C . LEU B 1 159 ? 43.071 39.314 81.612 1.00 13.05 159 LEU B C 1
ATOM 4138 O O . LEU B 1 159 ? 43.422 38.641 80.638 1.00 13.03 159 LEU B O 1
ATOM 4143 N N . ASP B 1 160 ? 41.885 39.917 81.656 1.00 13.18 160 ASP B N 1
ATOM 4144 C CA . ASP B 1 160 ? 40.988 39.788 80.499 1.00 13.29 160 ASP B CA 1
ATOM 4145 C C . ASP B 1 160 ? 41.540 40.457 79.254 1.00 12.23 160 ASP B C 1
ATOM 4146 O O . ASP B 1 160 ? 41.338 39.975 78.145 1.00 10.95 160 ASP B O 1
ATOM 4151 N N . THR B 1 161 ? 42.244 41.575 79.420 1.00 11.61 161 THR B N 1
ATOM 4152 C CA . THR B 1 161 ? 42.818 42.232 78.259 1.00 12.22 161 THR B CA 1
ATOM 4153 C C . THR B 1 161 ? 43.828 41.304 77.578 1.00 12.37 161 THR B C 1
ATOM 4154 O O . THR B 1 161 ? 43.857 41.173 76.336 1.00 10.63 161 THR B O 1
ATOM 4158 N N . LYS B 1 162 ? 44.648 40.647 78.392 1.00 11.36 162 LYS B N 1
ATOM 4159 C CA . LYS B 1 162 ? 45.642 39.718 77.864 1.00 10.85 162 LYS B CA 1
ATOM 4160 C C . LYS B 1 162 ? 44.987 38.526 77.177 1.00 10.51 162 LYS B C 1
ATOM 4161 O O . LYS B 1 162 ? 45.403 38.104 76.097 1.00 10.19 162 LYS B O 1
ATOM 4167 N N . LEU B 1 163 ? 43.969 37.974 77.807 1.00 10.21 163 LEU B N 1
ATOM 4168 C CA . LEU B 1 163 ? 43.273 36.843 77.207 1.00 10.89 163 LEU B CA 1
ATOM 4169 C C . LEU B 1 163 ? 42.716 37.265 75.828 1.00 11.13 163 LEU B C 1
ATOM 4170 O O . LEU B 1 163 ? 42.797 36.526 74.848 1.00 10.79 163 LEU B O 1
ATOM 4175 N N . ASP B 1 164 ? 42.160 38.464 75.752 1.00 11.67 164 ASP B N 1
ATOM 4176 C CA . ASP B 1 164 ? 41.599 38.944 74.482 1.00 12.14 164 ASP B CA 1
ATOM 4177 C C . ASP B 1 164 ? 42.700 39.135 73.436 1.00 11.73 164 ASP B C 1
ATOM 4178 O O . ASP B 1 164 ? 42.583 38.686 72.301 1.00 12.02 164 ASP B O 1
ATOM 4183 N N . GLN B 1 165 ? 43.775 39.803 73.825 1.00 11.94 165 GLN B N 1
ATOM 4184 C CA . GLN B 1 165 ? 44.887 40.038 72.900 1.00 12.51 165 GLN B CA 1
ATOM 4185 C C . GLN B 1 165 ? 45.504 38.743 72.364 1.00 11.43 165 GLN B C 1
ATOM 4186 O O . GLN B 1 165 ? 45.654 38.581 71.140 1.00 10.11 165 GLN B O 1
ATOM 4192 N N . TYR B 1 166 ? 45.853 37.817 73.253 1.00 10.77 166 TYR B N 1
ATOM 4193 C CA . TYR B 1 166 ? 46.476 36.561 72.805 1.00 12.17 166 TYR B CA 1
ATOM 4194 C C . TYR B 1 166 ? 45.555 35.649 72.008 1.00 12.30 166 TYR B C 1
ATOM 4195 O O . TYR B 1 166 ? 45.959 35.125 70.974 1.00 12.42 166 TYR B O 1
ATOM 4204 N N . TRP B 1 167 ? 44.315 35.463 72.461 1.00 11.28 167 TRP B N 1
ATOM 4205 C CA . TRP B 1 167 ? 43.403 34.610 71.702 1.00 10.61 167 TRP B CA 1
ATOM 4206 C C . TRP B 1 167 ? 43.138 35.196 70.300 1.00 11.13 167 TRP B C 1
ATOM 4207 O O . TRP B 1 167 ? 43.069 34.472 69.294 1.00 10.48 167 TRP B O 1
ATOM 4218 N N . THR B 1 168 ? 42.971 36.511 70.239 1.00 11.22 168 THR B N 1
ATOM 4219 C CA . THR B 1 168 ? 42.720 37.176 68.975 1.00 11.80 168 THR B CA 1
ATOM 4220 C C . THR B 1 168 ? 43.925 37.011 68.046 1.00 12.02 168 THR B C 1
ATOM 4221 O O . THR B 1 168 ? 43.764 36.653 66.881 1.00 12.43 168 THR B O 1
ATOM 4225 N N . ALA B 1 169 ? 45.128 37.259 68.564 1.00 12.16 169 ALA B N 1
ATOM 4226 C CA . ALA B 1 169 ? 46.330 37.131 67.742 1.00 12.53 169 ALA B CA 1
ATOM 4227 C C . ALA B 1 169 ? 46.495 35.697 67.255 1.00 12.74 169 ALA B C 1
ATOM 4228 O O . ALA B 1 169 ? 46.781 35.462 66.070 1.00 13.05 169 ALA B O 1
ATOM 4230 N N . LEU B 1 170 ? 46.327 34.739 68.164 1.00 11.40 170 LEU B N 1
ATOM 4231 C CA . LEU B 1 170 ? 46.465 33.329 67.823 1.00 11.75 170 LEU B CA 1
ATOM 4232 C C . LEU B 1 170 ? 45.476 32.880 66.758 1.00 13.36 170 LEU B C 1
ATOM 4233 O O . LEU B 1 170 ? 45.838 32.153 65.815 1.00 12.67 170 LEU B O 1
ATOM 4238 N N . ASN B 1 171 ? 44.220 33.304 66.889 1.00 11.84 171 ASN B N 1
ATOM 4239 C CA . ASN B 1 171 ? 43.239 32.888 65.901 1.00 12.12 171 ASN B CA 1
ATOM 4240 C C . ASN B 1 171 ? 43.386 33.577 64.563 1.00 12.98 171 ASN B C 1
ATOM 4241 O O . ASN B 1 171 ? 43.056 32.990 63.529 1.00 12.07 171 ASN B O 1
ATOM 4246 N N . LEU B 1 172 ? 43.879 34.813 64.555 1.00 13.04 172 LEU B N 1
ATOM 4247 C CA . LEU B 1 172 ? 44.073 35.473 63.269 1.00 14.59 172 LEU B CA 1
ATOM 4248 C C . LEU B 1 172 ? 45.193 34.735 62.525 1.00 15.16 172 LEU B C 1
ATOM 4249 O O . LEU B 1 172 ? 45.112 34.556 61.308 1.00 15.99 172 LEU B O 1
ATOM 4254 N N . MET B 1 173 ? 46.228 34.305 63.243 1.00 16.14 173 MET B N 1
ATOM 4255 C CA . MET B 1 173 ? 47.304 33.553 62.587 1.00 16.52 173 MET B CA 1
ATOM 4256 C C . MET B 1 173 ? 46.767 32.241 62.035 1.00 16.46 173 MET B C 1
ATOM 4257 O O . MET B 1 173 ? 47.077 31.866 60.902 1.00 14.92 173 MET B O 1
ATOM 4262 N N . ILE B 1 174 ? 45.945 31.545 62.819 1.00 14.88 174 ILE B N 1
ATOM 4263 C CA . ILE B 1 174 ? 45.364 30.292 62.360 1.00 14.80 174 ILE B CA 1
ATOM 4264 C C . ILE B 1 174 ? 44.497 30.517 61.128 1.00 16.39 174 ILE B C 1
ATOM 4265 O O . ILE B 1 174 ? 44.591 29.796 60.140 1.00 15.97 174 ILE B O 1
ATOM 4270 N N . ASP B 1 175 ? 43.669 31.549 61.187 1.00 15.92 175 ASP B N 1
ATOM 4271 C CA . ASP B 1 175 ? 42.759 31.859 60.103 1.00 19.10 175 ASP B CA 1
ATOM 4272 C C . ASP B 1 175 ? 43.450 32.239 58.795 1.00 18.87 175 ASP B C 1
ATOM 4273 O O . ASP B 1 175 ? 43.070 31.752 57.727 1.00 19.93 175 ASP B O 1
ATOM 4278 N N . SER B 1 176 ? 44.461 33.095 58.872 1.00 18.53 176 SER B N 1
ATOM 4279 C CA . SER B 1 176 ? 45.118 33.553 57.657 1.00 19.17 176 SER B CA 1
ATOM 4280 C C . SER B 1 176 ? 45.874 32.471 56.901 1.00 19.22 176 SER B C 1
ATOM 4281 O O . SER B 1 176 ? 46.076 32.595 55.693 1.00 19.88 176 SER B O 1
ATOM 4284 N N . SER B 1 177 ? 46.279 31.414 57.593 1.00 18.36 177 SER B N 1
ATOM 4285 C CA . SER B 1 177 ? 47.004 30.333 56.932 1.00 18.23 177 SER B CA 1
ATOM 4286 C C . SER B 1 177 ? 46.186 29.052 56.873 1.00 17.78 177 SER B C 1
ATOM 4287 O O . SER B 1 177 ? 46.726 27.977 56.601 1.00 17.76 177 SER B O 1
ATOM 4290 N N . ASP B 1 178 ? 44.883 29.152 57.131 1.00 16.62 178 ASP B N 1
ATOM 4291 C CA . ASP B 1 178 ? 44.033 27.966 57.102 1.00 17.24 178 ASP B CA 1
ATOM 4292 C C . ASP B 1 178 ? 44.640 26.815 57.895 1.00 16.10 178 ASP B C 1
ATOM 4293 O O . ASP B 1 178 ? 44.647 25.662 57.420 1.00 16.38 178 ASP B O 1
ATOM 4298 N N . LEU B 1 179 ? 45.121 27.110 59.101 1.00 14.82 179 LEU B N 1
ATOM 4299 C CA . LEU B 1 179 ? 45.734 26.093 59.951 1.00 15.14 179 LEU B CA 1
ATOM 4300 C C . LEU B 1 179 ? 44.736 25.295 60.778 1.00 15.40 179 LEU B C 1
ATOM 4301 O O . LEU B 1 179 ? 43.550 25.642 60.868 1.00 14.38 179 LEU B O 1
ATOM 4306 N N . ILE B 1 180 ? 45.232 24.230 61.396 1.00 15.00 180 ILE B N 1
ATOM 4307 C CA . ILE B 1 180 ? 44.387 23.331 62.162 1.00 15.79 180 ILE B CA 1
ATOM 4308 C C . ILE B 1 180 ? 44.831 23.134 63.603 1.00 15.09 180 ILE B C 1
ATOM 4309 O O . ILE B 1 180 ? 45.879 22.562 63.864 1.00 14.89 180 ILE B O 1
ATOM 4314 N N . PRO B 1 181 ? 44.025 23.603 64.563 1.00 14.77 181 PRO B N 1
ATOM 4315 C CA . PRO B 1 181 ? 44.382 23.433 65.970 1.00 14.19 181 PRO B CA 1
ATOM 4316 C C . PRO B 1 181 ? 43.684 22.168 66.467 1.00 14.12 181 PRO B C 1
ATOM 4317 O O . PRO B 1 181 ? 42.614 21.851 65.979 1.00 14.95 181 PRO B O 1
ATOM 4321 N N . ASN B 1 182 ? 44.262 21.445 67.430 1.00 13.31 182 ASN B N 1
ATOM 4322 C CA . ASN B 1 182 ? 43.586 20.242 67.935 1.00 12.53 182 ASN B CA 1
ATOM 4323 C C . ASN B 1 182 ? 42.982 20.537 69.311 1.00 12.50 182 ASN B C 1
ATOM 4324 O O . ASN B 1 182 ? 42.595 19.621 70.028 1.00 11.15 182 ASN B O 1
ATOM 4329 N N . PHE B 1 183 ? 42.888 21.822 69.663 1.00 11.98 183 PHE B N 1
ATOM 4330 C CA . PHE B 1 183 ? 42.370 22.203 70.970 1.00 12.48 183 PHE B CA 1
ATOM 4331 C C . PHE B 1 183 ? 41.109 23.046 70.929 1.00 11.74 183 PHE B C 1
ATOM 4332 O O . PHE B 1 183 ? 40.840 23.788 71.864 1.00 10.58 183 PHE B O 1
ATOM 4340 N N . MET B 1 184 ? 40.325 22.895 69.862 1.00 10.75 184 MET B N 1
ATOM 4341 C CA . MET B 1 184 ? 39.099 23.675 69.691 1.00 11.64 184 MET B CA 1
ATOM 4342 C C . MET B 1 184 ? 37.874 22.780 69.540 1.00 11.92 184 MET B C 1
ATOM 4343 O O . MET B 1 184 ? 37.968 21.682 68.988 1.00 11.99 184 MET B O 1
ATOM 4348 N N . MET B 1 185 ? 36.724 23.239 70.048 1.00 10.51 185 MET B N 1
ATOM 4349 C CA . MET B 1 185 ? 35.490 22.479 69.916 1.00 9.83 185 MET B CA 1
ATOM 4350 C C . MET B 1 185 ? 34.395 23.371 69.337 1.00 9.90 185 MET B C 1
ATOM 4351 O O . MET B 1 185 ? 34.291 24.547 69.712 1.00 9.57 185 MET B O 1
ATOM 4356 N N . ARG B 1 186 ? 33.596 22.816 68.423 1.00 9.62 186 ARG B N 1
ATOM 4357 C CA . ARG B 1 186 ? 32.486 23.556 67.817 1.00 10.66 186 ARG B CA 1
ATOM 4358 C C . ARG B 1 186 ? 31.306 23.660 68.786 1.00 11.90 186 ARG B C 1
ATOM 4359 O O . ARG B 1 186 ? 30.508 24.598 68.695 1.00 11.52 186 ARG B O 1
ATOM 4367 N N . ASP B 1 187 ? 31.173 22.677 69.676 1.00 10.86 187 ASP B N 1
ATOM 4368 C CA . ASP B 1 187 ? 30.129 22.670 70.709 1.00 12.34 187 ASP B CA 1
ATOM 4369 C C . ASP B 1 187 ? 30.755 21.911 71.879 1.00 12.94 187 ASP B C 1
ATOM 4370 O O . ASP B 1 187 ? 30.836 20.672 71.868 1.00 12.61 187 ASP B O 1
ATOM 4375 N N . PRO B 1 188 ? 31.217 22.641 72.906 1.00 12.69 188 PRO B N 1
ATOM 4376 C CA . PRO B 1 188 ? 31.846 21.958 74.034 1.00 12.31 188 PRO B CA 1
ATOM 4377 C C . PRO B 1 188 ? 31.001 20.959 74.801 1.00 12.63 188 PRO B C 1
ATOM 4378 O O . PRO B 1 188 ? 31.546 20.162 75.550 1.00 12.29 188 PRO B O 1
ATOM 4382 N N . SER B 1 189 ? 29.689 20.961 74.591 1.00 13.82 189 SER B N 1
ATOM 4383 C CA . SER B 1 189 ? 28.873 19.977 75.282 1.00 15.80 189 SER B CA 1
ATOM 4384 C C . SER B 1 189 ? 29.346 18.577 74.826 1.00 15.97 189 SER B C 1
ATOM 4385 O O . SER B 1 189 ? 29.203 17.599 75.566 1.00 15.33 189 SER B O 1
ATOM 4388 N N . HIS B 1 190 ? 29.919 18.497 73.623 1.00 15.24 190 HIS B N 1
ATOM 4389 C CA . HIS B 1 190 ? 30.410 17.214 73.109 1.00 16.21 190 HIS B CA 1
ATOM 4390 C C . HIS B 1 190 ? 31.553 16.652 73.958 1.00 16.69 190 HIS B C 1
ATOM 4391 O O . HIS B 1 190 ? 31.812 15.447 73.923 1.00 18.14 190 HIS B O 1
ATOM 4398 N N . ALA B 1 191 ? 32.248 17.502 74.714 1.00 16.80 191 ALA B N 1
ATOM 4399 C CA . ALA B 1 191 ? 33.341 17.003 75.568 1.00 17.37 191 ALA B CA 1
ATOM 4400 C C . ALA B 1 191 ? 32.778 16.111 76.677 1.00 18.35 191 ALA B C 1
ATOM 4401 O O . ALA B 1 191 ? 33.381 15.100 77.052 1.00 18.14 191 ALA B O 1
ATOM 4403 N N . PHE B 1 192 ? 31.618 16.494 77.190 1.00 18.05 192 PHE B N 1
ATOM 4404 C CA . PHE B 1 192 ? 30.975 15.772 78.292 1.00 19.97 192 PHE B CA 1
ATOM 4405 C C . PHE B 1 192 ? 30.216 14.546 77.819 1.00 21.91 192 PHE B C 1
ATOM 4406 O O . PHE B 1 192 ? 30.121 13.544 78.534 1.00 23.64 192 PHE B O 1
ATOM 4414 N N . ASN B 1 193 ? 29.650 14.640 76.627 1.00 23.70 193 ASN B N 1
ATOM 4415 C CA . ASN B 1 193 ? 28.934 13.516 76.053 1.00 25.85 193 ASN B CA 1
ATOM 4416 C C . ASN B 1 193 ? 28.883 13.681 74.548 1.00 24.95 193 ASN B C 1
ATOM 4417 O O . ASN B 1 193 ? 28.233 14.579 74.018 1.00 25.10 193 ASN B O 1
ATOM 4422 N N . GLY B 1 194 ? 29.599 12.809 73.854 1.00 23.55 194 GLY B N 1
ATOM 4423 C CA . GLY B 1 194 ? 29.628 12.886 72.409 1.00 22.02 194 GLY B CA 1
ATOM 4424 C C . GLY B 1 194 ? 30.951 12.428 71.833 1.00 21.58 194 GLY B C 1
ATOM 4425 O O . GLY B 1 194 ? 30.981 11.497 71.021 1.00 20.23 194 GLY B O 1
ATOM 4426 N N . VAL B 1 195 ? 32.052 13.061 72.232 1.00 20.14 195 VAL B N 1
ATOM 4427 C CA . VAL B 1 195 ? 33.337 12.660 71.674 1.00 20.18 195 VAL B CA 1
ATOM 4428 C C . VAL B 1 195 ? 33.792 11.313 72.192 1.00 20.37 195 VAL B C 1
ATOM 4429 O O . VAL B 1 195 ? 33.464 10.920 73.309 1.00 20.00 195 VAL B O 1
ATOM 4433 N N . LYS B 1 196 ? 34.552 10.611 71.360 1.00 21.38 196 LYS B N 1
ATOM 4434 C CA . LYS B 1 196 ? 35.109 9.332 71.755 1.00 23.11 196 LYS B CA 1
ATOM 4435 C C . LYS B 1 196 ? 36.359 9.689 72.534 1.00 22.84 196 LYS B C 1
ATOM 4436 O O . LYS B 1 196 ? 37.092 10.596 72.148 1.00 22.70 196 LYS B O 1
ATOM 4442 N N . LEU B 1 197 ? 36.584 9.005 73.646 1.00 23.08 197 LEU B N 1
ATOM 4443 C CA . LEU B 1 197 ? 37.768 9.265 74.460 1.00 23.33 197 LEU B CA 1
ATOM 4444 C C . LEU B 1 197 ? 38.786 8.163 74.225 1.00 24.09 197 LEU B C 1
ATOM 4445 O O . LEU B 1 197 ? 38.437 6.984 74.271 1.00 26.03 197 LEU B O 1
ATOM 4450 N N . GLY B 1 198 ? 40.035 8.545 73.978 1.00 23.27 198 GLY B N 1
ATOM 4451 C CA . GLY B 1 198 ? 41.077 7.563 73.741 1.00 22.83 198 GLY B CA 1
ATOM 4452 C C . GLY B 1 198 ? 42.088 7.461 74.869 1.00 22.66 198 GLY B C 1
ATOM 4453 O O . GLY B 1 198 ? 42.352 8.430 75.580 1.00 21.82 198 GLY B O 1
ATOM 4454 N N . GLY B 1 199 ? 42.660 6.270 75.041 1.00 21.58 199 GLY B N 1
ATOM 4455 C CA . GLY B 1 199 ? 43.645 6.075 76.085 1.00 22.04 199 GLY B CA 1
ATOM 4456 C C . GLY B 1 199 ? 43.262 6.435 77.508 1.00 21.96 199 GLY B C 1
ATOM 4457 O O . GLY B 1 199 ? 42.152 6.151 77.976 1.00 22.45 199 GLY B O 1
ATOM 4458 N N . ASP B 1 200 ? 44.205 7.054 78.210 1.00 22.09 200 ASP B N 1
ATOM 4459 C CA . ASP B 1 200 ? 44.005 7.453 79.595 1.00 23.70 200 ASP B CA 1
ATOM 4460 C C . ASP B 1 200 ? 42.833 8.391 79.772 1.00 23.27 200 ASP B C 1
ATOM 4461 O O . ASP B 1 200 ? 42.277 8.495 80.870 1.00 23.90 200 ASP B O 1
ATOM 4466 N N . ALA B 1 201 ? 42.456 9.077 78.702 1.00 22.18 201 ALA B N 1
ATOM 4467 C CA . ALA B 1 201 ? 41.323 9.988 78.790 1.00 21.46 201 ALA B CA 1
ATOM 4468 C C . ALA B 1 201 ? 39.985 9.240 78.940 1.00 21.51 201 ALA B C 1
ATOM 4469 O O . ALA B 1 201 ? 38.983 9.837 79.312 1.00 20.56 201 ALA B O 1
ATOM 4471 N N . ARG B 1 202 ? 39.956 7.940 78.654 1.00 22.02 202 ARG B N 1
ATOM 4472 C CA . ARG B 1 202 ? 38.701 7.196 78.774 1.00 23.78 202 ARG B CA 1
ATOM 4473 C C . ARG B 1 202 ? 38.195 7.167 80.210 1.00 24.23 202 ARG B C 1
ATOM 4474 O O . ARG B 1 202 ? 37.010 6.931 80.451 1.00 25.86 202 ARG B O 1
ATOM 4482 N N . GLN B 1 203 ? 39.083 7.428 81.162 1.00 25.04 203 GLN B N 1
ATOM 4483 C CA . GLN B 1 203 ? 38.730 7.401 82.578 1.00 25.22 203 GLN B CA 1
ATOM 4484 C C . GLN B 1 203 ? 38.189 8.739 83.110 1.00 24.04 203 GLN B C 1
ATOM 4485 O O . GLN B 1 203 ? 37.824 8.861 84.286 1.00 22.30 203 GLN B O 1
ATOM 4491 N N . THR B 1 204 ? 38.115 9.739 82.245 1.00 21.21 204 THR B N 1
ATOM 4492 C CA . THR B 1 204 ? 37.668 11.055 82.689 1.00 19.38 204 THR B CA 1
ATOM 4493 C C . THR B 1 204 ? 36.261 11.116 83.272 1.00 19.24 204 THR B C 1
ATOM 4494 O O . THR B 1 204 ? 35.309 10.601 82.688 1.00 19.20 204 THR B O 1
ATOM 4498 N N . GLN B 1 205 ? 36.151 11.768 84.427 1.00 18.41 205 GLN B N 1
ATOM 4499 C CA . GLN B 1 205 ? 34.875 11.967 85.115 1.00 19.61 205 GLN B CA 1
ATOM 4500 C C . GLN B 1 205 ? 34.632 13.478 85.097 1.00 17.26 205 GLN B C 1
ATOM 4501 O O . GLN B 1 205 ? 35.269 14.200 85.841 1.00 17.31 205 GLN B O 1
ATOM 4507 N N . PHE B 1 206 ? 33.714 13.935 84.260 1.00 16.51 206 PHE B N 1
ATOM 4508 C CA . PHE B 1 206 ? 33.417 15.362 84.155 1.00 15.23 206 PHE B CA 1
ATOM 4509 C C . PHE B 1 206 ? 32.300 15.797 85.100 1.00 14.62 206 PHE B C 1
ATOM 4510 O O . PHE B 1 206 ? 31.171 15.333 84.960 1.00 15.07 206 PHE B O 1
ATOM 4518 N N . SER B 1 207 ? 32.596 16.700 86.029 1.00 13.20 207 SER B N 1
ATOM 4519 C CA . SER B 1 207 ? 31.568 17.202 86.943 1.00 13.37 207 SER B CA 1
ATOM 4520 C C . SER B 1 207 ? 30.740 18.292 86.264 1.00 13.16 207 SER B C 1
ATOM 4521 O O . SER B 1 207 ? 29.655 18.631 86.732 1.00 13.33 207 SER B O 1
ATOM 4524 N N . ARG B 1 208 ? 31.281 18.825 85.172 1.00 12.79 208 ARG B N 1
ATOM 4525 C CA . ARG B 1 208 ? 30.691 19.928 84.392 1.00 12.48 208 ARG B CA 1
ATOM 4526 C C . ARG B 1 208 ? 30.591 21.219 85.209 1.00 13.05 208 ARG B C 1
ATOM 4527 O O . ARG B 1 208 ? 29.792 22.098 84.894 1.00 13.05 208 ARG B O 1
ATOM 4535 N N . THR B 1 209 ? 31.411 21.334 86.245 1.00 12.84 209 THR B N 1
ATOM 4536 C CA . THR B 1 209 ? 31.400 22.530 87.071 1.00 13.45 209 THR B CA 1
ATOM 4537 C C . THR B 1 209 ? 32.715 22.649 87.852 1.00 13.35 209 THR B C 1
ATOM 4538 O O . THR B 1 209 ? 33.667 21.888 87.606 1.00 12.92 209 THR B O 1
ATOM 4542 N N . PHE B 1 210 ? 32.769 23.630 88.753 1.00 12.84 210 PHE B N 1
ATOM 4543 C CA . PHE B 1 210 ? 33.917 23.846 89.623 1.00 13.29 210 PHE B CA 1
ATOM 4544 C C . PHE B 1 210 ? 33.403 23.727 91.048 1.00 15.13 210 PHE B C 1
ATOM 4545 O O . PHE B 1 210 ? 32.922 24.716 91.629 1.00 14.87 210 PHE B O 1
ATOM 4553 N N . ASP B 1 211 ? 33.447 22.516 91.602 1.00 15.84 211 ASP B N 1
ATOM 4554 C CA . ASP B 1 211 ? 33.016 22.338 92.977 1.00 16.70 211 ASP B CA 1
ATOM 4555 C C . ASP B 1 211 ? 33.967 21.400 93.697 1.00 17.03 211 ASP B C 1
ATOM 4556 O O . ASP B 1 211 ? 34.836 20.786 93.077 1.00 15.39 211 ASP B O 1
ATOM 4561 N N . SER B 1 212 ? 33.838 21.329 95.012 1.00 17.51 212 SER B N 1
ATOM 4562 C CA . SER B 1 212 ? 34.758 20.522 95.805 1.00 20.47 212 SER B CA 1
ATOM 4563 C C . SER B 1 212 ? 34.474 19.023 95.827 1.00 22.44 212 SER B C 1
ATOM 4564 O O . SER B 1 212 ? 35.261 18.256 96.389 1.00 24.66 212 SER B O 1
ATOM 4567 N N . ARG B 1 213 ? 33.376 18.613 95.213 1.00 24.46 213 ARG B N 1
ATOM 4568 C CA . ARG B 1 213 ? 32.913 17.226 95.240 1.00 27.82 213 ARG B CA 1
ATOM 4569 C C . ARG B 1 213 ? 33.778 16.211 94.540 1.00 28.35 213 ARG B C 1
ATOM 4570 O O . ARG B 1 213 ? 33.827 15.050 94.953 1.00 28.56 213 ARG B O 1
ATOM 4578 N N . SER B 1 214 ? 34.441 16.630 93.471 1.00 29.60 214 SER B N 1
ATOM 4579 C CA . SER B 1 214 ? 35.310 15.730 92.750 1.00 30.22 214 SER B CA 1
ATOM 4580 C C . SER B 1 214 ? 36.623 16.397 92.328 1.00 30.59 214 SER B C 1
ATOM 4581 O O . SER B 1 214 ? 36.811 17.601 92.415 1.00 32.12 214 SER B O 1
ATOM 4584 N N . SER B 1 215 ? 37.520 15.550 91.876 1.00 29.40 215 SER B N 1
ATOM 4585 C CA . SER B 1 215 ? 38.856 15.882 91.441 1.00 26.34 215 SER B CA 1
ATOM 4586 C C . SER B 1 215 ? 39.111 16.852 90.259 1.00 23.17 215 SER B C 1
ATOM 4587 O O . SER B 1 215 ? 38.847 16.482 89.129 1.00 24.33 215 SER B O 1
ATOM 4590 N N . LEU B 1 216 ? 39.680 18.042 90.488 1.00 19.34 216 LEU B N 1
ATOM 4591 C CA . LEU B 1 216 ? 39.969 18.966 89.366 1.00 17.18 216 LEU B CA 1
ATOM 4592 C C . LEU B 1 216 ? 41.402 18.816 88.830 1.00 17.54 216 LEU B C 1
ATOM 4593 O O . LEU B 1 216 ? 41.799 19.484 87.870 1.00 16.55 216 LEU B O 1
ATOM 4598 N N . GLU B 1 217 ? 42.183 17.921 89.432 1.00 17.50 217 GLU B N 1
ATOM 4599 C CA . GLU B 1 217 ? 43.542 17.680 88.952 1.00 17.93 217 GLU B CA 1
ATOM 4600 C C . GLU B 1 217 ? 43.412 16.577 87.880 1.00 17.65 217 GLU B C 1
ATOM 4601 O O . GLU B 1 217 ? 42.925 15.481 88.160 1.00 17.45 217 GLU B O 1
ATOM 4607 N N . TRP B 1 218 ? 43.827 16.875 86.651 1.00 17.13 218 TRP B N 1
ATOM 4608 C CA . TRP B 1 218 ? 43.689 15.936 85.551 1.00 16.31 218 TRP B CA 1
ATOM 4609 C C . TRP B 1 218 ? 44.606 16.326 84.395 1.00 16.21 218 TRP B C 1
ATOM 4610 O O . TRP B 1 218 ? 45.191 17.401 84.400 1.00 16.14 218 TRP B O 1
ATOM 4621 N N . GLY B 1 219 ? 44.716 15.455 83.392 1.00 15.76 219 GLY B N 1
ATOM 4622 C CA . GLY B 1 219 ? 45.567 15.773 82.271 1.00 15.01 219 GLY B CA 1
ATOM 4623 C C . GLY B 1 219 ? 44.964 16.830 81.351 1.00 15.59 219 GLY B C 1
ATOM 4624 O O . GLY B 1 219 ? 43.811 17.208 81.486 1.00 15.89 219 GLY B O 1
ATOM 4625 N N . VAL B 1 220 ? 45.780 17.294 80.413 1.00 15.53 220 VAL B N 1
ATOM 4626 C CA . VAL B 1 220 ? 45.387 18.280 79.407 1.00 14.45 220 VAL B CA 1
ATOM 4627 C C . VAL B 1 220 ? 44.731 17.473 78.290 1.00 15.12 220 VAL B C 1
ATOM 4628 O O . VAL B 1 220 ? 45.357 16.582 77.715 1.00 13.55 220 VAL B O 1
ATOM 4632 N N . MET B 1 221 ? 43.478 17.804 77.967 1.00 13.79 221 MET B N 1
ATOM 4633 C CA . MET B 1 221 ? 42.737 17.070 76.949 1.00 13.24 221 MET B CA 1
ATOM 4634 C C . MET B 1 221 ? 42.627 17.834 75.635 1.00 14.23 221 MET B C 1
ATOM 4635 O O . MET B 1 221 ? 42.234 19.000 75.625 1.00 11.19 221 MET B O 1
ATOM 4640 N N . VAL B 1 222 ? 42.966 17.149 74.541 1.00 12.26 222 VAL B N 1
ATOM 4641 C CA . VAL B 1 222 ? 42.965 17.719 73.196 1.00 12.35 222 VAL B CA 1
ATOM 4642 C C . VAL B 1 222 ? 42.558 16.636 72.205 1.00 12.12 222 VAL B C 1
ATOM 4643 O O . VAL B 1 222 ? 42.486 15.458 72.563 1.00 12.06 222 VAL B O 1
ATOM 4647 N N . TYR B 1 223 ? 42.328 17.017 70.957 1.00 12.20 223 TYR B N 1
ATOM 4648 C CA . TYR B 1 223 ? 41.979 16.006 69.957 1.00 12.93 223 TYR B CA 1
ATOM 4649 C C . TYR B 1 223 ? 43.230 15.258 69.500 1.00 12.08 223 TYR B C 1
ATOM 4650 O O . TYR B 1 223 ? 44.314 15.835 69.400 1.00 10.97 223 TYR B O 1
ATOM 4659 N N . ASP B 1 224 ? 43.052 13.977 69.206 1.00 12.96 224 ASP B N 1
ATOM 4660 C CA . ASP B 1 224 ? 44.132 13.136 68.677 1.00 14.04 224 ASP B CA 1
ATOM 4661 C C . ASP B 1 224 ? 43.920 13.121 67.160 1.00 13.41 224 ASP B C 1
ATOM 4662 O O . ASP B 1 224 ? 43.079 12.382 66.642 1.00 14.42 224 ASP B O 1
ATOM 4667 N N . TYR B 1 225 ? 44.649 13.975 66.457 1.00 12.72 225 TYR B N 1
ATOM 4668 C CA . TYR B 1 225 ? 44.547 14.080 65.018 1.00 14.33 225 TYR B CA 1
ATOM 4669 C C . TYR B 1 225 ? 45.611 13.204 64.325 1.00 15.75 225 TYR B C 1
ATOM 4670 O O . TYR B 1 225 ? 45.946 13.430 63.161 1.00 15.20 225 TYR B O 1
ATOM 4679 N N . SER B 1 226 ? 46.131 12.212 65.049 1.00 15.51 226 SER B N 1
ATOM 4680 C CA . SER B 1 226 ? 47.137 11.298 64.500 1.00 18.47 226 SER B CA 1
ATOM 4681 C C . SER B 1 226 ? 46.688 10.697 63.181 1.00 18.42 226 SER B C 1
ATOM 4682 O O . SER B 1 226 ? 47.428 10.690 62.198 1.00 18.89 226 SER B O 1
ATOM 4685 N N . GLU B 1 227 ? 45.471 10.170 63.171 1.00 18.95 227 GLU B N 1
ATOM 4686 C CA . GLU B 1 227 ? 44.938 9.543 61.967 1.00 20.09 227 GLU B CA 1
ATOM 4687 C C . GLU B 1 227 ? 44.768 10.533 60.824 1.00 20.22 227 GLU B C 1
ATOM 4688 O O . GLU B 1 227 ? 45.009 10.194 59.666 1.00 20.39 227 GLU B O 1
ATOM 4694 N N . LEU B 1 228 ? 44.377 11.772 61.130 1.00 18.27 228 LEU B N 1
ATOM 4695 C CA . LEU B 1 228 ? 44.214 12.750 60.070 1.00 18.28 228 LEU B CA 1
ATOM 4696 C C . LEU B 1 228 ? 45.565 13.063 59.422 1.00 18.34 228 LEU B C 1
ATOM 4697 O O . LEU B 1 228 ? 45.669 13.177 58.200 1.00 17.47 228 LEU B O 1
ATOM 4702 N N . GLU B 1 229 ? 46.597 13.200 60.245 1.00 17.91 229 GLU B N 1
ATOM 4703 C CA . GLU B 1 229 ? 47.929 13.513 59.745 1.00 19.01 229 GLU B CA 1
ATOM 4704 C C . GLU B 1 229 ? 48.439 12.501 58.729 1.00 18.91 229 GLU B C 1
ATOM 4705 O O . GLU B 1 229 ? 49.110 12.870 57.761 1.00 18.89 229 GLU B O 1
ATOM 4711 N N . HIS B 1 230 ? 48.104 11.233 58.939 1.00 18.01 230 HIS B N 1
ATOM 4712 C CA . HIS B 1 230 ? 48.598 10.160 58.074 1.00 19.32 230 HIS B CA 1
ATOM 4713 C C . HIS B 1 230 ? 47.604 9.495 57.125 1.00 20.65 230 HIS B C 1
ATOM 4714 O O . HIS B 1 230 ? 47.911 8.468 56.512 1.00 19.66 230 HIS B O 1
ATOM 4721 N N . ASP B 1 231 ? 46.426 10.095 56.984 1.00 20.46 231 ASP B N 1
ATOM 4722 C CA . ASP B 1 231 ? 45.381 9.572 56.099 1.00 22.03 231 ASP B CA 1
ATOM 4723 C C . ASP B 1 231 ? 45.766 10.052 54.701 1.00 22.35 231 ASP B C 1
ATOM 4724 O O . ASP B 1 231 ? 45.770 11.247 54.434 1.00 21.31 231 ASP B O 1
ATOM 4729 N N . PRO B 1 232 ? 46.106 9.131 53.787 1.00 22.60 232 PRO B N 1
ATOM 4730 C CA . PRO B 1 232 ? 46.480 9.597 52.451 1.00 23.76 232 PRO B CA 1
ATOM 4731 C C . PRO B 1 232 ? 45.334 10.239 51.649 1.00 24.62 232 PRO B C 1
ATOM 4732 O O . PRO B 1 232 ? 45.583 10.893 50.635 1.00 25.83 232 PRO B O 1
ATOM 4736 N N . SER B 1 233 ? 44.096 10.070 52.107 1.00 24.96 233 SER B N 1
ATOM 4737 C CA . SER B 1 233 ? 42.934 10.644 51.409 1.00 26.52 233 SER B CA 1
ATOM 4738 C C . SER B 1 233 ? 42.480 11.986 52.000 1.00 27.77 233 SER B C 1
ATOM 4739 O O . SER B 1 233 ? 41.520 12.606 51.516 1.00 29.00 233 SER B O 1
ATOM 4742 N N . LYS B 1 234 ? 43.160 12.436 53.047 1.00 26.76 234 LYS B N 1
ATOM 4743 C CA . LYS B 1 234 ? 42.789 13.696 53.687 1.00 26.73 234 LYS B CA 1
ATOM 4744 C C . LYS B 1 234 ? 43.984 14.603 53.824 1.00 26.30 234 LYS B C 1
ATOM 4745 O O . LYS B 1 234 ? 44.409 14.936 54.931 1.00 28.20 234 LYS B O 1
ATOM 4751 N N . GLY B 1 235 ? 44.502 15.027 52.683 1.00 25.86 235 GLY B N 1
ATOM 4752 C CA . GLY B 1 235 ? 45.665 15.887 52.680 1.00 25.98 235 GLY B CA 1
ATOM 4753 C C . GLY B 1 235 ? 45.366 17.345 52.942 1.00 25.13 235 GLY B C 1
ATOM 4754 O O . GLY B 1 235 ? 44.308 17.700 53.471 1.00 25.26 235 GLY B O 1
ATOM 4755 N N . ARG B 1 236 ? 46.306 18.188 52.532 1.00 24.40 236 ARG B N 1
ATOM 4756 C CA . ARG B 1 236 ? 46.217 19.627 52.738 1.00 23.28 236 ARG B CA 1
ATOM 4757 C C . ARG B 1 236 ? 44.976 20.304 52.160 1.00 23.24 236 ARG B C 1
ATOM 4758 O O . ARG B 1 236 ? 44.342 21.108 52.851 1.00 22.31 236 ARG B O 1
ATOM 4766 N N . ALA B 1 237 ? 44.624 20.001 50.911 1.00 22.40 237 ALA B N 1
ATOM 4767 C CA . ALA B 1 237 ? 43.437 20.607 50.300 1.00 21.31 237 ALA B CA 1
ATOM 4768 C C . ALA B 1 237 ? 42.159 20.233 51.075 1.00 20.21 237 ALA B C 1
ATOM 4769 O O . ALA B 1 237 ? 41.252 21.058 51.251 1.00 20.57 237 ALA B O 1
ATOM 4771 N N . TYR B 1 238 ? 42.087 18.986 51.518 1.00 19.82 238 TYR B N 1
ATOM 4772 C CA . TYR B 1 238 ? 40.935 18.496 52.270 1.00 19.57 238 TYR B CA 1
ATOM 4773 C C . TYR B 1 238 ? 40.866 19.257 53.587 1.00 19.55 238 TYR B C 1
ATOM 4774 O O . TYR B 1 238 ? 39.799 19.666 54.012 1.00 18.01 238 TYR B O 1
ATOM 4783 N N . ARG B 1 239 ? 42.013 19.415 54.237 1.00 18.84 239 ARG B N 1
ATOM 4784 C CA . ARG B 1 239 ? 42.052 20.111 55.525 1.00 19.31 239 ARG B CA 1
ATOM 4785 C C . ARG B 1 239 ? 41.656 21.564 55.398 1.00 19.94 239 ARG B C 1
ATOM 4786 O O . ARG B 1 239 ? 40.991 22.093 56.281 1.00 20.03 239 ARG B O 1
ATOM 4794 N N . LYS B 1 240 ? 42.078 22.210 54.319 1.00 19.58 240 LYS B N 1
ATOM 4795 C CA . LYS B 1 240 ? 41.724 23.608 54.091 1.00 20.45 240 LYS B CA 1
ATOM 4796 C C . LYS B 1 240 ? 40.235 23.740 53.801 1.00 20.13 240 LYS B C 1
ATOM 4797 O O . LYS B 1 240 ? 39.592 24.702 54.230 1.00 20.21 240 LYS B O 1
ATOM 4803 N N . GLU B 1 241 ? 39.683 22.780 53.061 1.00 19.60 241 GLU B N 1
ATOM 4804 C CA . GLU B 1 241 ? 38.269 22.830 52.719 1.00 20.15 241 GLU B CA 1
ATOM 4805 C C . GLU B 1 241 ? 37.313 22.597 53.887 1.00 19.09 241 GLU B C 1
ATOM 4806 O O . GLU B 1 241 ? 36.261 23.238 53.965 1.00 19.37 241 GLU B O 1
ATOM 4812 N N . LEU B 1 242 ? 37.680 21.706 54.797 1.00 17.12 242 LEU B N 1
ATOM 4813 C CA . LEU B 1 242 ? 36.768 21.341 55.861 1.00 17.02 242 LEU B CA 1
ATOM 4814 C C . LEU B 1 242 ? 37.202 21.472 57.317 1.00 15.67 242 LEU B C 1
ATOM 4815 O O . LEU B 1 242 ? 36.397 21.819 58.191 1.00 15.40 242 LEU B O 1
ATOM 4820 N N . VAL B 1 243 ? 38.471 21.194 57.576 1.00 14.66 243 VAL B N 1
ATOM 4821 C CA . VAL B 1 243 ? 38.950 21.155 58.949 1.00 13.46 243 VAL B CA 1
ATOM 4822 C C . VAL B 1 243 ? 39.376 22.440 59.609 1.00 12.75 243 VAL B C 1
ATOM 4823 O O . VAL B 1 243 ? 39.182 22.585 60.805 1.00 13.66 243 VAL B O 1
ATOM 4827 N N . THR B 1 244 ? 39.978 23.357 58.862 1.00 12.75 244 THR B N 1
ATOM 4828 C CA . THR B 1 244 ? 40.435 24.615 59.464 1.00 11.98 244 THR B CA 1
ATOM 4829 C C . THR B 1 244 ? 39.176 25.270 60.077 1.00 11.18 244 THR B C 1
ATOM 4830 O O . THR B 1 244 ? 38.101 25.213 59.493 1.00 11.54 244 THR B O 1
ATOM 4834 N N . PRO B 1 245 ? 39.307 25.879 61.269 1.00 11.80 245 PRO B N 1
ATOM 4835 C CA . PRO B 1 245 ? 38.171 26.508 61.956 1.00 11.58 245 PRO B CA 1
ATOM 4836 C C . PRO B 1 245 ? 37.182 27.349 61.169 1.00 11.85 245 PRO B C 1
ATOM 4837 O O . PRO B 1 245 ? 35.975 27.237 61.388 1.00 11.21 245 PRO B O 1
ATOM 4841 N N . ALA B 1 246 ? 37.673 28.175 60.255 1.00 12.08 246 ALA B N 1
ATOM 4842 C CA . ALA B 1 246 ? 36.779 29.050 59.519 1.00 12.89 246 ALA B CA 1
ATOM 4843 C C . ALA B 1 246 ? 35.621 28.361 58.802 1.00 13.62 246 ALA B C 1
ATOM 4844 O O . ALA B 1 246 ? 34.550 28.962 58.608 1.00 13.48 246 ALA B O 1
ATOM 4846 N N . ARG B 1 247 ? 35.802 27.109 58.414 1.00 13.77 247 ARG B N 1
ATOM 4847 C CA . ARG B 1 247 ? 34.734 26.413 57.712 1.00 15.14 247 ARG B CA 1
ATOM 4848 C C . ARG B 1 247 ? 33.521 26.211 58.601 1.00 15.01 247 ARG B C 1
ATOM 4849 O O . ARG B 1 247 ? 32.390 26.386 58.141 1.00 17.94 247 ARG B O 1
ATOM 4857 N N . ASP B 1 248 ? 33.742 25.857 59.863 1.00 13.28 248 ASP B N 1
ATOM 4858 C CA . ASP B 1 248 ? 32.634 25.650 60.793 1.00 12.88 248 ASP B CA 1
ATOM 4859 C C . ASP B 1 248 ? 32.244 26.911 61.584 1.00 12.31 248 ASP B C 1
ATOM 4860 O O . ASP B 1 248 ? 31.079 27.127 61.863 1.00 12.10 248 ASP B O 1
ATOM 4865 N N . PHE B 1 249 ? 33.235 27.709 61.954 1.00 11.55 249 PHE B N 1
ATOM 4866 C CA . PHE B 1 249 ? 33.000 28.887 62.792 1.00 11.71 249 PHE B CA 1
ATOM 4867 C C . PHE B 1 249 ? 32.889 30.209 62.068 1.00 12.77 249 PHE B C 1
ATOM 4868 O O . PHE B 1 249 ? 32.563 31.229 62.698 1.00 14.09 249 PHE B O 1
ATOM 4876 N N . GLY B 1 250 ? 33.185 30.198 60.772 1.00 12.82 250 GLY B N 1
ATOM 4877 C CA . GLY B 1 250 ? 33.212 31.421 59.995 1.00 13.27 250 GLY B CA 1
ATOM 4878 C C . GLY B 1 250 ? 34.600 32.017 60.152 1.00 13.50 250 GLY B C 1
ATOM 4879 O O . GLY B 1 250 ? 35.308 31.690 61.120 1.00 12.30 250 GLY B O 1
ATOM 4880 N N . HIS B 1 251 ? 35.031 32.861 59.219 1.00 12.19 251 HIS B N 1
ATOM 4881 C CA . HIS B 1 251 ? 36.351 33.479 59.364 1.00 13.27 251 HIS B CA 1
ATOM 4882 C C . HIS B 1 251 ? 36.373 34.275 60.667 1.00 12.78 251 HIS B C 1
ATOM 4883 O O . HIS B 1 251 ? 35.449 35.050 60.959 1.00 12.37 251 HIS B O 1
ATOM 4890 N N . PHE B 1 252 ? 37.440 34.083 61.441 1.00 10.90 252 PHE B N 1
ATOM 4891 C CA . PHE B 1 252 ? 37.563 34.713 62.758 1.00 11.79 252 PHE B CA 1
ATOM 4892 C C . PHE B 1 252 ? 37.295 36.216 62.811 1.00 11.79 252 PHE B C 1
ATOM 4893 O O . PHE B 1 252 ? 36.569 36.695 63.702 1.00 12.69 252 PHE B O 1
ATOM 4901 N N . GLY B 1 253 ? 37.869 36.973 61.878 1.00 11.54 253 GLY B N 1
ATOM 4902 C CA . GLY B 1 253 ? 37.654 38.409 61.912 1.00 12.89 253 GLY B CA 1
ATOM 4903 C C . GLY B 1 253 ? 36.302 38.856 61.406 1.00 13.51 253 GLY B C 1
ATOM 4904 O O . GLY B 1 253 ? 35.971 40.049 61.442 1.00 15.24 253 GLY B O 1
ATOM 4905 N N . LEU B 1 254 ? 35.500 37.908 60.945 1.00 12.59 254 LEU B N 1
ATOM 4906 C CA . LEU B 1 254 ? 34.191 38.230 60.405 1.00 14.19 254 LEU B CA 1
ATOM 4907 C C . LEU B 1 254 ? 33.162 37.248 60.947 1.00 13.14 254 LEU B C 1
ATOM 4908 O O . LEU B 1 254 ? 32.319 36.734 60.211 1.00 14.41 254 LEU B O 1
ATOM 4913 N N . SER B 1 255 ? 33.223 36.997 62.250 1.00 10.32 255 SER B N 1
ATOM 4914 C CA . SER B 1 255 ? 32.275 36.071 62.847 1.00 10.25 255 SER B CA 1
ATOM 4915 C C . SER B 1 255 ? 31.932 36.404 64.289 1.00 9.45 255 SER B C 1
ATOM 4916 O O . SER B 1 255 ? 32.808 36.804 65.065 1.00 9.32 255 SER B O 1
ATOM 4919 N N . HIS B 1 256 ? 30.652 36.245 64.630 1.00 7.50 256 HIS B N 1
ATOM 4920 C CA . HIS B 1 256 ? 30.179 36.465 66.000 1.00 7.26 256 HIS B CA 1
ATOM 4921 C C . HIS B 1 256 ? 30.219 35.146 66.769 1.00 7.30 256 HIS B C 1
ATOM 4922 O O . HIS B 1 256 ? 30.049 35.135 67.984 1.00 9.67 256 HIS B O 1
ATOM 4929 N N . TYR B 1 257 ? 30.401 34.032 66.071 1.00 8.76 257 TYR B N 1
ATOM 4930 C CA . TYR B 1 257 ? 30.360 32.749 66.768 1.00 7.98 257 TYR B CA 1
ATOM 4931 C C . TYR B 1 257 ? 31.481 32.564 67.769 1.00 8.53 257 TYR B C 1
ATOM 4932 O O . TYR B 1 257 ? 32.619 32.989 67.547 1.00 9.75 257 TYR B O 1
ATOM 4941 N N . SER B 1 258 ? 31.147 31.882 68.855 1.00 7.92 258 SER B N 1
ATOM 4942 C CA . SER B 1 258 ? 32.129 31.582 69.899 1.00 7.11 258 SER B CA 1
ATOM 4943 C C . SER B 1 258 ? 32.978 30.395 69.448 1.00 8.34 258 SER B C 1
ATOM 4944 O O . SER B 1 258 ? 32.502 29.549 68.698 1.00 8.77 258 SER B O 1
ATOM 4947 N N . ARG B 1 259 ? 34.224 30.333 69.918 1.00 7.02 259 ARG B N 1
ATOM 4948 C CA . ARG B 1 259 ? 35.071 29.169 69.640 1.00 8.26 259 ARG B CA 1
ATOM 4949 C C . ARG B 1 259 ? 35.401 28.641 71.018 1.00 7.58 259 ARG B C 1
ATOM 4950 O O . ARG B 1 259 ? 35.851 29.404 71.879 1.00 9.15 259 ARG B O 1
ATOM 4958 N N . ALA B 1 260 ? 35.176 27.351 71.247 1.00 7.19 260 ALA B N 1
ATOM 4959 C CA . ALA B 1 260 ? 35.486 26.761 72.549 1.00 7.39 260 ALA B CA 1
ATOM 4960 C C . ALA B 1 260 ? 36.789 25.967 72.445 1.00 8.52 260 ALA B C 1
ATOM 4961 O O . ALA B 1 260 ? 37.244 25.670 71.351 1.00 9.58 260 ALA B O 1
ATOM 4963 N N . THR B 1 261 ? 37.399 25.653 73.585 1.00 8.45 261 THR B N 1
ATOM 4964 C CA . THR B 1 261 ? 38.599 24.824 73.550 1.00 9.44 261 THR B CA 1
ATOM 4965 C C . THR B 1 261 ? 38.170 23.445 74.030 1.00 10.11 261 THR B C 1
ATOM 4966 O O . THR B 1 261 ? 37.034 23.236 74.473 1.00 10.82 261 THR B O 1
ATOM 4970 N N . THR B 1 262 ? 39.080 22.485 73.909 1.00 10.44 262 THR B N 1
ATOM 4971 C CA . THR B 1 262 ? 38.846 21.167 74.470 1.00 10.55 262 THR B CA 1
ATOM 4972 C C . THR B 1 262 ? 39.111 21.365 75.988 1.00 10.77 262 THR B C 1
ATOM 4973 O O . THR B 1 262 ? 39.439 22.475 76.411 1.00 10.61 262 THR B O 1
ATOM 4977 N N . PRO B 1 263 ? 38.972 20.310 76.825 1.00 10.38 263 PRO B N 1
ATOM 4978 C CA . PRO B 1 263 ? 39.221 20.478 78.275 1.00 11.47 263 PRO B CA 1
ATOM 4979 C C . PRO B 1 263 ? 40.731 20.550 78.619 1.00 11.73 263 PRO B C 1
ATOM 4980 O O . PRO B 1 263 ? 41.352 19.562 79.066 1.00 11.68 263 PRO B O 1
ATOM 4984 N N . ILE B 1 264 ? 41.314 21.722 78.396 1.00 11.97 264 ILE B N 1
ATOM 4985 C CA . ILE B 1 264 ? 42.739 21.945 78.628 1.00 12.09 264 ILE B CA 1
ATOM 4986 C C . ILE B 1 264 ? 43.105 21.906 80.114 1.00 12.37 264 ILE B C 1
ATOM 4987 O O . ILE B 1 264 ? 44.113 21.307 80.495 1.00 12.64 264 ILE B O 1
ATOM 4992 N N . LEU B 1 265 ? 42.277 22.531 80.954 1.00 10.93 265 LEU B N 1
ATOM 4993 C CA . LEU B 1 265 ? 42.501 22.569 82.402 1.00 11.39 265 LEU B CA 1
ATOM 4994 C C . LEU B 1 265 ? 41.202 22.364 83.169 1.00 12.40 265 LEU B C 1
ATOM 4995 O O . LEU B 1 265 ? 40.138 22.885 82.780 1.00 11.64 265 LEU B O 1
ATOM 5000 N N . GLY B 1 266 ? 41.289 21.614 84.263 1.00 11.92 266 GLY B N 1
ATOM 5001 C CA . GLY B 1 266 ? 40.113 21.407 85.108 1.00 13.31 266 GLY B CA 1
ATOM 5002 C C . GLY B 1 266 ? 38.970 20.639 84.480 1.00 12.98 266 GLY B C 1
ATOM 5003 O O . GLY B 1 266 ? 37.820 20.717 84.959 1.00 13.88 266 GLY B O 1
ATOM 5004 N N . LYS B 1 267 ? 39.267 19.908 83.411 1.00 12.45 267 LYS B N 1
ATOM 5005 C CA . LYS B 1 267 ? 38.259 19.123 82.699 1.00 11.79 267 LYS B CA 1
ATOM 5006 C C . LYS B 1 267 ? 37.125 20.048 82.275 1.00 11.82 267 LYS B C 1
ATOM 5007 O O . LYS B 1 267 ? 35.982 19.634 82.111 1.00 11.46 267 LYS B O 1
ATOM 5013 N N . MET B 1 268 ? 37.490 21.298 82.026 1.00 9.55 268 MET B N 1
ATOM 5014 C CA . MET B 1 268 ? 36.501 22.317 81.689 1.00 11.06 268 MET B CA 1
ATOM 5015 C C . MET B 1 268 ? 36.832 23.141 80.461 1.00 9.78 268 MET B C 1
ATOM 5016 O O . MET B 1 268 ? 37.738 23.966 80.487 1.00 10.47 268 MET B O 1
ATOM 5021 N N . PRO B 1 269 ? 36.101 22.917 79.361 1.00 9.90 269 PRO B N 1
ATOM 5022 C CA . PRO B 1 269 ? 36.323 23.679 78.133 1.00 9.89 269 PRO B CA 1
ATOM 5023 C C . PRO B 1 269 ? 36.163 25.188 78.406 1.00 10.10 269 PRO B C 1
ATOM 5024 O O . PRO B 1 269 ? 35.310 25.614 79.214 1.00 7.99 269 PRO B O 1
ATOM 5028 N N . ALA B 1 270 ? 36.968 25.993 77.724 1.00 9.39 270 ALA B N 1
ATOM 5029 C CA . ALA B 1 270 ? 36.857 27.444 77.847 1.00 8.93 270 ALA B CA 1
ATOM 5030 C C . ALA B 1 270 ? 36.034 27.884 76.625 1.00 10.06 270 ALA B C 1
ATOM 5031 O O . ALA B 1 270 ? 36.083 27.249 75.572 1.00 12.37 270 ALA B O 1
ATOM 5033 N N . VAL B 1 271 ? 35.264 28.952 76.761 1.00 7.91 271 VAL B N 1
ATOM 5034 C CA . VAL B 1 271 ? 34.465 29.454 75.649 1.00 7.27 271 VAL B CA 1
ATOM 5035 C C . VAL B 1 271 ? 34.916 30.880 75.430 1.00 7.80 271 VAL B C 1
ATOM 5036 O O . VAL B 1 271 ? 34.889 31.677 76.370 1.00 9.20 271 VAL B O 1
ATOM 5040 N N . PHE B 1 272 ? 35.328 31.204 74.206 1.00 7.91 272 PHE B N 1
ATOM 5041 C CA . PHE B 1 272 ? 35.763 32.557 73.878 1.00 8.24 272 PHE B CA 1
ATOM 5042 C C . PHE B 1 272 ? 34.726 33.205 72.984 1.00 8.42 272 PHE B C 1
ATOM 5043 O O . PHE B 1 272 ? 34.307 32.603 71.993 1.00 8.43 272 PHE B O 1
ATOM 5051 N N . SER B 1 273 ? 34.307 34.423 73.313 1.00 7.85 273 SER B N 1
ATOM 5052 C CA . SER B 1 273 ? 33.339 35.101 72.460 1.00 8.79 273 SER B CA 1
ATOM 5053 C C . SER B 1 273 ? 34.010 35.443 71.124 1.00 8.71 273 SER B C 1
ATOM 5054 O O . SER B 1 273 ? 35.245 35.549 71.035 1.00 9.43 273 SER B O 1
ATOM 5057 N N . GLY B 1 274 ? 33.209 35.564 70.071 1.00 7.51 274 GLY B N 1
ATOM 5058 C CA . GLY B 1 274 ? 33.761 35.875 68.748 1.00 9.19 274 GLY B CA 1
ATOM 5059 C C . GLY B 1 274 ? 34.295 37.293 68.597 1.00 10.47 274 GLY B C 1
ATOM 5060 O O . GLY B 1 274 ? 33.848 38.227 69.287 1.00 9.46 274 GLY B O 1
ATOM 5061 N N . MET B 1 275 ? 35.220 37.485 67.661 1.00 10.62 275 MET B N 1
ATOM 5062 C CA . MET B 1 275 ? 35.802 38.818 67.482 1.00 10.87 275 MET B CA 1
ATOM 5063 C C . MET B 1 275 ? 34.781 39.899 67.141 1.00 10.71 275 MET B C 1
ATOM 5064 O O . MET B 1 275 ? 34.926 41.053 67.571 1.00 11.54 275 MET B O 1
ATOM 5069 N N . LEU B 1 276 ? 33.740 39.552 66.393 1.00 9.50 276 LEU B N 1
ATOM 5070 C CA . LEU B 1 276 ? 32.746 40.573 66.038 1.00 10.13 276 LEU B CA 1
ATOM 5071 C C . LEU B 1 276 ? 31.907 41.053 67.204 1.00 10.63 276 LEU B C 1
ATOM 5072 O O . LEU B 1 276 ? 31.240 42.087 67.089 1.00 10.41 276 LEU B O 1
ATOM 5077 N N . THR B 1 277 ? 31.901 40.310 68.309 1.00 9.86 277 THR B N 1
ATOM 5078 C CA . THR B 1 277 ? 31.135 40.769 69.466 1.00 10.80 277 THR B CA 1
ATOM 5079 C C . THR B 1 277 ? 31.858 41.969 70.083 1.00 10.30 277 THR B C 1
ATOM 5080 O O . THR B 1 277 ? 31.293 42.653 70.933 1.00 13.57 277 THR B O 1
ATOM 5084 N N . GLY B 1 278 ? 33.102 42.212 69.676 1.00 9.21 278 GLY B N 1
ATOM 5085 C CA . GLY B 1 278 ? 33.847 43.361 70.179 1.00 10.45 278 GLY B CA 1
ATOM 5086 C C . GLY B 1 278 ? 34.969 43.071 71.157 1.00 11.56 278 GLY B C 1
ATOM 5087 O O . GLY B 1 278 ? 35.821 43.934 71.439 1.00 11.90 278 GLY B O 1
ATOM 5088 N N . ASN B 1 279 ? 34.961 41.863 71.709 1.00 11.87 279 ASN B N 1
ATOM 5089 C CA . ASN B 1 279 ? 36.001 41.441 72.662 1.00 12.31 279 ASN B CA 1
ATOM 5090 C C . ASN B 1 279 ? 36.001 39.925 72.606 1.00 12.04 279 ASN B C 1
ATOM 5091 O O . ASN B 1 279 ? 34.989 39.330 72.279 1.00 12.30 279 ASN B O 1
ATOM 5096 N N . CYS B 1 280 ? 37.130 39.307 72.933 1.00 10.13 280 CYS B N 1
ATOM 5097 C CA . CYS B 1 280 ? 37.158 37.853 73.008 1.00 10.11 280 CYS B CA 1
ATOM 5098 C C . CYS B 1 280 ? 37.296 37.598 74.506 1.00 10.57 280 CYS B C 1
ATOM 5099 O O . CYS B 1 280 ? 38.406 37.583 75.040 1.00 11.26 280 CYS B O 1
ATOM 5102 N N . LYS B 1 281 ? 36.150 37.503 75.180 1.00 10.53 281 LYS B N 1
ATOM 5103 C CA . LYS B 1 281 ? 36.059 37.235 76.614 1.00 9.94 281 LYS B CA 1
ATOM 5104 C C . LYS B 1 281 ? 36.020 35.710 76.781 1.00 10.67 281 LYS B C 1
ATOM 5105 O O . LYS B 1 281 ? 35.468 35.002 75.921 1.00 9.62 281 LYS B O 1
ATOM 5111 N N . MET B 1 282 ? 36.588 35.217 77.882 1.00 8.05 282 MET B N 1
ATOM 5112 C CA . MET B 1 282 ? 36.680 33.782 78.112 1.00 8.18 282 MET B CA 1
ATOM 5113 C C . MET B 1 282 ? 35.887 33.347 79.325 1.00 8.00 282 MET B C 1
ATOM 5114 O O . MET B 1 282 ? 36.041 33.920 80.407 1.00 8.77 282 MET B O 1
ATOM 5119 N N . TYR B 1 283 ? 35.070 32.318 79.142 1.00 8.23 283 TYR B N 1
ATOM 5120 C CA . TYR B 1 283 ? 34.203 31.817 80.211 1.00 8.50 283 TYR B CA 1
ATOM 5121 C C . TYR B 1 283 ? 34.245 30.297 80.295 1.00 8.08 283 TYR B C 1
ATOM 5122 O O . TYR B 1 283 ? 34.415 29.616 79.281 1.00 9.60 283 TYR B O 1
ATOM 5131 N N . PRO B 1 284 ? 34.056 29.748 81.498 1.00 9.15 284 PRO B N 1
ATOM 5132 C CA . PRO B 1 284 ? 34.058 28.289 81.623 1.00 8.61 284 PRO B CA 1
ATOM 5133 C C . PRO B 1 284 ? 32.702 27.774 81.119 1.00 8.66 284 PRO B C 1
ATOM 5134 O O . PRO B 1 284 ? 31.664 28.425 81.328 1.00 8.37 284 PRO B O 1
ATOM 5138 N N . PHE B 1 285 ? 32.702 26.627 80.448 1.00 8.50 285 PHE B N 1
ATOM 5139 C CA . PHE B 1 285 ? 31.452 26.054 79.927 1.00 8.85 285 PHE B CA 1
ATOM 5140 C C . PHE B 1 285 ? 30.649 25.348 81.028 1.00 9.85 285 PHE B C 1
ATOM 5141 O O . PHE B 1 285 ? 30.608 24.102 81.105 1.00 9.79 285 PHE B O 1
ATOM 5149 N N . ILE B 1 286 ? 29.980 26.154 81.857 1.00 9.66 286 ILE B N 1
ATOM 5150 C CA . ILE B 1 286 ? 29.205 25.655 82.988 1.00 8.52 286 ILE B CA 1
ATOM 5151 C C . ILE B 1 286 ? 27.779 26.163 82.863 1.00 10.33 286 ILE B C 1
ATOM 5152 O O . ILE B 1 286 ? 27.556 27.353 82.612 1.00 10.08 286 ILE B O 1
ATOM 5157 N N . LYS B 1 287 ? 26.827 25.248 83.026 1.00 11.10 287 LYS B N 1
ATOM 5158 C CA . LYS B 1 287 ? 25.399 25.571 82.918 1.00 11.62 287 LYS B CA 1
ATOM 5159 C C . LYS B 1 287 ? 24.941 26.551 84.001 1.00 10.16 287 LYS B C 1
ATOM 5160 O O . LYS B 1 287 ? 25.389 26.483 85.135 1.00 10.62 287 LYS B O 1
ATOM 5166 N N . GLY B 1 288 ? 24.018 27.442 83.653 1.00 11.48 288 GLY B N 1
ATOM 5167 C CA . GLY B 1 288 ? 23.527 28.398 84.630 1.00 11.36 288 GLY B CA 1
ATOM 5168 C C . GLY B 1 288 ? 22.953 27.704 85.858 1.00 11.12 288 GLY B C 1
ATOM 5169 O O . GLY B 1 288 ? 23.127 28.165 86.985 1.00 10.73 288 GLY B O 1
ATOM 5170 N N . THR B 1 289 ? 22.233 26.608 85.652 1.00 11.83 289 THR B N 1
ATOM 5171 C CA . THR B 1 289 ? 21.675 25.898 86.785 1.00 12.11 289 THR B CA 1
ATOM 5172 C C . THR B 1 289 ? 22.748 25.333 87.708 1.00 11.58 289 THR B C 1
ATOM 5173 O O . THR B 1 289 ? 22.540 25.230 88.915 1.00 10.67 289 THR B O 1
ATOM 5177 N N . ALA B 1 290 ? 23.906 24.970 87.162 1.00 10.96 290 ALA B N 1
ATOM 5178 C CA . ALA B 1 290 ? 24.975 24.440 88.002 1.00 10.12 290 ALA B CA 1
ATOM 5179 C C . ALA B 1 290 ? 25.590 25.574 88.811 1.00 10.81 290 ALA B C 1
ATOM 5180 O O . ALA B 1 290 ? 26.010 25.393 89.962 1.00 10.54 290 ALA B O 1
ATOM 5182 N N . LYS B 1 291 ? 25.624 26.767 88.228 1.00 9.40 291 LYS B N 1
ATOM 5183 C CA . LYS B 1 291 ? 26.176 27.915 88.957 1.00 9.35 291 LYS B CA 1
ATOM 5184 C C . LYS B 1 291 ? 25.270 28.313 90.129 1.00 9.26 291 LYS B C 1
ATOM 5185 O O . LYS B 1 291 ? 25.748 28.678 91.208 1.00 9.76 291 LYS B O 1
ATOM 5191 N N . LEU B 1 292 ? 23.959 28.247 89.918 1.00 9.23 292 LEU B N 1
ATOM 5192 C CA . LEU B 1 292 ? 23.020 28.639 90.964 1.00 9.62 292 LEU B CA 1
ATOM 5193 C C . LEU B 1 292 ? 23.150 27.740 92.190 1.00 10.04 292 LEU B C 1
ATOM 5194 O O . LEU B 1 292 ? 22.932 28.165 93.317 1.00 9.94 292 LEU B O 1
ATOM 5199 N N . LYS B 1 293 ? 23.517 26.484 91.973 1.00 10.85 293 LYS B N 1
ATOM 5200 C CA . LYS B 1 293 ? 23.662 25.567 93.093 1.00 11.53 293 LYS B CA 1
ATOM 5201 C C . LYS B 1 293 ? 24.692 25.994 94.124 1.00 11.29 293 LYS B C 1
ATOM 5202 O O . LYS B 1 293 ? 24.658 25.500 95.267 1.00 11.11 293 LYS B O 1
ATOM 5208 N N . THR B 1 294 ? 25.616 26.881 93.741 1.00 10.27 294 THR B N 1
ATOM 5209 C CA . THR B 1 294 ? 26.633 27.350 94.684 1.00 11.59 294 THR B CA 1
ATOM 5210 C C . THR B 1 294 ? 26.032 28.081 95.877 1.00 11.05 294 THR B C 1
ATOM 5211 O O . THR B 1 294 ? 26.693 28.210 96.909 1.00 10.63 294 THR B O 1
ATOM 5215 N N . VAL B 1 295 ? 24.794 28.570 95.748 1.00 10.32 295 VAL B N 1
ATOM 5216 C CA . VAL B 1 295 ? 24.185 29.269 96.880 1.00 10.61 295 VAL B CA 1
ATOM 5217 C C . VAL B 1 295 ? 23.053 28.493 97.542 1.00 11.33 295 VAL B C 1
ATOM 5218 O O . VAL B 1 295 ? 22.334 29.030 98.402 1.00 11.42 295 VAL B O 1
ATOM 5222 N N . ARG B 1 296 ? 22.905 27.220 97.167 1.00 11.54 296 ARG B N 1
ATOM 5223 C CA . ARG B 1 296 ? 21.865 26.387 97.762 1.00 12.87 296 ARG B CA 1
ATOM 5224 C C . ARG B 1 296 ? 21.971 26.320 99.294 1.00 13.19 296 ARG B C 1
ATOM 5225 O O . ARG B 1 296 ? 20.961 26.472 99.992 1.00 12.13 296 ARG B O 1
ATOM 5233 N N . LYS B 1 297 ? 23.172 26.099 99.830 1.00 12.74 297 LYS B N 1
ATOM 5234 C CA . LYS B 1 297 ? 23.335 26.049 101.273 1.00 12.77 297 LYS B CA 1
ATOM 5235 C C . LYS B 1 297 ? 23.121 27.430 101.899 1.00 12.46 297 LYS B C 1
ATOM 5236 O O . LYS B 1 297 ? 22.600 27.543 103.021 1.00 12.09 297 LYS B O 1
ATOM 5242 N N . LEU B 1 298 ? 23.492 28.484 101.177 1.00 11.43 298 LEU B N 1
ATOM 5243 C CA . LEU B 1 298 ? 23.311 29.836 101.701 1.00 10.86 298 LEU B CA 1
ATOM 5244 C C . LEU B 1 298 ? 21.822 30.153 101.835 1.00 11.12 298 LEU B C 1
ATOM 5245 O O . LEU B 1 298 ? 21.408 30.793 102.794 1.00 11.01 298 LEU B O 1
ATOM 5250 N N . VAL B 1 299 ? 21.009 29.714 100.881 1.00 10.72 299 VAL B N 1
ATOM 5251 C CA . VAL B 1 299 ? 19.566 29.980 100.992 1.00 12.06 299 VAL B CA 1
ATOM 5252 C C . VAL B 1 299 ? 19.024 29.285 102.255 1.00 12.27 299 VAL B C 1
ATOM 5253 O O . VAL B 1 299 ? 18.235 29.856 103.017 1.00 11.68 299 VAL B O 1
ATOM 5257 N N . GLU B 1 300 ? 19.456 28.053 102.489 1.00 13.47 300 GLU B N 1
ATOM 5258 C CA . GLU B 1 300 ? 18.989 27.329 103.669 1.00 15.04 300 GLU B CA 1
ATOM 5259 C C . GLU B 1 300 ? 19.404 28.073 104.935 1.00 13.28 300 GLU B C 1
ATOM 5260 O O . GLU B 1 300 ? 18.606 28.212 105.873 1.00 14.43 300 GLU B O 1
ATOM 5266 N N . ALA B 1 301 ? 20.644 28.560 104.977 1.00 12.81 301 ALA B N 1
ATOM 5267 C CA . ALA B 1 301 ? 21.129 29.304 106.140 1.00 12.08 301 ALA B CA 1
ATOM 5268 C C . ALA B 1 301 ? 20.347 30.609 106.368 1.00 12.62 301 ALA B C 1
ATOM 5269 O O . ALA B 1 301 ? 20.019 30.968 107.517 1.00 12.72 301 ALA B O 1
ATOM 5271 N N . VAL B 1 302 ? 20.057 31.329 105.282 1.00 11.24 302 VAL B N 1
ATOM 5272 C CA . VAL B 1 302 ? 19.283 32.556 105.413 1.00 11.20 302 VAL B CA 1
ATOM 5273 C C . VAL B 1 302 ? 17.896 32.227 105.961 1.00 11.69 302 VAL B C 1
ATOM 5274 O O . VAL B 1 302 ? 17.406 32.922 106.857 1.00 11.91 302 VAL B O 1
ATOM 5278 N N . ASN B 1 303 ? 17.267 31.178 105.438 1.00 12.33 303 ASN B N 1
ATOM 5279 C CA . ASN B 1 303 ? 15.931 30.792 105.901 1.00 13.45 303 ASN B CA 1
ATOM 5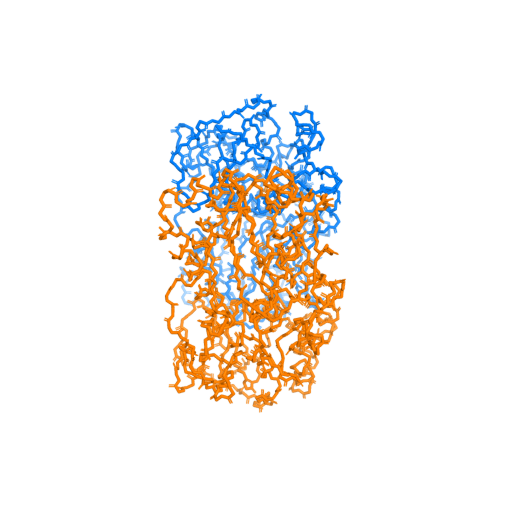280 C C . ASN B 1 303 ? 15.918 30.474 107.387 1.00 14.58 303 ASN B C 1
ATOM 5281 O O . ASN B 1 303 ? 14.893 30.647 108.050 1.00 12.87 303 ASN B O 1
ATOM 5286 N N . HIS B 1 304 ? 17.039 29.979 107.914 1.00 15.47 304 HIS B N 1
ATOM 5287 C CA . HIS B 1 304 ? 17.092 29.673 109.337 1.00 17.86 304 HIS B CA 1
ATOM 5288 C C . HIS B 1 304 ? 17.492 30.835 110.238 1.00 17.81 304 HIS B C 1
ATOM 5289 O O . HIS B 1 304 ? 17.150 30.850 111.432 1.00 19.16 304 HIS B O 1
ATOM 5296 N N . ALA B 1 305 ? 18.191 31.820 109.681 1.00 14.88 305 ALA B N 1
ATOM 5297 C CA . ALA B 1 305 ? 18.675 32.943 110.482 1.00 13.51 305 ALA B CA 1
ATOM 5298 C C . ALA B 1 305 ? 17.852 34.214 110.430 1.00 12.56 305 ALA B C 1
ATOM 5299 O O . ALA B 1 305 ? 17.890 35.024 111.362 1.00 14.88 305 ALA B O 1
ATOM 5301 N N . TRP B 1 306 ? 17.138 34.417 109.333 1.00 11.19 306 TRP B N 1
ATOM 5302 C CA . TRP B 1 306 ? 16.362 35.635 109.162 1.00 11.28 306 TRP B CA 1
ATOM 5303 C C . TRP B 1 306 ? 14.860 35.422 109.201 1.00 10.95 306 TRP B C 1
ATOM 5304 O O . TRP B 1 306 ? 14.371 34.418 108.728 1.00 12.37 306 TRP B O 1
ATOM 5315 N N . GLY B 1 307 ? 14.132 36.395 109.744 1.00 13.02 307 GLY B N 1
ATOM 5316 C CA . GLY B 1 307 ? 12.683 36.268 109.800 1.00 13.92 307 GLY B CA 1
ATOM 5317 C C . GLY B 1 307 ? 12.053 36.298 108.419 1.00 14.95 307 GLY B C 1
ATOM 5318 O O . GLY B 1 307 ? 12.574 36.948 107.505 1.00 12.83 307 GLY B O 1
ATOM 5319 N N . VAL B 1 308 ? 10.925 35.609 108.263 1.00 13.96 308 VAL B N 1
ATOM 5320 C CA . VAL B 1 308 ? 10.253 35.566 106.980 1.00 16.38 308 VAL B CA 1
ATOM 5321 C C . VAL B 1 308 ? 9.931 36.941 106.402 1.00 15.92 308 VAL B C 1
ATOM 5322 O O . VAL B 1 308 ? 10.041 37.153 105.192 1.00 15.55 308 VAL B O 1
ATOM 5326 N N . GLU B 1 309 ? 9.530 37.879 107.257 1.00 15.19 309 GLU B N 1
ATOM 5327 C CA . GLU B 1 309 ? 9.183 39.214 106.776 1.00 16.13 309 GLU B CA 1
ATOM 5328 C C . GLU B 1 309 ? 10.412 39.947 106.232 1.00 14.52 309 GLU B C 1
ATOM 5329 O O . GLU B 1 309 ? 10.340 40.614 105.206 1.00 14.43 309 GLU B O 1
ATOM 5335 N N . LYS B 1 310 ? 11.539 39.812 106.918 1.00 14.06 310 LYS B N 1
ATOM 5336 C CA . LYS B 1 310 ? 12.757 40.494 106.459 1.00 13.22 310 LYS B CA 1
ATOM 5337 C C . LYS B 1 310 ? 13.252 39.876 105.158 1.00 12.16 310 LYS B C 1
ATOM 5338 O O . LYS B 1 310 ? 13.812 40.559 104.294 1.00 12.01 310 LYS B O 1
ATOM 5344 N N . ILE B 1 311 ? 13.053 38.578 105.013 1.00 11.54 311 ILE B N 1
ATOM 5345 C CA . ILE B 1 311 ? 13.481 37.913 103.787 1.00 11.26 311 ILE B CA 1
ATOM 5346 C C . ILE B 1 311 ? 12.637 38.444 102.629 1.00 12.23 311 ILE B C 1
ATOM 5347 O O . ILE B 1 311 ? 13.161 38.813 101.566 1.00 12.14 311 ILE B O 1
ATOM 5352 N N . ARG B 1 312 ? 11.326 38.549 102.840 1.00 13.44 312 ARG B N 1
ATOM 5353 C CA . ARG B 1 312 ? 10.448 39.048 101.779 1.00 14.33 312 ARG B CA 1
ATOM 5354 C C . ARG B 1 312 ? 10.742 40.480 101.397 1.00 14.41 312 ARG B C 1
ATOM 5355 O O . ARG B 1 312 ? 10.702 40.844 100.224 1.00 14.36 312 ARG B O 1
ATOM 5363 N N . TYR B 1 313 ? 11.060 41.287 102.401 1.00 13.29 313 TYR B N 1
ATOM 5364 C CA . TYR B 1 313 ? 11.374 42.699 102.190 1.00 13.65 313 TYR B CA 1
ATOM 5365 C C . TYR B 1 313 ? 12.534 42.877 101.192 1.00 13.54 313 TYR B C 1
ATOM 5366 O O . TYR B 1 313 ? 12.546 43.804 100.376 1.00 12.44 313 TYR B O 1
ATOM 5375 N N . ALA B 1 314 ? 13.510 41.981 101.258 1.00 11.11 314 ALA B N 1
ATOM 5376 C CA . ALA B 1 314 ? 14.678 42.082 100.394 1.00 11.81 314 ALA B CA 1
ATOM 5377 C C . ALA B 1 314 ? 14.597 41.253 99.125 1.00 13.00 314 ALA B C 1
ATOM 5378 O O . ALA B 1 314 ? 14.981 41.702 98.042 1.00 11.47 314 ALA B O 1
ATOM 5380 N N . LEU B 1 315 ? 14.087 40.038 99.251 1.00 13.89 315 LEU B N 1
ATOM 5381 C CA . LEU B 1 315 ? 14.088 39.134 98.105 1.00 18.11 315 LEU B CA 1
ATOM 5382 C C . LEU B 1 315 ? 12.834 39.057 97.288 1.00 19.12 315 LEU B C 1
ATOM 5383 O O . LEU B 1 315 ? 12.846 38.519 96.176 1.00 20.91 315 LEU B O 1
ATOM 5388 N N . GLY B 1 316 ? 11.757 39.594 97.837 1.00 19.49 316 GLY B N 1
ATOM 5389 C CA . GLY B 1 316 ? 10.501 39.603 97.126 1.00 20.49 316 GLY B CA 1
ATOM 5390 C C . GLY B 1 316 ? 9.606 38.421 97.440 1.00 21.42 316 GLY B C 1
ATOM 5391 O O . GLY B 1 316 ? 9.779 37.725 98.447 1.00 19.43 316 GLY B O 1
ATOM 5392 N N . PRO B 1 317 ? 8.633 38.170 96.559 1.00 22.63 317 PRO B N 1
ATOM 5393 C CA . PRO B 1 317 ? 7.642 37.091 96.638 1.00 23.18 317 PRO B CA 1
ATOM 5394 C C . PRO B 1 317 ? 8.224 35.704 96.850 1.00 21.85 317 PRO B C 1
ATOM 5395 O O . PRO B 1 317 ? 9.039 35.227 96.058 1.00 24.27 317 PRO B O 1
ATOM 5399 N N . GLY B 1 318 ? 7.789 35.036 97.900 1.00 19.92 318 GLY B N 1
ATOM 5400 C CA . GLY B 1 318 ? 8.284 33.699 98.125 1.00 18.44 318 GLY B CA 1
ATOM 5401 C C . GLY B 1 318 ? 9.647 33.721 98.769 1.00 17.29 318 GLY B C 1
ATOM 5402 O O . GLY B 1 318 ? 10.249 32.686 98.957 1.00 17.14 318 GLY B O 1
ATOM 5403 N N . GLY B 1 319 ? 10.137 34.911 99.106 1.00 14.99 319 GLY B N 1
ATOM 5404 C CA . GLY B 1 319 ? 11.421 34.993 99.777 1.00 11.87 319 GLY B CA 1
ATOM 5405 C C . GLY B 1 319 ? 12.605 34.505 98.971 1.00 10.91 319 GLY B C 1
ATOM 5406 O O . GLY B 1 319 ? 12.579 34.546 97.739 1.00 10.64 319 GLY B O 1
ATOM 5407 N N . MET B 1 320 ? 13.643 34.051 99.665 1.00 9.55 320 MET 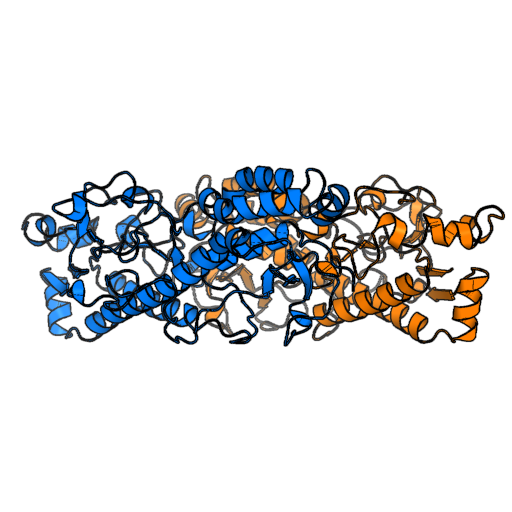B N 1
ATOM 5408 C CA . MET B 1 320 ? 14.850 33.602 98.971 1.00 10.27 320 MET B CA 1
ATOM 5409 C C . MET B 1 320 ? 14.626 32.257 98.312 1.00 9.84 320 MET B C 1
ATOM 5410 O O . MET B 1 320 ? 15.223 31.936 97.275 1.00 9.17 320 MET B O 1
ATOM 5415 N N . THR B 1 321 ? 13.751 31.448 98.895 1.00 9.53 321 THR B N 1
ATOM 5416 C CA . THR B 1 321 ? 13.449 30.181 98.255 1.00 9.79 321 THR B CA 1
ATOM 5417 C C . THR B 1 321 ? 12.764 30.474 96.913 1.00 11.12 321 THR B C 1
ATOM 5418 O O . THR B 1 321 ? 13.052 29.832 95.913 1.00 9.81 321 THR B O 1
ATOM 5422 N N . GLY B 1 322 ? 11.845 31.445 96.903 1.00 10.51 322 GLY B N 1
ATOM 5423 C CA . GLY B 1 322 ? 11.163 31.817 95.676 1.00 11.19 322 GLY B CA 1
ATOM 5424 C C . GLY B 1 322 ? 12.160 32.395 94.673 1.00 10.28 322 GLY B C 1
ATOM 5425 O O . GLY B 1 322 ? 12.128 32.073 93.490 1.00 9.75 322 GLY B O 1
ATOM 5426 N N . TRP B 1 323 ? 13.046 33.263 95.145 1.00 10.00 323 TRP B N 1
ATOM 5427 C CA . TRP B 1 323 ? 14.044 3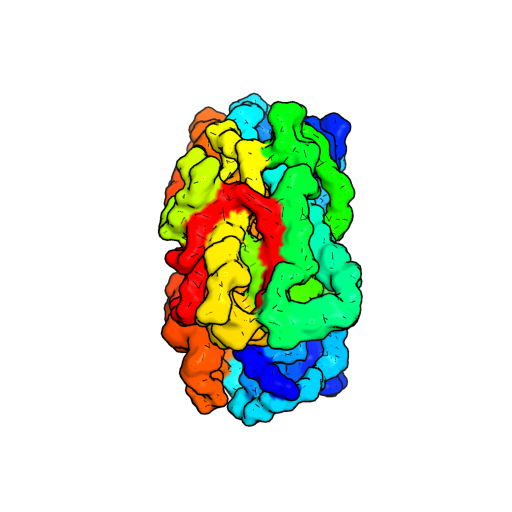3.841 94.241 1.00 10.46 323 TRP B CA 1
ATOM 5428 C C . TRP B 1 323 ? 14.883 32.723 93.600 1.00 10.34 323 TRP B C 1
ATOM 5429 O O . TRP B 1 323 ? 15.175 32.729 92.401 1.00 10.11 323 TRP B O 1
ATOM 5440 N N . TYR B 1 324 ? 15.278 31.764 94.418 1.00 9.82 324 TYR B N 1
ATOM 5441 C CA . TYR B 1 324 ? 16.103 30.652 93.947 1.00 10.38 324 TYR B CA 1
ATOM 5442 C C . TYR B 1 324 ? 15.361 29.848 92.878 1.00 10.87 324 TYR B C 1
ATOM 5443 O O . TYR B 1 324 ? 15.911 29.567 91.813 1.00 8.97 324 TYR B O 1
ATOM 5452 N N . ASN B 1 325 ? 14.108 29.473 93.149 1.00 11.20 325 ASN B N 1
ATOM 5453 C CA . ASN B 1 325 ? 13.344 28.697 92.168 1.00 11.46 325 ASN B CA 1
ATOM 5454 C C . ASN B 1 325 ? 13.068 29.480 90.872 1.00 12.19 325 ASN B C 1
ATOM 5455 O O . ASN B 1 325 ? 13.091 28.888 89.789 1.00 13.97 325 ASN B O 1
ATOM 5460 N N . ARG B 1 326 ? 12.803 30.789 90.973 1.00 12.29 326 ARG B N 1
ATOM 5461 C CA . ARG B 1 326 ? 12.582 31.627 89.785 1.00 12.96 326 ARG B CA 1
ATOM 5462 C C . ARG B 1 326 ? 13.888 31.710 88.983 1.00 12.50 326 ARG B C 1
ATOM 5463 O O . ARG B 1 326 ? 13.883 31.666 87.751 1.00 12.67 326 ARG B O 1
ATOM 5471 N N . THR B 1 327 ? 14.995 31.884 89.695 1.00 11.53 327 THR B N 1
ATOM 5472 C CA . THR B 1 327 ? 16.306 32.007 89.050 1.00 11.44 327 THR B CA 1
ATOM 5473 C C . THR B 1 327 ? 16.706 30.703 88.373 1.00 11.43 327 THR B C 1
ATOM 5474 O O . THR B 1 327 ? 17.311 30.717 87.312 1.00 12.16 327 THR B O 1
ATOM 5478 N N . MET B 1 328 ? 16.358 29.574 88.977 1.00 11.08 328 MET B N 1
ATOM 5479 C CA . MET B 1 328 ? 16.655 28.274 88.355 1.00 13.49 328 MET B CA 1
ATOM 5480 C C . MET B 1 328 ? 15.998 28.250 86.957 1.00 12.99 328 MET B C 1
ATOM 5481 O O . MET B 1 328 ? 16.598 27.805 85.966 1.00 13.10 328 MET B O 1
ATOM 5486 N N . GLN B 1 329 ? 14.768 28.746 86.868 1.00 14.14 329 GLN B N 1
ATOM 5487 C CA . GLN B 1 329 ? 14.063 28.790 85.584 1.00 13.98 329 GLN B CA 1
ATOM 5488 C C . GLN B 1 329 ? 14.662 29.811 84.620 1.00 14.13 329 GLN B C 1
ATOM 5489 O O . GLN B 1 329 ? 14.728 29.568 83.403 1.00 14.30 329 GLN B O 1
ATOM 5495 N N . GLN B 1 330 ? 15.096 30.955 85.149 1.00 12.61 330 GLN B N 1
ATOM 5496 C CA . GLN B 1 330 ? 15.646 32.015 84.305 1.00 13.17 330 GLN B CA 1
ATOM 5497 C C . GLN B 1 330 ? 17.141 31.848 84.023 1.00 12.22 330 GLN B C 1
ATOM 5498 O O . GLN B 1 330 ? 17.723 32.613 83.250 1.00 12.28 330 GLN B O 1
ATOM 5504 N N . ALA B 1 331 ? 17.752 30.845 84.633 1.00 11.58 331 ALA B N 1
ATOM 5505 C CA . ALA B 1 331 ? 19.190 30.651 84.501 1.00 11.91 331 ALA B CA 1
ATOM 5506 C C . ALA B 1 331 ? 19.765 30.668 83.074 1.00 10.71 331 ALA B C 1
ATOM 5507 O O . ALA B 1 331 ? 20.864 31.224 82.858 1.00 10.01 331 ALA B O 1
ATOM 5509 N N . PRO B 1 332 ? 19.061 30.064 82.092 1.00 11.23 332 PRO B N 1
ATOM 5510 C CA . PRO B 1 332 ? 19.555 30.056 80.713 1.00 12.05 332 PRO B CA 1
ATOM 5511 C C . PRO B 1 332 ? 19.788 31.458 80.209 1.00 12.19 332 PRO B C 1
ATOM 5512 O O . PRO B 1 332 ? 20.525 31.661 79.251 1.00 12.78 332 PRO B O 1
ATOM 5516 N N . ILE B 1 333 ? 19.147 32.435 80.840 1.00 11.74 333 ILE B N 1
ATOM 5517 C CA . ILE B 1 333 ? 19.353 33.817 80.447 1.00 11.94 333 ILE B CA 1
ATOM 5518 C C . ILE B 1 333 ? 20.181 34.583 81.488 1.00 12.33 333 ILE B C 1
ATOM 5519 O O . ILE B 1 333 ? 21.271 35.105 81.181 1.00 12.69 333 ILE B O 1
ATOM 5524 N N . VAL B 1 334 ? 19.708 34.620 82.731 1.00 11.30 334 VAL B N 1
ATOM 5525 C CA . VAL B 1 334 ? 20.386 35.458 83.718 1.00 10.88 334 VAL B CA 1
ATOM 5526 C C . VAL B 1 334 ? 21.692 34.984 84.332 1.00 9.90 334 VAL B C 1
ATOM 5527 O O . VAL B 1 334 ? 22.401 35.798 84.898 1.00 9.21 334 VAL B O 1
ATOM 5531 N N . LEU B 1 335 ? 22.006 33.694 84.203 1.00 9.56 335 LEU B N 1
ATOM 5532 C CA . LEU B 1 335 ? 23.261 33.153 84.732 1.00 8.97 335 LEU B CA 1
ATOM 5533 C C . LEU B 1 335 ? 24.097 32.528 83.603 1.00 9.02 335 LEU B C 1
ATOM 5534 O O . LEU B 1 335 ? 24.967 31.682 83.842 1.00 11.39 335 LEU B O 1
ATOM 5539 N N . THR B 1 336 ? 23.842 32.962 82.378 1.00 10.76 336 THR B N 1
ATOM 5540 C CA . THR B 1 336 ? 24.551 32.406 81.228 1.00 9.15 336 THR B CA 1
ATOM 5541 C C . THR B 1 336 ? 25.051 33.491 80.288 1.00 11.07 336 THR B C 1
ATOM 5542 O O . THR B 1 336 ? 24.259 34.212 79.671 1.00 11.32 336 THR B O 1
ATOM 5546 N N . PRO B 1 337 ? 26.383 33.631 80.162 1.00 10.44 337 PRO B N 1
ATOM 5547 C CA . PRO B 1 337 ? 26.971 34.634 79.262 1.00 9.91 337 PRO B CA 1
ATOM 5548 C C . PRO B 1 337 ? 26.471 34.356 77.838 1.00 9.85 337 PRO B C 1
ATOM 5549 O O . PRO B 1 337 ? 26.268 33.193 77.448 1.00 9.81 337 PRO B O 1
ATOM 5553 N N . ALA B 1 338 ? 26.249 35.413 77.064 1.00 9.55 338 ALA B N 1
ATOM 5554 C CA . ALA B 1 338 ? 25.780 35.258 75.692 1.00 10.67 338 ALA B CA 1
ATOM 5555 C C . ALA B 1 338 ? 26.685 34.308 74.904 1.00 9.29 338 ALA B C 1
ATOM 5556 O O . ALA B 1 338 ? 26.218 33.527 74.083 1.00 8.97 338 ALA B O 1
ATOM 5558 N N . ALA B 1 339 ? 27.979 34.378 75.172 1.00 9.32 339 ALA B N 1
ATOM 5559 C CA . ALA B 1 339 ? 28.930 33.551 74.438 1.00 9.01 339 ALA B CA 1
ATOM 5560 C C . ALA B 1 339 ? 28.610 32.067 74.486 1.00 9.84 339 ALA B C 1
ATOM 5561 O O . ALA B 1 339 ? 28.900 31.340 73.529 1.00 10.44 339 ALA B O 1
ATOM 5563 N N . LEU B 1 340 ? 28.019 31.618 75.586 1.00 8.58 340 LEU B N 1
ATOM 5564 C CA . LEU B 1 340 ? 27.712 30.198 75.739 1.00 10.26 340 LEU B CA 1
ATOM 5565 C C . LEU B 1 340 ? 26.542 29.732 74.897 1.00 11.19 340 LEU B C 1
ATOM 5566 O O . LEU B 1 340 ? 26.266 28.531 74.829 1.00 12.08 340 LEU B O 1
ATOM 5571 N N . THR B 1 341 ? 25.865 30.662 74.230 1.00 11.88 341 THR B N 1
ATOM 5572 C CA . THR B 1 341 ? 24.727 30.291 73.387 1.00 12.74 341 THR B CA 1
ATOM 5573 C C . THR B 1 341 ? 24.965 30.716 71.941 1.00 12.31 341 THR B C 1
ATOM 5574 O O . THR B 1 341 ? 24.028 30.774 71.137 1.00 13.32 341 THR B O 1
ATOM 5578 N N . MET B 1 342 ? 26.225 30.972 71.592 1.00 10.07 342 MET B N 1
ATOM 5579 C CA . MET B 1 342 ? 26.534 31.432 70.249 1.00 10.58 342 MET B CA 1
ATOM 5580 C C . MET B 1 342 ? 27.510 30.553 69.501 1.00 9.63 342 MET B C 1
ATOM 5581 O O . MET B 1 342 ? 28.376 31.043 68.801 1.00 8.72 342 MET B O 1
ATOM 5586 N N . PHE B 1 343 ? 27.356 29.243 69.656 1.00 8.82 343 PHE B N 1
ATOM 5587 C CA . PHE B 1 343 ? 28.219 28.331 68.924 1.00 10.25 343 PHE B CA 1
ATOM 5588 C C . PHE B 1 343 ? 27.625 28.157 67.527 1.00 12.24 343 PHE B C 1
ATOM 5589 O O . PHE B 1 343 ? 26.427 28.374 67.319 1.00 11.21 343 PHE B O 1
ATOM 5597 N N . PRO B 1 344 ? 28.455 27.777 66.546 1.00 13.32 344 PRO B N 1
ATOM 5598 C CA . PRO B 1 344 ? 27.946 27.598 65.185 1.00 16.42 344 PRO B CA 1
ATOM 5599 C C . PRO B 1 344 ? 26.861 26.538 65.113 1.00 18.36 344 PRO B C 1
ATOM 5600 O O . PRO B 1 344 ? 26.886 25.553 65.857 1.00 17.58 344 PRO B O 1
ATOM 5604 N N . ASP B 1 345 ? 25.877 26.776 64.248 1.00 22.09 345 ASP B N 1
ATOM 5605 C CA . ASP B 1 345 ? 24.788 25.835 64.090 1.00 26.18 345 ASP B CA 1
ATOM 5606 C C . ASP B 1 345 ? 24.921 25.065 62.783 1.00 26.55 345 ASP B C 1
ATOM 5607 O O . ASP B 1 345 ? 24.397 23.979 62.661 1.00 28.24 345 ASP B O 1
ATOM 5612 N N . THR B 1 346 ? 25.626 25.621 61.806 1.00 27.28 346 THR B N 1
ATOM 5613 C CA . THR B 1 346 ? 25.804 24.918 60.536 1.00 28.26 346 THR B CA 1
ATOM 5614 C C . THR B 1 346 ? 27.207 24.344 60.536 1.00 27.57 346 THR B C 1
ATOM 5615 O O . THR B 1 346 ? 28.187 25.049 60.296 1.00 29.74 346 THR B O 1
ATOM 5619 N N . ILE B 1 347 ? 27.296 23.049 60.808 1.00 26.06 347 ILE B N 1
ATOM 5620 C CA . ILE B 1 347 ? 28.575 22.367 60.903 1.00 24.82 347 ILE B CA 1
ATOM 5621 C C . ILE B 1 347 ? 28.867 21.489 59.704 1.00 24.21 347 ILE B C 1
ATOM 5622 O O . ILE B 1 347 ? 27.987 20.780 59.219 1.00 24.30 347 ILE B O 1
ATOM 5627 N N . LYS B 1 348 ? 30.105 21.545 59.237 1.00 22.78 348 LYS B N 1
ATOM 5628 C CA . LYS B 1 348 ? 30.538 20.710 58.128 1.00 23.80 348 LYS B CA 1
ATOM 5629 C C . LYS B 1 348 ? 31.512 19.637 58.642 1.00 23.14 348 LYS B C 1
ATOM 5630 O O . LYS B 1 348 ? 31.429 18.469 58.238 1.00 24.24 348 LYS B O 1
ATOM 5636 N N . PHE B 1 349 ? 32.414 20.021 59.547 1.00 20.31 349 PHE B N 1
ATOM 5637 C CA . PHE B 1 349 ? 33.390 19.082 60.097 1.00 18.36 349 PHE B CA 1
ATOM 5638 C C . PHE B 1 349 ? 32.931 18.624 61.477 1.00 17.79 349 PHE B C 1
ATOM 5639 O O . PHE B 1 349 ? 32.638 17.447 61.691 1.00 16.83 349 PHE B O 1
ATOM 5647 N N . GLY B 1 350 ? 32.882 19.553 62.425 1.00 16.94 350 GLY B N 1
ATOM 5648 C CA . GLY B 1 350 ? 32.398 19.196 63.743 1.00 15.48 350 GLY B CA 1
ATOM 5649 C C . GLY B 1 350 ? 33.397 18.607 64.720 1.00 14.45 350 GLY B C 1
ATOM 5650 O O . GLY B 1 350 ? 34.598 18.587 64.465 1.00 16.54 350 GLY B O 1
ATOM 5651 N N . ASP B 1 351 ? 32.871 18.088 65.825 1.00 13.15 351 ASP B N 1
ATOM 5652 C CA . ASP B 1 351 ? 33.683 17.543 66.916 1.00 12.57 351 ASP B CA 1
ATOM 5653 C C . ASP B 1 351 ? 33.779 16.036 67.056 1.00 13.66 351 ASP B C 1
ATOM 5654 O O . ASP B 1 351 ? 34.490 15.571 67.935 1.00 13.51 351 ASP B O 1
ATOM 5659 N N . LEU B 1 352 ? 33.085 15.287 66.209 1.00 14.67 352 LEU B N 1
ATOM 5660 C CA . LEU B 1 352 ? 33.011 13.842 66.405 1.00 16.45 352 LEU B CA 1
ATOM 5661 C C . LEU B 1 352 ? 33.765 12.966 65.426 1.00 17.83 352 LEU B C 1
ATOM 5662 O O . LEU B 1 352 ? 33.495 11.764 65.344 1.00 19.32 352 LEU B O 1
ATOM 5667 N N . ASN B 1 353 ? 34.717 13.549 64.712 1.00 17.58 353 ASN B N 1
ATOM 5668 C CA . ASN B 1 353 ? 35.491 12.808 63.715 1.00 18.29 353 ASN B CA 1
ATOM 5669 C C . ASN B 1 353 ? 36.764 12.139 64.208 1.00 18.69 353 ASN B C 1
ATOM 5670 O O . ASN B 1 353 ? 37.295 11.236 63.540 1.00 19.03 353 ASN B O 1
ATOM 5675 N N . TYR B 1 354 ? 37.260 12.579 65.356 1.00 16.41 354 TYR B N 1
ATOM 5676 C CA . TYR B 1 354 ? 38.480 12.034 65.932 1.00 16.90 354 TYR B CA 1
ATOM 5677 C C . TYR B 1 354 ? 38.302 12.017 67.434 1.00 16.83 354 TYR B C 1
ATOM 5678 O O . TYR B 1 354 ? 37.521 12.808 67.982 1.00 15.82 354 TYR B O 1
ATOM 5687 N N . PRO B 1 355 ? 39.034 11.137 68.139 1.00 17.22 355 PRO B N 1
ATOM 5688 C CA . PRO B 1 355 ? 38.875 11.090 69.593 1.00 16.65 355 PRO B CA 1
ATOM 5689 C C . PRO B 1 355 ? 39.685 12.150 70.334 1.00 16.05 355 PRO B C 1
ATOM 5690 O O . PRO B 1 355 ? 40.598 12.776 69.778 1.00 16.43 355 PRO B O 1
ATOM 5694 N N . VAL B 1 356 ? 39.317 12.340 71.593 1.00 15.66 356 VAL B N 1
ATOM 5695 C CA . VAL B 1 356 ? 39.979 13.281 72.480 1.00 15.89 356 VAL B CA 1
ATOM 5696 C C . VAL B 1 356 ? 40.853 12.436 73.400 1.00 16.96 356 VAL B C 1
ATOM 5697 O O . VAL B 1 356 ? 40.401 11.408 73.906 1.00 18.01 356 VAL B O 1
ATOM 5701 N N . MET B 1 357 ? 42.084 12.885 73.623 1.00 16.49 357 MET B N 1
ATOM 5702 C CA . MET B 1 357 ? 43.056 12.188 74.461 1.00 17.78 357 MET B CA 1
ATOM 5703 C C . MET B 1 357 ? 43.678 13.148 75.452 1.00 18.30 357 MET B C 1
ATOM 5704 O O . MET B 1 357 ? 43.402 14.352 75.432 1.00 17.55 357 MET B O 1
ATOM 5709 N N . ILE B 1 358 ? 44.534 12.610 76.316 1.00 17.42 358 ILE B N 1
ATOM 5710 C CA . ILE B 1 358 ? 45.295 13.462 77.203 1.00 17.75 358 ILE B CA 1
ATOM 5711 C C . ILE B 1 358 ? 46.577 13.572 76.377 1.00 18.03 358 ILE B C 1
ATOM 5712 O O . ILE B 1 358 ? 47.234 12.557 76.080 1.00 17.79 358 ILE B O 1
ATOM 5717 N N . GLY B 1 359 ? 46.914 14.784 75.948 1.00 17.13 359 GLY B N 1
ATOM 5718 C CA . GLY B 1 359 ? 48.104 14.951 75.130 1.00 17.22 359 GLY B CA 1
ATOM 5719 C C . GLY B 1 359 ? 48.459 16.370 74.729 1.00 17.48 359 GLY B C 1
ATOM 5720 O O . GLY B 1 359 ? 47.867 17.352 75.192 1.00 16.18 359 GLY B O 1
ATOM 5721 N N . ASP B 1 360 ? 49.434 16.476 73.835 1.00 17.18 360 ASP B N 1
ATOM 5722 C CA . ASP B 1 360 ? 49.944 17.766 73.386 1.00 16.62 360 ASP B CA 1
ATOM 5723 C C . ASP B 1 360 ? 49.075 18.637 72.502 1.00 16.03 360 ASP B C 1
ATOM 5724 O O . ASP B 1 360 ? 48.584 18.191 71.472 1.00 14.40 360 ASP B O 1
ATOM 5729 N N . PRO B 1 361 ? 48.882 19.901 72.899 1.00 15.63 361 PRO B N 1
ATOM 5730 C CA . PRO B 1 361 ? 48.095 20.823 72.081 1.00 15.41 361 PRO B CA 1
ATOM 5731 C C . PRO B 1 361 ? 48.990 21.062 70.852 1.00 16.87 361 PRO B C 1
ATOM 5732 O O . PRO B 1 361 ? 50.213 21.144 70.988 1.00 16.77 361 PRO B O 1
ATOM 5736 N N . MET B 1 362 ? 48.411 21.188 69.669 1.00 16.79 362 MET B N 1
ATOM 5737 C CA . MET B 1 362 ? 49.232 21.436 68.495 1.00 18.16 362 MET B CA 1
ATOM 5738 C C . MET B 1 362 ? 48.499 22.173 67.399 1.00 16.78 362 MET B C 1
ATOM 5739 O O . MET B 1 362 ? 47.274 22.278 67.411 1.00 15.26 362 MET B O 1
ATOM 5744 N N . ILE B 1 363 ? 49.258 22.736 66.471 1.00 14.60 363 ILE B N 1
ATOM 5745 C CA . ILE B 1 363 ? 48.655 23.394 65.336 1.00 15.31 363 ILE B CA 1
ATOM 5746 C C . ILE B 1 363 ? 49.368 22.803 64.131 1.00 17.25 363 ILE B C 1
ATOM 5747 O O . ILE B 1 363 ? 50.600 22.768 64.100 1.00 16.76 363 ILE B O 1
ATOM 5752 N N . LEU B 1 364 ? 48.591 22.320 63.168 1.00 18.85 364 LEU B N 1
ATOM 5753 C CA . LEU B 1 364 ? 49.146 21.734 61.943 1.00 20.56 364 LEU B CA 1
ATOM 5754 C C . LEU B 1 364 ? 48.491 22.336 60.707 1.00 20.89 364 LEU B C 1
ATOM 5755 O O . LEU B 1 364 ? 47.566 23.149 60.809 1.00 20.51 364 LEU B O 1
ATOM 5760 N N . GLY B 1 365 ? 48.991 21.956 59.538 1.00 20.70 365 GLY B N 1
ATOM 5761 C CA . GLY B 1 365 ? 48.406 22.428 58.301 1.00 21.25 365 GLY B CA 1
ATOM 5762 C C . GLY B 1 365 ? 47.887 21.200 57.565 1.00 21.38 365 GLY B C 1
ATOM 5763 O O . GLY B 1 365 ? 48.468 20.103 57.775 1.00 22.03 365 GLY B O 1
#

Nearest PDB structures (foldseek):
  1fn9-assembly1_A  TM=1.003E+00  e=5.878E-77  Reovirus sp.
  6ztz-assembly1_Z  TM=9.541E-01  e=1.554E-54  Reovirus sp.
  6ztz-assembly1_X  TM=9.390E-01  e=1.045E-54  Reovirus sp.
  1fn9-assembly1_A  TM=1.001E+00  e=2.621E-73  Reovirus sp.
  6ztz-assembly1_Z  TM=9.542E-01  e=1.472E-53  Reovirus sp.

Solvent-accessible surface area: 30548 Å² total; per-residue (Å²): 104,87,7,11,0,1,4,8,84,6,2,18,61,2,0,44,42,0,5,45,10,122,3,53,14,21,5,85,130,52,25,90,82,36,35,71,29,24,92,0,24,0,0,12,2,18,13,0,3,0,0,0,50,0,4,0,8,8,21,13,97,72,151,166,37,172,109,61,19,166,19,195,39,54,145,107,6,161,62,113,23,2,41,26,1,8,13,0,0,10,0,0,0,18,0,3,38,2,0,15,38,0,0,24,44,0,38,107,46,15,85,113,31,46,114,117,59,55,87,107,0,108,99,122,10,21,39,24,10,93,8,68,58,100,99,0,28,62,127,17,20,0,42,24,145,168,26,44,53,62,47,82,6,112,112,22,98,101,23,58,72,71,2,18,105,71,0,28,32,0,0,80,45,1,25,83,8,30,0,0,3,1,0,1,0,7,49,0,48,50,4,30,112,41,19,166,46,19,56,101,1,185,118,15,146,35,49,118,16,0,51,78,228,22,82,10,65,60,8,0,0,0,5,38,9,55,115,0,50,136,37,131,89,54,21,20,78,74,12,80,127,38,1,1,2,9,72,5,1,17,90,4,29,68,3,2,36,1,6,0,0,0,0,0,1,3,15,1,0,0,0,0,9,2,42,16,29,4,50,1,107,4,25,2,32,1,142,5,38,27,4,0,95,10,0,133,117,1,11,100,16,0,54,142,24,17,43,115,128,104,5,73,61,7,12,16,76,56,11,2,69,22,7,22,81,103,2,48,153,51,0,91,65,34,0,28,31,40,7,17,90,25,32,13,116,93,72,139,20,8,6,106,81,16,46,2,47,42,7,50,0,15,0,0,0,125,85,15,14,1,2,4,6,85,6,6,21,60,2,0,45,39,0,5,31,9,129,2,51,13,24,5,84,128,51,24,74,81,38,34,72,30,24,81,0,24,0,0,13,2,17,16,0,3,0,0,1,50,0,4,0,11,10,8,3,101,95,134,148,22,125,102,57,19,167,30,130,34,33,136,101,6,130,64,107,5,1,41,29,1,10,15,0,0,11,0,0,0,19,0,5,40,2,0,17,39,0,0,18,52,0,27,85,69,12,96,117,31,47,112,114,60,55,94,104,0,108,98,128,7,26,54,25,7,94,9,67,57,106,100,0,28,62,126,17,18,0,43,21,133,160,28,47,54,62,47,82,6,113,112,24,97,99,24,38,76,68,1,18,107,63,1,22,34,0,1,75,50,0,22,81,6,23,0,1,3,2,1,1,0,7,48,0,45,50,4,24,118,41,15,161,46,19,35,116,0,165,138,15,134,37,45,119,17,1,46,85,219,50,71,15,68,56,8,0,0,0,5,37,8,61,120,0,62,149,32,140,83,53,33,22,80,62,15,77,116,42,1,0,2,8,60,5,1,13,96,5,35,43,4,3,27,1,6,0,0,0,1,0,2,3,9,1,0,0,0,1,12,3,64,18,27,3,64,1,53,0,29,2,37,1,154,4,41,26,3,0,122,11,1,161,109,4,14,98,10,0,60,145,28,23,37,80,131,100,6,132,61,8,11,22,103,51,6,4,69,12,17,18,91,96,3,52,154,60,0,87,63,36,0,26,32,40,5,16,87,26,31,13,62,85,71,110,17,9,5,106,77,19,43,1,51,38,6,34,0,19,0,1,0

CATH classification: 3.90.1630.10 (+1 more: 3.90.1320.10)